Protein 3CSK (pdb70)

InterPro domains:
  IPR005317 Dipeptidyl-peptidase 3 [PIRSF007828] (2-710)
  IPR039461 Peptidase family M49 [PF03571] (157-710)
  IPR039461 Peptidase family M49 [PTHR23422] (3-709)

B-factor: mean 47.12, std 16.28, range [19.3, 142.36]

Foldseek 3Di:
DDQAFDDQFFEAALDCFPAFLVVDDQLRLQLLFLLQLLFLLCLLVLALFLFQLLNLVVLVVLLLCVLLVNDFDDDPVVSVVLVQQVLSQVQLSLLQSYQQAPVAQFGHATPRDLVVVVVSCVNSVPDQQQFSVVSDDPPFDCVQGRSVVQRGNVSSSVPVHDDDDPACRHQAFVVVVYTGSLEAAPTDDLVNVVCCVVQPCVVLVAQLAQWGWYDPDPQEIETEFQALDQAQPPCVRAPAAWDATPVNGHIYHYTYQNSNVSLVSSLVSLVSSLVSDPDPLSNQLSVLSSCCNHNRRPVSLVVSQLSLLVDPPDQWRKDWDQAFQDSHHNRRYGRTKMFTWGDSVLLVVLLVVCVVCVVVLLVVALDDCLWWDPDFDWDDAAETRTQHMNHSHDDQWDWDRPPPVSCVPRRIDTHGHLVVVLCVLLVDGPDFDAQADPVCRVLLNVQLSLLVSLLVSQLRTVQLRITAAFEDEPPGTPADQVQADAFPVRHHQPFGAYYPRDLCNLQPPLSLLLSSLLSNLSSLLCLLPQVSCVSSPNNDPVVSLSSNVSNLVSLLVLLLLLLLQADPVVRDGNDSNNLSSVLLNLLQCPVFPDNQQWDWAADPVRLGIHIRHDSVCCVPRVNVSSSVLNSNSRSCSRRSVSPCNVVSSSVSSGQDPVSNSCSNSSVVSDRPDYRYAHWRWDQDPVRGIRTHIFDSGSVRNVVSSVVSPD

GO terms:
  GO:0008239 dipeptidyl-peptidase activity (F, IDA)
  GO:0005634 nucleus (C, HDA)
  GO:0005737 cytoplasm (C, HDA)

Secondary structure (DSSP, 8-state):
---BPPSS--EEE---TTTTGGGS-HHHHHHHHHHHHHHHTTHHHHHHHH-TTHHHHHHHHHHHHHHTTT----SSHHHHHHHHHHHHHHHHHHHHTSSB-TTT-BB-B-SS-HHHHHHHHHHTT--TTS-GGGGS-TTS-GGGSSGGG-SSHHHIIIIIII---TTTTBBS-GGGT-B-TTEEESPPPHHHHHHHIIIIIIHHT---TTEEEEEEETTEEEEEEE-S-SS---TTTSPPSEEE-TTS--EEEEEEEETHHHHHHHHHHHHHHHTT-SSHHHHHHHHHHHHHHHH--HHHHHHHHHHHHTS-S-SEEEEEEEEE-SSSTTS-SPEEEEEEEE--HHHHHHHHHHHHTHHHHHHHSSS-GGGS-SS--PPP--EEEEEEEESS---SEEEE---HHHHHHT--EEEEEHHHHHHHHHT--SS--TTB-TTTHHHHHHHHHHHHHHHHHHIIIIIHH-----BEETTEESS-SSSPPB-TTSSB----B-TT--HHHHHGGGHHHHHHHHHHHHHHHHTT-HHHHHHTT--SHHHHHHHHHHHHHHHHHHHHHGGGGB-TTT--BS-HHHHHHHHHHHHHHHSSSSTTSEEEEE-TTSS-EEEEE-GGGIIIIIHHHHHHHHHHHHHHHHTT-HHHHHHHHHHHT---HHHHTTHHHHHHTPPPPPEEE--EEEE-TTS-EEEE---SSHHHHHHHHHHHH-

Radius of gyration: 27.87 Å; Cα contacts (8 Å, |Δi|>4): 1316; chains: 1; bounding box: 76×70×65 Å

Solvent-accessible surface area: 30048 Å² total; per-residue (Å²): 161,112,58,81,2,23,92,96,14,3,13,13,24,5,38,0,91,112,75,31,8,76,55,8,74,86,102,30,18,8,5,0,9,24,1,3,59,0,0,21,16,0,12,9,0,0,0,11,4,0,0,30,16,0,2,1,0,2,2,0,0,26,16,0,34,85,122,19,112,32,152,27,15,116,118,82,119,68,58,110,109,26,17,31,37,0,3,26,0,0,2,6,0,3,27,15,5,0,0,2,47,35,129,50,35,37,14,1,20,1,89,2,108,58,169,21,0,67,74,0,0,122,84,4,183,12,90,52,73,35,31,0,60,97,32,11,38,158,87,7,59,61,138,20,4,8,0,108,92,12,77,37,0,50,53,0,0,52,89,1,0,32,99,52,79,122,90,35,0,60,29,12,27,34,48,96,38,62,27,4,1,2,6,15,65,76,76,0,31,41,123,19,0,61,51,0,113,114,50,0,4,69,113,60,84,6,39,17,35,3,2,3,0,20,18,74,11,136,75,26,5,40,0,15,0,3,0,57,34,99,134,32,99,20,78,145,66,3,30,78,35,105,40,73,14,93,68,82,80,3,96,0,58,11,43,7,0,1,8,19,44,2,0,116,44,0,7,52,59,0,92,62,0,27,121,53,2,70,65,117,35,4,87,43,2,0,63,45,0,15,54,5,1,37,28,0,20,6,79,8,8,25,50,0,2,64,41,0,14,113,6,134,79,15,38,7,5,2,2,0,0,8,12,50,37,159,11,1,35,39,32,17,0,0,14,0,26,1,3,0,0,0,22,16,58,108,17,62,61,45,37,54,40,0,47,126,45,3,88,74,0,10,88,89,5,12,30,58,179,67,4,17,74,121,126,24,86,72,41,154,50,47,23,4,4,0,3,0,3,3,6,11,31,33,47,42,30,14,66,4,2,66,27,114,50,4,58,151,156,66,20,104,24,90,4,19,0,6,23,11,66,26,12,78,19,46,15,43,40,136,153,54,24,24,10,6,16,138,136,14,85,91,29,0,106,134,19,1,45,54,0,25,30,4,12,30,3,0,12,48,0,0,0,55,4,3,8,38,43,0,25,45,112,135,141,37,72,49,25,83,90,148,108,24,9,105,16,64,103,44,135,80,20,104,49,48,0,112,87,70,55,74,37,39,78,49,8,35,171,29,5,35,10,0,19,32,0,0,0,21,0,0,1,0,18,2,0,17,33,128,85,0,1,59,23,8,42,26,128,78,98,109,18,8,50,52,0,6,17,0,0,0,0,12,6,0,8,18,0,0,47,0,0,44,76,25,57,70,184,81,40,149,45,60,72,59,90,35,18,0,57,0,0,2,0,7,1,0,28,90,72,18,122,50,174,91,0,2,87,37,89,77,58,119,94,104,74,50,10,28,0,69,10,55,83,90,33,4,108,83,2,0,36,80,5,2,72,58,1,0,68,43,0,0,10,20,22,0,2,0,19,52,150,92,0,23,149,33,0,92,77,14,3,63,15,32,112,67,1,34,83,12,40,108,13,3,41,78,80,131,78,47,146,38,6,27,0,18,1,15,10,109,62,47,163,119,90,104,4,34,5,95,58,22,108,64,40,33,103,6,1,2,68,0,11,36,50,43,69,217

Organism: Saccharomyces cerevisiae (strain ATCC 204508 / S288c) (NCBI:txid559292)

CATH classification: 3.30.540.30 (+1 more: 3.30.70.2600)

Nearest PDB structures (foldseek):
  3csk-assembly1_A  TM=1.001E+00  e=0.000E+00  Saccharomyces cerevisiae
  3fvy-assembly1_A  TM=9.038E-01  e=1.428E-52  Homo sapiens
  5yfd-assembly2_B  TM=5.833E-01  e=8.664E-51  Desarmillaria tabescens
  5egy-assembly1_A  TM=5.902E-01  e=2.590E-50  Homo sapiens
  3t6b-assembly2_B  TM=5.836E-01  e=8.297E-49  Homo sapiens

Sequence (710 aa):
SHFFADHDAPLSMLSVKTEYFPQLTDKEQKYAHFMSSKASHAGSRVVMRQVSHESEPIFDLILAIHSKLNGKYPEDDITQKQQTGLYLEYVSQFLSNLGNFKSFGDTKFIPRCEVKFFKQLLELAKINPSSSPLTLSPVDVNHEFTSHHLFSTINELIDIGIYHVEEKAALLGFPSQGYTSAYYLGLPVTPEDMALLKEQLFAELAILPENTRINKVGENSFQIWVASENVKNQITETYPSGQITLSNAVTKVEFIFGDHSREMRLVASYLKEAQKFAANDTQKAMLQEYINHFVTGSSQAHKEAQKLWVKDISPVIETNIGFIETYREPSGIIGEFESLVAIQNKERTAKFSSLVNNAEEFISLLPWSKDYEKPIFNPPDFTSLEVLTFTGSGIPAGINIPNYDDVRLKIGFKNVSLGNILSAAAKSSSKHPPSFISQEDRPIFEKYQSDSFEVQVDIHELLGHGSGKLLTEFTDGFNFDKENPPLGLDGKPVSTYYKVGETWGSKFGQLAGPFEECRAEVIAMFLLTNKKILDIFGFHDVESQDKVIYAGYLQMARAGLLALEYWNPKTGKWGQPHHMQARFSIMKTFMKHSTDKNFLKLEMNSTNDDFAIKLDKSLIKTAGHECVKDYLKHLHVYKCSGDVEQGSKYFIDRSTVTPDLASLRDIVLSKRLPRRQFIQSSNSYIDDNNKVTLKEYDETPQGMLQSFLDREL

Structure (mmCIF, N/CA/C/O backbone):
data_3CSK
#
_entry.id   3CSK
#
_cell.length_a   60.621
_cell.length_b   110.121
_cell.length_c   67.908
_cell.angle_alpha   90.00
_cell.angle_beta   113.45
_cell.angle_gamma   90.00
#
_symmetry.space_group_name_H-M   'P 1 21 1'
#
loop_
_entity.id
_entity.type
_entity.pdbx_description
1 polymer 'Probable dipeptidyl-peptidase 3'
2 non-polymer 'ZINC ION'
3 non-polymer 'MAGNESIUM ION'
4 water water
#
loop_
_atom_site.group_PDB
_atom_site.id
_atom_site.type_symbol
_atom_site.label_atom_id
_atom_site.label_alt_id
_atom_site.label_comp_id
_atom_site.label_asym_id
_atom_site.label_entity_id
_atom_site.label_seq_id
_atom_site.pdbx_PDB_ins_code
_atom_site.Cartn_x
_atom_site.Cartn_y
_atom_site.Cartn_z
_atom_site.occupancy
_atom_site.B_iso_or_equiv
_atom_site.auth_seq_id
_atom_site.auth_comp_id
_atom_site.auth_asym_id
_atom_site.auth_atom_id
_atom_site.pdbx_PDB_model_num
ATOM 1 N N . SER A 1 2 ? 5.486 -2.557 30.267 1.00 113.98 2 SER A N 1
ATOM 2 C CA . SER A 1 2 ? 4.886 -1.905 29.109 1.00 106.99 2 SER A CA 1
ATOM 3 C C . SER A 1 2 ? 3.774 -2.759 28.509 1.00 103.20 2 SER A C 1
ATOM 4 O O . SER A 1 2 ? 3.854 -3.987 28.508 1.00 106.66 2 SER A O 1
ATOM 7 N N . HIS A 1 3 ? 2.738 -2.101 28.001 1.00 95.10 3 HIS A N 1
ATOM 8 C CA . HIS A 1 3 ? 1.612 -2.799 27.393 1.00 89.78 3 HIS A CA 1
ATOM 9 C C . HIS A 1 3 ? 1.733 -2.814 25.871 1.00 78.78 3 HIS A C 1
ATOM 10 O O . HIS A 1 3 ? 2.497 -2.041 25.291 1.00 75.32 3 HIS A O 1
ATOM 17 N N . PHE A 1 4 ? 0.975 -3.697 25.230 1.00 68.92 4 PHE A N 1
ATOM 18 C CA . PHE A 1 4 ? 0.998 -3.812 23.776 1.00 65.74 4 PHE A CA 1
ATOM 19 C C . PHE A 1 4 ? -0.316 -3.355 23.151 1.00 56.90 4 PHE A C 1
ATOM 20 O O . PHE A 1 4 ? -0.644 -3.738 22.030 1.00 54.48 4 PHE A O 1
ATOM 28 N N . PHE A 1 5 ? -1.066 -2.535 23.880 1.00 49.84 5 PHE A N 1
ATOM 29 C CA . PHE A 1 5 ? -2.348 -2.042 23.389 1.00 51.66 5 PHE A CA 1
ATOM 30 C C . PHE A 1 5 ? -2.193 -0.736 22.621 1.00 50.96 5 PHE A C 1
ATOM 31 O O . PHE A 1 5 ? -1.284 0.047 22.887 1.00 48.98 5 PHE A O 1
ATOM 39 N N . ALA A 1 6 ? -3.088 -0.510 21.666 1.00 42.27 6 ALA A N 1
ATOM 40 C CA . ALA A 1 6 ? -3.135 0.759 20.958 1.00 45.03 6 ALA A CA 1
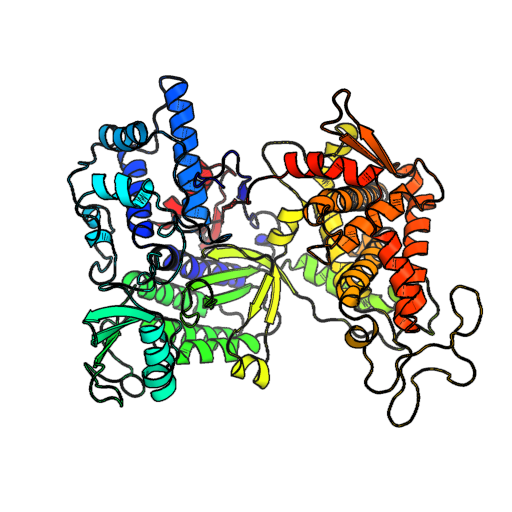ATOM 41 C C . ALA A 1 6 ? -3.460 1.876 21.941 1.00 40.84 6 ALA A C 1
ATOM 42 O O . ALA A 1 6 ? -4.036 1.633 23.002 1.00 44.82 6 ALA A O 1
ATOM 44 N N . ASP A 1 7 ? -3.091 3.099 21.581 1.00 42.20 7 ASP A N 1
ATOM 45 C CA . ASP A 1 7 ? -3.329 4.257 22.432 1.00 45.68 7 ASP A CA 1
ATOM 46 C C . ASP A 1 7 ? -4.816 4.556 22.572 1.00 47.70 7 ASP A C 1
ATOM 47 O O . ASP A 1 7 ? -5.600 4.310 21.655 1.00 52.25 7 ASP A O 1
ATOM 52 N N . HIS A 1 8 ? -5.193 5.087 23.729 1.00 51.35 8 HIS A N 1
ATOM 53 C CA . HIS A 1 8 ? -6.561 5.524 23.969 1.00 54.55 8 HIS A CA 1
ATOM 54 C C . HIS A 1 8 ? -6.583 7.039 24.133 1.00 54.12 8 HIS A C 1
ATOM 55 O O . HIS A 1 8 ? -5.758 7.604 24.851 1.00 62.02 8 HIS A O 1
ATOM 62 N N . ASP A 1 9 ? -7.522 7.692 23.455 1.00 56.11 9 ASP A N 1
ATOM 63 C CA . ASP A 1 9 ? -7.625 9.148 23.487 1.00 58.65 9 ASP A CA 1
ATOM 64 C C . ASP A 1 9 ? -6.380 9.808 22.902 1.00 54.33 9 ASP A C 1
ATOM 65 O O . ASP A 1 9 ? -5.915 10.835 23.400 1.00 47.51 9 ASP A O 1
ATOM 70 N N . ALA A 1 10 ? -5.839 9.209 21.847 1.00 44.53 10 ALA A N 1
ATOM 71 C CA . ALA A 1 10 ? -4.698 9.790 21.155 1.00 43.93 10 ALA A CA 1
ATOM 72 C C . ALA A 1 10 ? -5.123 11.086 20.482 1.00 45.09 10 ALA A C 1
ATOM 73 O O . ALA A 1 10 ? -6.189 11.146 19.869 1.00 47.46 10 ALA A O 1
ATOM 75 N N . PRO A 1 11 ? -4.295 12.134 20.603 1.00 49.74 11 PRO A N 1
ATOM 76 C CA . PRO A 1 11 ? -4.579 13.421 19.960 1.00 51.54 11 PRO A CA 1
ATOM 77 C C . PRO A 1 11 ? -4.468 13.303 18.446 1.00 47.73 11 PRO A C 1
ATOM 78 O O . PRO A 1 11 ? -3.504 12.723 17.948 1.00 51.03 11 PRO A O 1
ATOM 82 N N . LEU A 1 12 ? -5.444 13.842 17.725 1.00 46.45 12 LEU A N 1
ATOM 83 C CA . LEU A 1 12 ? -5.413 13.814 16.268 1.00 51.98 12 LEU A CA 1
ATOM 84 C C . LEU A 1 12 ? -5.307 15.217 15.685 1.00 58.44 12 LEU A C 1
ATOM 85 O O . LEU A 1 12 ? -6.124 16.087 15.983 1.00 70.34 12 LEU A O 1
ATOM 90 N N . SER A 1 13 ? -4.291 15.430 14.856 1.00 52.86 13 SER A N 1
ATOM 91 C CA . SER A 1 13 ? -4.076 16.728 14.230 1.00 47.85 13 SER A CA 1
ATOM 92 C C . SER A 1 13 ? -4.304 16.663 12.727 1.00 49.33 13 SER A C 1
ATOM 93 O O . SER A 1 13 ? -3.670 15.878 12.023 1.00 40.55 13 SER A O 1
ATOM 96 N N . MET A 1 14 ? -5.223 17.488 12.240 1.00 45.39 14 MET A N 1
ATOM 97 C CA . MET A 1 14 ? -5.441 17.617 10.810 1.00 40.81 14 MET A CA 1
ATOM 98 C C . MET A 1 14 ? -4.407 18.581 10.248 1.00 47.29 14 MET A C 1
ATOM 99 O O . MET A 1 14 ? -4.426 19.770 10.566 1.00 47.54 14 MET A O 1
ATOM 104 N N . LEU A 1 15 ? -3.495 18.067 9.429 1.00 42.14 15 LEU A N 1
ATOM 105 C CA . LEU A 1 15 ? -2.471 18.906 8.814 1.00 36.08 15 LEU A CA 1
ATOM 106 C C . LEU A 1 15 ? -3.100 19.872 7.818 1.00 41.97 15 LEU A C 1
ATOM 107 O O . LEU A 1 15 ? -2.973 19.709 6.605 1.00 40.52 15 LEU A O 1
ATOM 112 N N . SER A 1 16 ? -3.780 20.882 8.347 1.00 47.23 16 SER A N 1
ATOM 113 C CA . SER A 1 16 ? -4.503 21.839 7.524 1.00 57.86 16 SER A CA 1
ATOM 114 C C . SER A 1 16 ? -3.571 22.874 6.909 1.00 56.19 16 SER A C 1
ATOM 115 O O . SER A 1 16 ? -2.795 23.523 7.611 1.00 63.48 16 SER A O 1
ATOM 118 N N . VAL A 1 17 ? -3.649 23.016 5.591 1.00 44.97 17 VAL A N 1
ATOM 119 C CA . VAL A 1 17 ? -2.931 24.067 4.883 1.00 45.25 17 VAL A CA 1
ATOM 120 C C . VAL A 1 17 ? -3.862 24.712 3.864 1.00 44.62 17 VAL A C 1
ATOM 121 O O . VAL A 1 17 ? -3.445 25.547 3.066 1.00 44.99 17 VAL A O 1
ATOM 125 N N . LYS A 1 18 ? -5.131 24.320 3.913 1.00 50.95 18 LYS A N 1
ATOM 126 C CA . LYS A 1 18 ? -6.122 24.743 2.929 1.00 53.70 18 LYS A CA 1
ATOM 127 C C . LYS A 1 18 ? -6.552 26.198 3.091 1.00 51.97 18 LYS A C 1
ATOM 128 O O . LYS A 1 18 ? -6.828 26.884 2.107 1.00 53.01 18 LYS A O 1
ATOM 134 N N . THR A 1 19 ? -6.609 26.666 4.332 1.00 55.20 19 THR A N 1
ATOM 135 C CA . THR A 1 19 ? -7.145 27.993 4.620 1.00 58.59 19 THR A CA 1
ATOM 136 C C . THR A 1 19 ? -6.133 29.119 4.424 1.00 61.39 19 THR A C 1
ATOM 137 O O . THR A 1 19 ? -6.467 30.175 3.886 1.00 70.50 19 THR A O 1
ATOM 141 N N . GLU A 1 20 ? -4.898 28.893 4.856 1.00 56.35 20 GLU A N 1
ATOM 142 C CA . GLU A 1 20 ? -3.904 29.962 4.892 1.00 63.30 20 GLU A CA 1
ATOM 143 C C . GLU A 1 20 ? -2.740 29.790 3.913 1.00 53.36 20 GLU A C 1
ATOM 144 O O . GLU A 1 20 ? -2.380 30.727 3.201 1.00 54.89 20 GLU A O 1
ATOM 150 N N . TYR A 1 21 ? -2.155 28.598 3.876 1.00 49.71 21 TYR A N 1
ATOM 151 C CA . TYR A 1 21 ? -0.925 28.388 3.115 1.00 55.44 21 TYR A CA 1
ATOM 152 C C . TYR A 1 21 ? -1.152 28.074 1.636 1.00 49.79 21 TYR A C 1
ATOM 153 O O . TYR A 1 21 ? -0.618 28.758 0.763 1.00 52.60 21 TYR A O 1
ATOM 162 N N . PHE A 1 22 ? -1.943 27.043 1.359 1.00 45.59 22 PHE A N 1
ATOM 163 C CA . PHE A 1 22 ? -2.153 26.584 -0.014 1.00 46.11 22 PHE A CA 1
ATOM 164 C C . PHE A 1 22 ? -2.624 27.683 -0.974 1.00 46.01 22 PHE A C 1
ATOM 165 O O . PHE A 1 22 ? -2.138 27.763 -2.102 1.00 55.58 22 PHE A O 1
ATOM 173 N N . PRO A 1 23 ? -3.572 28.531 -0.535 1.00 44.00 23 PRO A N 1
ATOM 174 C CA . PRO A 1 23 ? -4.063 29.608 -1.404 1.00 48.86 23 PRO A CA 1
ATOM 175 C C . PRO A 1 23 ? -2.958 30.547 -1.886 1.00 51.51 23 PRO A C 1
ATOM 176 O O . PRO A 1 23 ? -3.142 31.237 -2.889 1.00 58.06 23 PRO A O 1
ATOM 180 N N . GLN A 1 24 ? -1.831 30.574 -1.181 1.00 56.81 24 GLN A N 1
ATOM 181 C CA . GLN A 1 24 ? -0.728 31.462 -1.542 1.00 65.86 24 GLN A CA 1
ATOM 182 C C . GLN A 1 24 ? 0.035 30.941 -2.755 1.00 51.86 24 GLN A C 1
ATOM 183 O O . GLN A 1 24 ? 0.717 31.698 -3.444 1.00 46.91 24 GLN A O 1
ATOM 189 N N . LEU A 1 25 ? -0.081 29.643 -3.009 1.00 47.66 25 LEU A N 1
ATOM 190 C CA . LEU A 1 25 ? 0.619 29.018 -4.126 1.00 48.59 25 LEU A CA 1
ATOM 191 C C . LEU A 1 25 ? -0.020 29.400 -5.455 1.00 51.58 25 LEU A C 1
ATOM 192 O O . LEU A 1 25 ? -1.234 29.578 -5.537 1.00 44.84 25 LEU A O 1
ATOM 197 N N . THR A 1 26 ? 0.801 29.524 -6.493 1.00 44.77 26 THR A N 1
ATOM 198 C CA . THR A 1 26 ? 0.291 29.755 -7.838 1.00 56.97 26 THR A CA 1
ATOM 199 C C . THR A 1 26 ? -0.431 28.502 -8.312 1.00 50.86 26 THR A C 1
ATOM 200 O O . THR A 1 26 ? -0.336 27.450 -7.679 1.00 44.09 26 THR A O 1
ATOM 204 N N . ASP A 1 27 ? -1.152 28.611 -9.423 1.00 56.56 27 ASP A N 1
ATOM 205 C CA . ASP A 1 27 ? -1.858 27.463 -9.980 1.00 60.18 27 ASP A CA 1
ATOM 206 C C . ASP A 1 27 ? -0.883 26.330 -10.275 1.00 48.67 27 ASP A C 1
ATOM 207 O O . ASP A 1 27 ? -1.120 25.179 -9.908 1.00 42.64 27 ASP A O 1
ATOM 212 N N . LYS A 1 28 ? 0.214 26.670 -10.941 1.00 52.57 28 LYS A N 1
ATOM 213 C CA . LYS A 1 28 ? 1.232 25.691 -11.303 1.00 41.48 28 LYS A CA 1
ATOM 214 C C . LYS A 1 28 ? 1.762 24.966 -10.071 1.00 43.44 28 LYS A C 1
ATOM 215 O O . LYS A 1 28 ? 1.898 23.740 -10.067 1.00 44.20 28 LYS A O 1
ATOM 221 N N . GLU A 1 29 ? 2.058 25.727 -9.022 1.00 45.64 29 GLU A N 1
ATOM 222 C CA . GLU A 1 29 ? 2.572 25.155 -7.780 1.00 40.87 29 GLU A CA 1
ATOM 223 C C . GLU A 1 29 ? 1.560 24.209 -7.134 1.00 42.05 29 GLU A C 1
ATOM 224 O O . GLU A 1 29 ? 1.932 23.184 -6.561 1.00 35.72 29 GLU A O 1
ATOM 230 N N . GLN A 1 30 ? 0.280 24.553 -7.242 1.00 46.52 30 GLN A N 1
ATOM 231 C CA . GLN A 1 30 ? -0.785 23.726 -6.682 1.00 44.24 30 GLN A CA 1
ATOM 232 C C . GLN A 1 30 ? -0.905 22.394 -7.419 1.00 41.56 30 GLN A C 1
ATOM 233 O O . GLN A 1 30 ? -1.088 21.346 -6.799 1.00 40.60 30 GLN A O 1
ATOM 239 N N . LYS A 1 31 ? -0.803 22.441 -8.742 1.00 48.94 31 LYS A N 1
ATOM 240 C CA . LYS A 1 31 ? -0.858 21.230 -9.554 1.00 40.17 31 LYS A CA 1
ATOM 241 C C . LYS A 1 31 ? 0.324 20.316 -9.242 1.00 42.85 31 LYS A C 1
ATOM 242 O O . LYS A 1 31 ? 0.161 19.106 -9.081 1.00 29.93 31 LYS A O 1
ATOM 248 N N . TYR A 1 32 ? 1.513 20.904 -9.159 1.00 47.29 32 TYR A N 1
ATOM 249 C CA . TYR A 1 32 ? 2.721 20.157 -8.828 1.00 44.90 32 TYR A CA 1
ATOM 250 C C . TYR A 1 32 ? 2.580 19.498 -7.459 1.00 43.30 32 TYR A C 1
ATOM 251 O O . TYR A 1 32 ? 2.839 18.306 -7.301 1.00 33.61 32 TYR A O 1
ATOM 260 N N . ALA A 1 33 ? 2.162 20.284 -6.473 1.00 46.75 33 ALA A N 1
ATOM 261 C CA . ALA A 1 33 ? 1.932 19.768 -5.131 1.00 38.73 33 ALA A CA 1
ATOM 262 C C . ALA A 1 33 ? 0.910 18.638 -5.169 1.00 41.31 33 ALA A C 1
ATOM 263 O O . ALA A 1 33 ? 1.038 17.650 -4.449 1.00 33.64 33 ALA A O 1
ATOM 265 N N . HIS A 1 34 ? -0.097 18.789 -6.022 1.00 38.34 34 HIS A N 1
ATOM 266 C CA . HIS A 1 34 ? -1.164 17.800 -6.140 1.00 39.38 34 HIS A CA 1
ATOM 267 C C . HIS A 1 34 ? -0.644 16.437 -6.584 1.00 39.76 34 HIS A C 1
ATOM 268 O O . HIS A 1 34 ? -0.849 15.432 -5.905 1.00 39.06 34 HIS A O 1
ATOM 275 N N . PHE A 1 35 ? 0.032 16.406 -7.726 1.00 39.25 35 PHE A N 1
ATOM 276 C CA . PHE A 1 35 ? 0.477 15.141 -8.298 1.00 33.83 35 PHE A CA 1
ATOM 277 C C . PHE A 1 35 ? 1.595 14.483 -7.497 1.00 35.26 35 PHE A C 1
ATOM 278 O O . PHE A 1 35 ? 1.689 13.257 -7.455 1.00 32.76 35 PHE A O 1
ATOM 286 N N . MET A 1 36 ? 2.439 15.291 -6.862 1.00 33.79 36 MET A N 1
ATOM 287 C CA . MET A 1 36 ? 3.464 14.747 -5.977 1.00 32.95 36 MET A CA 1
ATOM 288 C C . MET A 1 36 ? 2.794 14.106 -4.766 1.00 32.95 36 MET A C 1
ATOM 289 O O . MET A 1 36 ? 3.278 13.109 -4.231 1.00 35.23 36 MET A O 1
ATOM 294 N N A SER A 1 37 ? 1.673 14.683 -4.345 0.50 29.31 37 SER A N 1
ATOM 295 N N B SER A 1 37 ? 1.674 14.680 -4.340 0.50 29.41 37 SER A N 1
ATOM 296 C CA A SER A 1 37 ? 0.900 14.138 -3.235 0.50 27.68 37 SER A CA 1
ATOM 297 C CA B SER A 1 37 ? 0.910 14.121 -3.231 0.50 27.54 37 SER A CA 1
ATOM 298 C C A SER A 1 37 ? 0.280 12.797 -3.620 0.50 28.35 37 SER A C 1
ATOM 299 C C B SER A 1 37 ? 0.281 12.789 -3.621 0.50 28.36 37 SER A C 1
ATOM 300 O O A SER A 1 37 ? 0.304 11.844 -2.841 0.50 31.35 37 SER A O 1
ATOM 301 O O B SER A 1 37 ? 0.298 11.833 -2.845 0.50 31.25 37 SER A O 1
ATOM 306 N N . LYS A 1 38 ? -0.273 12.731 -4.827 1.00 29.64 38 LYS A N 1
ATOM 307 C CA . LYS A 1 38 ? -0.857 11.497 -5.339 1.00 26.40 38 LYS A CA 1
ATOM 308 C C . LYS A 1 38 ? 0.217 10.417 -5.435 1.00 29.86 38 LYS A C 1
ATOM 309 O O . LYS A 1 38 ? -0.010 9.262 -5.069 1.00 30.49 38 LYS A O 1
ATOM 315 N N . ALA A 1 39 ? 1.391 10.802 -5.927 1.00 28.57 39 ALA A N 1
ATOM 316 C CA . ALA A 1 39 ? 2.517 9.881 -6.023 1.00 30.07 39 ALA A CA 1
ATOM 317 C C . ALA A 1 39 ? 2.898 9.365 -4.642 1.00 26.80 39 ALA A C 1
ATOM 318 O O . ALA A 1 39 ? 3.187 8.182 -4.468 1.00 27.73 39 ALA A O 1
ATOM 320 N N . SER A 1 40 ? 2.891 10.263 -3.662 1.00 24.57 40 SER A N 1
ATOM 321 C CA . SER A 1 40 ? 3.239 9.909 -2.294 1.00 21.30 40 SER A CA 1
ATOM 322 C C . SER A 1 40 ? 2.280 8.856 -1.748 1.00 21.33 40 SER A C 1
ATOM 323 O O . SER A 1 40 ? 2.709 7.801 -1.275 1.00 28.02 40 SER A O 1
ATOM 326 N N . HIS A 1 41 ? 0.984 9.143 -1.823 1.00 25.48 41 HIS A N 1
ATOM 327 C CA . HIS A 1 41 ? -0.026 8.254 -1.254 1.00 27.28 41 HIS A CA 1
ATOM 328 C C . HIS A 1 41 ? -0.049 6.889 -1.938 1.00 26.59 41 HIS A C 1
ATOM 329 O O . HIS A 1 41 ? -0.435 5.890 -1.330 1.00 27.35 41 HIS A O 1
ATOM 336 N N . ALA A 1 42 ? 0.367 6.849 -3.200 1.00 23.10 42 ALA A N 1
ATOM 337 C CA . ALA A 1 42 ? 0.371 5.601 -3.959 1.00 27.98 42 ALA A CA 1
ATOM 338 C C . ALA A 1 42 ? 1.308 4.571 -3.334 1.00 30.54 42 ALA A C 1
ATOM 339 O O . ALA A 1 42 ? 1.238 3.383 -3.647 1.00 31.89 42 ALA A O 1
ATOM 341 N N . GLY A 1 43 ? 2.183 5.032 -2.448 1.00 27.16 43 GLY A N 1
ATOM 342 C CA . GLY A 1 43 ? 3.137 4.153 -1.799 1.00 27.15 43 GLY A CA 1
ATOM 343 C C . GLY A 1 43 ? 2.723 3.717 -0.407 1.00 20.24 43 GLY A C 1
ATOM 344 O O . GLY A 1 43 ? 3.502 3.081 0.301 1.00 25.36 43 GLY A O 1
ATOM 345 N N . SER A 1 44 ? 1.495 4.050 -0.013 1.00 19.30 44 SER A N 1
ATOM 346 C CA . SER A 1 44 ? 1.006 3.709 1.320 1.00 25.87 44 SER A CA 1
ATOM 347 C C . SER A 1 44 ? 1.142 2.214 1.598 1.00 23.40 44 SER A C 1
ATOM 348 O O . SER A 1 44 ? 1.680 1.815 2.626 1.00 25.28 44 SER A O 1
ATOM 351 N N . ARG A 1 45 ? 0.659 1.395 0.670 1.00 24.07 45 ARG A N 1
ATOM 352 C CA . ARG A 1 45 ? 0.729 -0.057 0.824 1.00 24.31 45 ARG A CA 1
ATOM 353 C C . ARG A 1 45 ? 2.167 -0.555 0.905 1.00 24.39 45 ARG A C 1
ATOM 354 O O . ARG A 1 45 ? 2.448 -1.560 1.561 1.00 27.67 45 ARG A O 1
ATOM 362 N N . VAL A 1 46 ? 3.075 0.147 0.231 1.00 23.10 46 VAL A N 1
ATOM 363 C CA . VAL A 1 46 ? 4.481 -0.231 0.247 1.00 19.69 46 VAL A CA 1
ATOM 364 C C . VAL A 1 46 ? 5.009 -0.192 1.672 1.00 31.35 46 VAL A C 1
ATOM 365 O O . VAL A 1 46 ? 5.639 -1.138 2.134 1.00 24.93 46 VAL A O 1
ATOM 369 N N . VAL A 1 47 ? 4.741 0.910 2.365 1.00 29.25 47 VAL A N 1
ATOM 370 C CA . VAL A 1 47 ? 5.167 1.065 3.751 1.00 24.61 47 VAL A CA 1
ATOM 371 C C . VAL A 1 47 ? 4.610 -0.068 4.611 1.00 26.90 47 VAL A C 1
ATOM 372 O O . VAL A 1 47 ? 5.330 -0.668 5.410 1.00 26.99 47 VAL A O 1
ATOM 376 N N . MET A 1 48 ? 3.325 -0.357 4.436 1.00 29.58 48 MET A N 1
ATOM 377 C CA . MET A 1 48 ? 2.660 -1.406 5.202 1.00 29.42 48 MET A CA 1
ATOM 378 C C . MET A 1 48 ? 3.387 -2.737 5.059 1.00 32.85 48 MET A C 1
ATOM 379 O O . MET A 1 48 ? 3.657 -3.418 6.049 1.00 29.89 48 MET A O 1
ATOM 384 N N . ARG A 1 49 ? 3.706 -3.101 3.820 1.00 29.26 49 ARG A N 1
ATOM 385 C CA . ARG A 1 49 ? 4.398 -4.355 3.548 1.00 37.71 49 ARG A CA 1
ATOM 386 C C . ARG A 1 49 ? 5.786 -4.390 4.173 1.00 29.44 49 ARG A C 1
ATOM 387 O O . ARG A 1 49 ? 6.391 -5.452 4.284 1.00 31.76 49 ARG A O 1
ATOM 395 N N . GLN A 1 50 ? 6.291 -3.224 4.565 1.00 23.58 50 GLN A N 1
ATOM 396 C CA . GLN A 1 50 ? 7.623 -3.133 5.155 1.00 25.57 50 GLN A CA 1
ATOM 397 C C . GLN A 1 50 ? 7.584 -3.070 6.680 1.00 32.40 50 GLN A C 1
ATOM 398 O O . GLN A 1 50 ? 8.623 -3.141 7.335 1.00 31.13 50 GLN A O 1
ATOM 404 N N . VAL A 1 51 ? 6.388 -2.933 7.242 1.00 26.88 51 VAL A N 1
ATOM 405 C CA . VAL A 1 51 ? 6.236 -2.843 8.691 1.00 30.28 51 VAL A CA 1
ATOM 406 C C . VAL A 1 51 ? 6.071 -4.226 9.316 1.00 30.36 51 VAL A C 1
ATOM 407 O O . VAL A 1 51 ? 6.801 -4.597 10.236 1.00 32.47 51 VAL A O 1
ATOM 411 N N . SER A 1 52 ? 5.103 -4.982 8.812 1.00 33.96 52 SER A N 1
ATOM 412 C CA . SER A 1 52 ? 4.900 -6.360 9.242 1.00 31.80 52 SER A CA 1
ATOM 413 C C . SER A 1 52 ? 4.085 -7.098 8.188 1.00 30.77 52 SER A C 1
ATOM 414 O O . SER A 1 52 ? 3.315 -6.488 7.446 1.00 35.33 52 SER A O 1
ATOM 417 N N . HIS A 1 53 ? 4.249 -8.414 8.126 1.00 36.17 53 HIS A N 1
ATOM 418 C CA . HIS A 1 53 ? 3.591 -9.204 7.092 1.00 36.00 53 HIS A CA 1
ATOM 419 C C . HIS A 1 53 ? 2.069 -9.106 7.145 1.00 37.50 53 HIS A C 1
ATOM 420 O O . HIS A 1 53 ? 1.403 -9.181 6.112 1.00 34.62 53 HIS A O 1
ATOM 427 N N . GLU A 1 54 ? 1.523 -8.925 8.343 1.00 30.10 54 GLU A N 1
ATOM 428 C CA . GLU A 1 54 ? 0.073 -8.846 8.508 1.00 33.19 54 GLU A CA 1
ATOM 429 C C . GLU A 1 54 ? -0.486 -7.453 8.211 1.00 34.35 54 GLU A C 1
ATOM 430 O O . GLU A 1 54 ? -1.697 -7.281 8.072 1.00 35.36 54 GLU A O 1
ATOM 436 N N . SER A 1 55 ? 0.396 -6.465 8.114 1.00 37.31 55 SER A N 1
ATOM 437 C CA . SER A 1 55 ? -0.033 -5.072 7.989 1.00 33.46 55 SER A CA 1
ATOM 438 C C . SER A 1 55 ? -0.965 -4.792 6.809 1.00 34.45 55 SER A C 1
ATOM 439 O O . SER A 1 55 ? -2.057 -4.259 6.999 1.00 33.60 55 SER A O 1
ATOM 442 N N . GLU A 1 56 ? -0.543 -5.133 5.595 1.00 25.64 56 GLU A N 1
ATOM 443 C CA . GLU A 1 56 ? -1.397 -4.891 4.436 1.00 30.08 56 GLU A CA 1
ATOM 444 C C . GLU A 1 56 ? -2.705 -5.688 4.505 1.00 30.12 56 GLU A C 1
ATOM 445 O O . GLU A 1 56 ? -3.774 -5.133 4.264 1.00 28.21 56 GLU A O 1
ATOM 451 N N . PRO A 1 57 ? -2.624 -6.990 4.835 1.00 27.53 57 PRO A N 1
ATOM 452 C CA . PRO A 1 57 ? -3.844 -7.783 5.027 1.00 39.03 57 PRO A CA 1
ATOM 453 C C . PRO A 1 57 ? -4.815 -7.112 5.996 1.00 36.31 57 PRO A C 1
ATOM 454 O O . PRO A 1 57 ? -6.012 -7.052 5.720 1.00 38.91 57 PRO A O 1
ATOM 458 N N . ILE A 1 58 ? -4.300 -6.620 7.118 1.00 29.38 58 ILE A N 1
ATOM 459 C CA . ILE A 1 58 ? -5.125 -5.916 8.095 1.00 32.40 58 ILE A CA 1
ATOM 460 C C . ILE A 1 58 ? -5.769 -4.683 7.472 1.00 30.55 58 ILE A C 1
ATOM 461 O O . ILE A 1 58 ? -6.937 -4.383 7.723 1.00 29.65 58 ILE A O 1
ATOM 466 N N . PHE A 1 59 ? -4.998 -3.972 6.655 1.00 35.49 59 PHE A N 1
ATOM 467 C CA . PHE A 1 59 ? -5.501 -2.800 5.949 1.00 30.91 59 PHE A CA 1
ATOM 468 C C . PHE A 1 59 ? -6.683 -3.196 5.074 1.00 38.63 59 PHE A C 1
ATOM 469 O O . PHE A 1 59 ? -7.744 -2.573 5.125 1.00 34.65 59 PHE A O 1
ATOM 477 N N . ASP A 1 60 ? -6.498 -4.245 4.278 1.00 39.94 60 ASP A N 1
ATOM 478 C CA . ASP A 1 60 ? -7.556 -4.731 3.401 1.00 29.94 60 ASP A CA 1
ATOM 479 C C . ASP A 1 60 ? -8.793 -5.128 4.199 1.00 35.20 60 ASP A C 1
ATOM 480 O O . ASP A 1 60 ? -9.918 -4.821 3.806 1.00 43.61 60 ASP A O 1
ATOM 485 N N . LEU A 1 61 ? -8.578 -5.813 5.318 1.00 34.28 61 LEU A N 1
ATOM 486 C CA . LEU A 1 61 ? -9.685 -6.245 6.164 1.00 34.60 61 LEU A CA 1
ATOM 487 C C . LEU A 1 61 ? -10.453 -5.042 6.700 1.00 33.36 61 LEU A C 1
ATOM 488 O O . LEU A 1 61 ? -11.684 -5.030 6.701 1.00 38.64 61 LEU A O 1
ATOM 493 N N . ILE A 1 62 ? -9.716 -4.033 7.157 1.00 37.41 62 ILE A N 1
ATOM 494 C CA . ILE A 1 62 ? -10.323 -2.805 7.659 1.00 40.90 62 ILE A CA 1
ATOM 495 C C . ILE A 1 62 ? -11.205 -2.170 6.591 1.00 45.23 62 ILE A C 1
ATOM 496 O O . ILE A 1 62 ? -12.335 -1.765 6.866 1.00 44.45 62 ILE A O 1
ATOM 501 N N . LEU A 1 63 ? -10.687 -2.098 5.368 1.00 39.82 63 LEU A N 1
ATOM 502 C CA . LEU A 1 63 ? -11.448 -1.558 4.248 1.00 39.08 63 LEU A CA 1
ATOM 503 C C . LEU A 1 63 ? -12.684 -2.405 3.959 1.00 42.54 63 LEU A C 1
ATOM 504 O O . LEU A 1 63 ? -13.780 -1.876 3.769 1.00 38.59 63 LEU A O 1
ATOM 509 N N . ALA A 1 64 ? -12.500 -3.721 3.923 1.00 42.81 64 ALA A N 1
ATOM 510 C CA . ALA A 1 64 ? -13.598 -4.645 3.654 1.00 43.09 64 ALA A CA 1
ATOM 511 C C . ALA A 1 64 ? -14.722 -4.486 4.671 1.00 45.10 64 ALA A C 1
ATOM 512 O O . ALA A 1 64 ? -15.891 -4.362 4.305 1.00 47.89 64 ALA A O 1
ATOM 514 N N . ILE A 1 65 ? -14.361 -4.495 5.950 1.00 41.24 65 ILE A N 1
ATOM 515 C CA . ILE A 1 65 ? -15.333 -4.336 7.025 1.00 44.20 65 ILE A CA 1
ATOM 516 C C . ILE A 1 65 ? -16.131 -3.049 6.855 1.00 44.70 65 ILE A C 1
ATOM 517 O O . ILE A 1 65 ? -17.363 -3.067 6.849 1.00 38.39 65 ILE A O 1
ATOM 522 N N . HIS A 1 66 ? -15.423 -1.934 6.707 1.00 42.06 66 HIS A N 1
ATOM 523 C CA . HIS A 1 66 ? -16.067 -0.633 6.562 1.00 47.89 66 HIS A CA 1
ATOM 524 C C . HIS A 1 66 ? -17.004 -0.606 5.361 1.00 44.81 66 HIS A C 1
ATOM 525 O O . HIS A 1 66 ? -18.100 -0.052 5.430 1.00 40.98 66 HIS A O 1
ATOM 532 N N . SER A 1 67 ? -16.565 -1.205 4.259 1.00 44.92 67 SER A N 1
ATOM 533 C CA . SER A 1 67 ? -17.355 -1.232 3.034 1.00 52.54 67 SER A CA 1
ATOM 534 C C . SER A 1 67 ? -18.634 -2.048 3.202 1.00 54.06 67 SER A C 1
ATOM 535 O O . SER A 1 67 ? -19.726 -1.591 2.861 1.00 52.45 67 SER A O 1
ATOM 538 N N . LYS A 1 68 ? -18.492 -3.258 3.733 1.00 51.28 68 LYS A N 1
ATOM 539 C CA . LYS A 1 68 ? -19.623 -4.167 3.891 1.00 51.23 68 LYS A CA 1
ATOM 540 C C . LYS A 1 68 ? -20.578 -3.739 5.005 1.00 52.98 68 LYS A C 1
ATOM 541 O O . LYS A 1 68 ? -21.699 -4.242 5.094 1.00 54.29 68 LYS A O 1
ATOM 547 N N . LEU A 1 69 ? -20.135 -2.812 5.848 1.00 54.69 69 LEU A N 1
ATOM 548 C CA . LEU A 1 69 ? -20.980 -2.288 6.917 1.00 59.40 69 LEU A CA 1
ATOM 549 C C . LEU A 1 69 ? -21.547 -0.921 6.553 1.00 60.23 69 LEU A C 1
ATOM 550 O O . LEU A 1 69 ? -22.251 -0.301 7.349 1.00 50.62 69 LEU A O 1
ATOM 555 N N . ASN A 1 70 ? -21.232 -0.457 5.348 1.00 61.96 70 ASN A N 1
ATOM 556 C CA . ASN A 1 70 ? -21.668 0.858 4.891 1.00 66.52 70 ASN A CA 1
ATOM 557 C C . ASN A 1 70 ? -21.300 1.954 5.886 1.00 61.92 70 ASN A C 1
ATOM 558 O O . ASN A 1 70 ? -22.025 2.936 6.043 1.00 59.27 70 ASN A O 1
ATOM 563 N N . GLY A 1 71 ? -20.171 1.773 6.564 1.00 51.73 71 GLY A N 1
ATOM 564 C CA . GLY A 1 71 ? -19.687 2.753 7.517 1.00 48.53 71 GLY A CA 1
ATOM 565 C C . GLY A 1 71 ? -20.510 2.813 8.790 1.00 48.62 71 GLY A C 1
ATOM 566 O O . GLY A 1 71 ? -20.309 3.695 9.625 1.00 53.96 71 GLY A O 1
ATOM 567 N N . LYS A 1 72 ? -21.437 1.873 8.945 1.00 45.12 72 LYS A N 1
ATOM 568 C CA . LYS A 1 72 ? -22.287 1.834 10.130 1.00 54.10 72 LYS A CA 1
ATOM 569 C C . LYS A 1 72 ? -21.819 0.767 11.118 1.00 58.43 72 LYS A C 1
ATOM 570 O O . LYS A 1 72 ? -22.046 -0.426 10.912 1.00 58.12 72 LYS A O 1
ATOM 576 N N . TYR A 1 73 ? -21.169 1.208 12.190 1.00 58.06 73 TYR A N 1
ATOM 577 C CA . TYR A 1 73 ? -20.641 0.300 13.205 1.00 49.85 73 TYR A CA 1
ATOM 578 C C . TYR A 1 73 ? -21.637 0.089 14.344 1.00 52.66 73 TYR A C 1
ATOM 579 O O . TYR A 1 73 ? -22.543 0.900 14.539 1.00 54.92 73 TYR A O 1
ATOM 588 N N . PRO A 1 74 ? -21.470 -1.010 15.099 1.00 56.26 74 PRO A N 1
ATOM 589 C CA . PRO A 1 74 ? -22.368 -1.353 16.209 1.00 65.82 74 PRO A CA 1
ATOM 590 C C . PRO A 1 74 ? -22.543 -0.196 17.187 1.00 65.49 74 PRO A C 1
ATOM 591 O O . PRO A 1 74 ? -21.554 0.405 17.608 1.00 54.42 74 PRO A O 1
ATOM 595 N N . GLU A 1 75 ? -23.789 0.104 17.546 1.00 65.05 75 GLU A N 1
ATOM 596 C CA . GLU A 1 75 ? -24.078 1.205 18.459 1.00 70.76 75 GLU A CA 1
ATOM 597 C C . GLU A 1 75 ? -25.391 1.002 19.218 1.00 79.88 75 GLU A C 1
ATOM 598 O O . GLU A 1 75 ? -26.034 1.969 19.628 1.00 76.87 75 GLU A O 1
ATOM 604 N N . ASP A 1 76 ? -25.785 -0.254 19.401 1.00 87.73 76 ASP A N 1
ATOM 605 C CA . ASP A 1 76 ? -26.996 -0.568 20.154 1.00 95.63 76 ASP A CA 1
ATOM 606 C C . ASP A 1 76 ? -26.774 -0.313 21.642 1.00 102.84 76 ASP A C 1
ATOM 607 O O . ASP A 1 76 ? -27.064 0.771 22.147 1.00 108.62 76 ASP A O 1
ATOM 612 N N . ASP A 1 77 ? -26.259 -1.322 22.337 1.00 95.59 77 ASP A N 1
ATOM 613 C CA . ASP A 1 77 ? -25.900 -1.180 23.740 1.00 90.38 77 ASP A CA 1
ATOM 614 C C . ASP A 1 77 ? -24.721 -0.220 23.861 1.00 80.17 77 ASP A C 1
ATOM 615 O O . ASP A 1 77 ? -23.883 -0.145 22.962 1.00 73.74 77 ASP A O 1
ATOM 620 N N . ILE A 1 78 ? -24.659 0.517 24.966 1.00 79.61 78 ILE A N 1
ATOM 621 C CA . ILE A 1 78 ? -23.566 1.459 25.182 1.00 84.79 78 ILE A CA 1
ATOM 622 C C . ILE A 1 78 ? -22.225 0.734 25.164 1.00 80.82 78 ILE A C 1
ATOM 623 O O . ILE A 1 78 ? -21.184 1.342 24.920 1.00 82.24 78 ILE A O 1
ATOM 628 N N . THR A 1 79 ? -22.258 -0.569 25.425 1.00 70.57 79 THR A N 1
ATOM 629 C CA . THR A 1 79 ? -21.056 -1.387 25.359 1.00 67.88 79 THR A CA 1
ATOM 630 C C . THR A 1 79 ? -20.576 -1.490 23.916 1.00 65.51 79 THR A C 1
ATOM 631 O O . THR A 1 79 ? -19.380 -1.400 23.644 1.00 66.75 79 THR A O 1
ATOM 635 N N . GLN A 1 80 ? -21.517 -1.675 22.994 1.00 62.01 80 GLN A N 1
ATOM 636 C CA . GLN A 1 80 ? -21.190 -1.711 21.573 1.00 65.54 80 GLN A CA 1
ATOM 637 C C . GLN A 1 80 ? -20.552 -0.399 21.127 1.00 65.96 80 GLN A C 1
ATOM 638 O O . GLN A 1 80 ? -19.622 -0.393 20.319 1.00 54.47 80 GLN A O 1
ATOM 644 N N . LYS A 1 81 ? -21.056 0.712 21.657 1.00 70.20 81 LYS A N 1
ATOM 645 C CA . LYS A 1 81 ? -20.495 2.023 21.352 1.00 74.09 81 LYS A CA 1
ATOM 646 C C . LYS A 1 81 ? -19.040 2.100 21.797 1.00 69.48 81 LYS A C 1
ATOM 647 O O . LYS A 1 81 ? -18.181 2.591 21.064 1.00 57.96 81 LYS A O 1
ATOM 653 N N . GLN A 1 82 ? -18.771 1.609 23.003 1.00 71.32 82 GLN A N 1
ATOM 654 C CA . GLN A 1 82 ? -17.418 1.609 23.548 1.00 70.52 82 GLN A CA 1
ATOM 655 C C . GLN A 1 82 ? -16.493 0.718 22.728 1.00 64.73 82 GLN A C 1
ATOM 656 O O . GLN A 1 82 ? -15.375 1.109 22.397 1.00 64.57 82 GLN A O 1
ATOM 662 N N . GLN A 1 83 ? -16.966 -0.480 22.401 1.00 54.02 83 GLN A N 1
ATOM 663 C CA . GLN A 1 83 ? -16.180 -1.417 21.606 1.00 52.29 83 GLN A CA 1
ATOM 664 C C . GLN A 1 83 ? -15.890 -0.862 20.213 1.00 51.57 83 GLN A C 1
ATOM 665 O O . GLN A 1 83 ? -14.795 -1.046 19.680 1.00 43.50 83 GLN A O 1
ATOM 671 N N . THR A 1 84 ? -16.871 -0.181 19.630 1.00 54.74 84 THR A N 1
ATOM 672 C CA . THR A 1 84 ? -16.688 0.457 18.330 1.00 49.07 84 THR A CA 1
ATOM 673 C C . THR A 1 84 ? -15.598 1.519 18.397 1.00 50.12 84 THR A C 1
ATOM 674 O O . THR A 1 84 ? -14.690 1.545 17.564 1.00 51.24 84 THR A O 1
ATOM 678 N N . GLY A 1 85 ? -15.694 2.396 19.390 1.00 50.12 85 GLY A N 1
ATOM 679 C CA . GLY A 1 85 ? -14.701 3.437 19.578 1.00 48.47 85 GLY A CA 1
ATOM 680 C C . GLY A 1 85 ? -13.304 2.862 19.700 1.00 49.94 85 GLY A C 1
ATOM 681 O O . GLY A 1 85 ? -12.364 3.346 19.069 1.00 40.36 85 GLY A O 1
ATOM 682 N N . LEU A 1 86 ? -13.171 1.820 20.515 1.00 53.24 86 LEU A N 1
ATOM 683 C CA . LEU A 1 86 ? -11.888 1.154 20.705 1.00 48.50 86 LEU A CA 1
ATOM 684 C C . LEU A 1 86 ? -11.368 0.586 19.390 1.00 50.24 86 LEU A C 1
ATOM 685 O O . LEU A 1 86 ? -10.183 0.703 19.081 1.00 49.94 86 LEU A O 1
ATOM 690 N N . TYR A 1 87 ? -12.258 -0.029 18.619 1.00 43.40 87 TYR A N 1
ATOM 691 C CA . TYR A 1 87 ? -11.880 -0.574 17.320 1.00 44.30 87 TYR A CA 1
ATOM 692 C C . TYR A 1 87 ? -11.369 0.521 16.392 1.00 43.83 87 TYR A C 1
ATOM 693 O O . TYR A 1 87 ? -10.353 0.352 15.716 1.00 39.23 87 TYR A O 1
ATOM 702 N N . LEU A 1 88 ? -12.080 1.643 16.359 1.00 39.06 88 LEU A N 1
ATOM 703 C CA . LEU A 1 88 ? -11.707 2.753 15.490 1.00 36.91 88 LEU A CA 1
ATOM 704 C C . LEU A 1 88 ? -10.409 3.414 15.937 1.00 44.06 88 LEU A C 1
ATOM 705 O O . LEU A 1 88 ? -9.649 3.923 15.113 1.00 41.06 88 LEU A O 1
ATOM 710 N N . GLU A 1 89 ? -10.155 3.408 17.243 1.00 42.17 89 GLU A N 1
ATOM 711 C CA . GLU A 1 89 ? -8.903 3.944 17.766 1.00 48.05 89 GLU A CA 1
ATOM 712 C C . GLU A 1 89 ? -7.715 3.114 17.288 1.00 44.57 89 GLU A C 1
ATOM 713 O O . GLU A 1 89 ? -6.666 3.658 16.945 1.00 44.02 89 GLU A O 1
ATOM 719 N N . TYR A 1 90 ? -7.884 1.795 17.264 1.00 44.05 90 TYR A N 1
ATOM 720 C CA . TYR A 1 90 ? -6.859 0.910 16.723 1.00 43.11 90 TYR A CA 1
ATOM 721 C C . TYR A 1 90 ? -6.646 1.188 15.242 1.00 40.62 90 TYR A C 1
ATOM 722 O O . TYR A 1 90 ? -5.514 1.356 14.791 1.00 40.48 90 TYR A O 1
ATOM 731 N N . VAL A 1 91 ? -7.742 1.236 14.490 1.00 35.95 91 VAL A N 1
ATOM 732 C CA . VAL A 1 91 ? -7.681 1.557 13.068 1.00 34.11 91 VAL A CA 1
ATOM 733 C C . VAL A 1 91 ? -6.924 2.862 12.844 1.00 33.63 91 VAL A C 1
ATOM 734 O O . VAL A 1 91 ? -6.038 2.944 11.991 1.00 31.86 91 VAL A O 1
ATOM 738 N N . SER A 1 92 ? -7.271 3.881 13.623 1.00 35.23 92 SER A N 1
ATOM 739 C CA . SER A 1 92 ? -6.632 5.184 13.497 1.00 32.87 92 SER A CA 1
ATOM 740 C C . SER A 1 92 ? -5.123 5.092 13.700 1.00 33.49 92 SER A C 1
ATOM 741 O O . SER A 1 92 ? -4.350 5.577 12.877 1.00 33.73 92 SER A O 1
ATOM 744 N N . GLN A 1 93 ? -4.705 4.473 14.799 1.00 36.82 93 GLN A N 1
ATOM 745 C CA . GLN A 1 93 ? -3.282 4.331 15.086 1.00 38.25 93 GLN A CA 1
ATOM 746 C C . GLN A 1 93 ? -2.586 3.504 14.009 1.00 35.47 93 GLN A C 1
ATOM 747 O O . GLN A 1 93 ? -1.465 3.810 13.608 1.00 39.23 93 GLN A O 1
ATOM 753 N N . PHE A 1 94 ? -3.259 2.457 13.541 1.00 39.71 94 PHE A N 1
ATOM 754 C CA . PHE A 1 94 ? -2.728 1.625 12.468 1.00 37.89 94 PHE A CA 1
ATOM 755 C C . PHE A 1 94 ? -2.447 2.476 11.237 1.00 41.43 94 PHE A C 1
ATOM 756 O O . PHE A 1 94 ? -1.385 2.369 10.622 1.00 35.99 94 PHE A O 1
ATOM 764 N N . LEU A 1 95 ? -3.407 3.325 10.884 1.00 32.66 95 LEU A N 1
ATOM 765 C CA . LEU A 1 95 ? -3.270 4.203 9.728 1.00 29.05 95 LEU A CA 1
ATOM 766 C C . LEU A 1 95 ? -2.174 5.244 9.937 1.00 34.12 95 LEU A C 1
ATOM 767 O O . LEU A 1 95 ? -1.462 5.605 9.001 1.00 32.47 95 LEU A O 1
ATOM 772 N N . SER A 1 96 ? -2.041 5.721 11.170 1.00 34.10 96 SER A N 1
ATOM 773 C CA . SER A 1 96 ? -1.025 6.713 11.495 1.00 42.48 96 SER A CA 1
ATOM 774 C C . SER A 1 96 ? 0.380 6.138 11.325 1.00 38.14 96 SER A C 1
ATOM 775 O O . SER A 1 96 ? 1.323 6.861 11.004 1.00 36.54 96 SER A O 1
ATOM 778 N N . ASN A 1 97 ? 0.511 4.833 11.536 1.00 29.51 97 ASN A N 1
ATOM 779 C CA . ASN A 1 97 ? 1.805 4.165 11.446 1.00 30.43 97 ASN A CA 1
ATOM 780 C C . ASN A 1 97 ? 1.949 3.347 10.167 1.00 33.29 97 ASN A C 1
ATOM 781 O O . ASN A 1 97 ? 2.988 2.728 9.931 1.00 32.25 97 ASN A O 1
ATOM 786 N N . LEU A 1 98 ? 0.905 3.360 9.342 1.00 29.75 98 LEU A N 1
ATOM 787 C CA . LEU A 1 98 ? 0.843 2.515 8.152 1.00 29.06 98 LEU A CA 1
ATOM 788 C C . LEU A 1 98 ? 1.298 1.094 8.474 1.00 27.64 98 LEU A C 1
ATOM 789 O O . LEU A 1 98 ? 2.141 0.533 7.777 1.00 36.26 98 LEU A O 1
ATOM 794 N N . GLY A 1 99 ? 0.736 0.522 9.537 1.00 29.75 99 GLY A N 1
ATOM 795 C CA . GLY A 1 99 ? 1.089 -0.818 9.980 1.00 33.24 99 GLY A CA 1
ATOM 796 C C . GLY A 1 99 ? 0.810 -1.007 11.461 1.00 37.99 99 GLY A C 1
ATOM 797 O O . GLY A 1 99 ? 0.493 -0.042 12.154 1.00 35.19 99 GLY A O 1
ATOM 798 N N . ASN A 1 100 ? 0.931 -2.240 11.952 1.00 32.24 100 ASN A N 1
ATOM 799 C CA . ASN A 1 100 ? 0.612 -2.534 13.350 1.00 39.19 100 ASN A CA 1
ATOM 800 C C . ASN A 1 100 ? 1.829 -2.640 14.272 1.00 38.20 100 ASN A C 1
ATOM 801 O O . ASN A 1 100 ? 1.726 -3.135 15.394 1.00 47.43 100 ASN A O 1
ATOM 806 N N . PHE A 1 101 ? 2.979 -2.179 13.790 1.00 40.20 101 PHE A N 1
ATOM 807 C CA . PHE A 1 101 ? 4.150 -1.981 14.638 1.00 39.46 101 PHE A CA 1
ATOM 808 C C . PHE A 1 101 ? 4.472 -0.492 14.639 1.00 40.96 101 PHE A C 1
ATOM 809 O O . PHE A 1 101 ? 4.812 0.070 13.601 1.00 40.07 101 PHE A O 1
ATOM 817 N N . LYS A 1 102 ? 4.361 0.147 15.799 1.00 37.54 102 LYS A N 1
ATOM 818 C CA . LYS A 1 102 ? 4.537 1.596 15.885 1.00 29.79 102 LYS A CA 1
ATOM 819 C C . LYS A 1 102 ? 5.925 2.053 15.439 1.00 35.37 102 LYS A C 1
ATOM 820 O O . LYS A 1 102 ? 6.934 1.445 15.790 1.00 44.46 102 LYS A O 1
ATOM 826 N N . SER A 1 103 ? 5.966 3.131 14.663 1.00 38.94 103 SER A N 1
ATOM 827 C CA . SER A 1 103 ? 7.227 3.676 14.179 1.00 42.12 103 SER A CA 1
ATOM 828 C C . SER A 1 103 ? 8.050 4.223 15.337 1.00 44.99 103 SER A C 1
ATOM 829 O O . SER A 1 103 ? 9.275 4.277 15.270 1.00 42.55 103 SER A O 1
ATOM 832 N N . PHE A 1 104 ? 7.368 4.623 16.404 1.00 49.38 104 PHE A N 1
ATOM 833 C CA . PHE A 1 104 ? 8.052 5.107 17.594 1.00 57.72 104 PHE A CA 1
ATOM 834 C C . PHE A 1 104 ? 8.187 3.987 18.621 1.00 54.19 104 PHE A C 1
ATOM 835 O O . PHE A 1 104 ? 7.395 3.894 19.557 1.00 51.14 104 PHE A O 1
ATOM 843 N N . GLY A 1 105 ? 9.189 3.133 18.432 1.00 50.47 105 GLY A N 1
ATOM 844 C CA . GLY A 1 105 ? 9.433 2.033 19.347 1.00 48.43 105 GLY A CA 1
ATOM 845 C C . GLY A 1 105 ? 9.572 0.686 18.660 1.00 47.31 105 GLY A C 1
ATOM 846 O O . GLY A 1 105 ? 10.128 -0.252 19.229 1.00 49.34 105 GLY A O 1
ATOM 847 N N . ASP A 1 106 ? 9.065 0.590 17.434 1.00 43.26 106 ASP A N 1
ATOM 848 C CA . ASP A 1 106 ? 9.126 -0.654 16.668 1.00 36.99 106 ASP A CA 1
ATOM 849 C C . ASP A 1 106 ? 8.512 -1.830 17.429 1.00 42.59 106 ASP A C 1
ATOM 850 O O . ASP A 1 106 ? 9.033 -2.945 17.391 1.00 41.42 106 ASP A O 1
ATOM 855 N N . THR A 1 107 ? 7.404 -1.574 18.118 1.00 38.09 107 THR A N 1
ATOM 856 C CA . THR A 1 107 ? 6.718 -2.614 18.876 1.00 40.56 107 THR A CA 1
ATOM 857 C C . THR A 1 107 ? 5.286 -2.803 18.387 1.00 36.83 107 THR A C 1
ATOM 858 O O . THR A 1 107 ? 4.592 -1.836 18.074 1.00 40.56 107 THR A O 1
ATOM 862 N N . LYS A 1 108 ? 4.850 -4.056 18.324 1.00 38.59 108 LYS A N 1
ATOM 863 C CA . LYS A 1 108 ? 3.497 -4.377 17.890 1.00 43.13 108 LYS A CA 1
ATOM 864 C C . LYS A 1 108 ? 2.461 -3.830 18.867 1.00 43.82 108 LYS A C 1
ATOM 865 O O . LYS A 1 108 ? 2.656 -3.880 20.079 1.00 50.05 108 LYS A O 1
ATOM 871 N N . PHE A 1 109 ? 1.362 -3.302 18.336 1.00 43.20 109 PHE A N 1
ATOM 872 C CA . PHE A 1 109 ? 0.247 -2.882 19.178 1.00 43.99 109 PHE A CA 1
ATOM 873 C C . PHE A 1 109 ? -1.055 -3.526 18.712 1.00 46.91 109 PHE A C 1
ATOM 874 O O . PHE A 1 109 ? -1.244 -3.773 17.520 1.00 43.80 109 PHE A O 1
ATOM 882 N N . ILE A 1 110 ? -1.944 -3.806 19.660 1.00 39.41 110 ILE A N 1
ATOM 883 C CA . ILE A 1 110 ? -3.176 -4.527 19.364 1.00 44.95 110 ILE A CA 1
ATOM 884 C C . ILE A 1 110 ? -4.404 -3.743 19.821 1.00 48.58 110 ILE A C 1
ATOM 885 O O . ILE A 1 110 ? -4.291 -2.828 20.637 1.00 46.70 110 ILE A O 1
ATOM 890 N N . PRO A 1 111 ? -5.586 -4.098 19.292 1.00 46.09 111 PRO A N 1
ATOM 891 C CA . PRO A 1 111 ? -6.817 -3.382 19.646 1.00 46.27 111 PRO A CA 1
ATOM 892 C C . PRO A 1 111 ? -7.195 -3.608 21.105 1.00 53.17 111 PRO A C 1
ATOM 893 O O . PRO A 1 111 ? -6.845 -4.642 21.676 1.00 54.93 111 PRO A O 1
ATOM 897 N N . ARG A 1 112 ? -7.898 -2.650 21.700 1.00 53.36 112 ARG A N 1
ATOM 898 C CA . ARG A 1 112 ? -8.371 -2.798 23.072 1.00 55.86 112 ARG A CA 1
ATOM 899 C C . ARG A 1 112 ? -9.746 -3.455 23.095 1.00 57.64 112 ARG A C 1
ATOM 900 O O . ARG A 1 112 ? -10.133 -4.071 24.087 1.00 62.44 112 ARG A O 1
ATOM 908 N N . CYS A 1 113 ? -10.480 -3.319 21.996 1.00 59.82 113 CYS A N 1
ATOM 909 C CA . CYS A 1 113 ? -11.771 -3.980 21.866 1.00 62.31 113 CYS A CA 1
ATOM 910 C C . CYS A 1 113 ? -11.574 -5.490 21.933 1.00 60.70 113 CYS A C 1
ATOM 911 O O . CYS A 1 113 ? -10.536 -6.006 21.521 1.00 50.00 113 CYS A O 1
ATOM 914 N N . GLU A 1 114 ? -12.567 -6.193 22.466 1.00 55.14 114 GLU A N 1
ATOM 915 C CA . GLU A 1 114 ? -12.487 -7.642 22.588 1.00 59.44 114 GLU A CA 1
ATOM 916 C C . GLU A 1 114 ? -12.305 -8.293 21.221 1.00 58.87 114 GLU A C 1
ATOM 917 O O . GLU A 1 114 ? -12.836 -7.812 20.219 1.00 49.24 114 GLU A O 1
ATOM 923 N N . VAL A 1 115 ? -11.544 -9.383 21.182 1.00 55.39 115 VAL A N 1
ATOM 924 C CA . VAL A 1 115 ? -11.382 -10.149 19.954 1.00 59.36 115 VAL A CA 1
ATOM 925 C C . VAL A 1 115 ? -12.736 -10.697 19.518 1.00 63.74 115 VAL A C 1
ATOM 926 O O . VAL A 1 115 ? -13.040 -10.762 18.326 1.00 57.52 115 VAL A O 1
ATOM 930 N N . LYS A 1 116 ? -13.549 -11.079 20.496 1.00 73.78 116 LYS A N 1
ATOM 931 C CA . LYS A 1 116 ? -14.896 -11.565 20.230 1.00 74.42 116 LYS A CA 1
ATOM 932 C C . LYS A 1 116 ? -15.685 -10.516 19.454 1.00 65.00 116 LYS A C 1
ATOM 933 O O . LYS A 1 116 ? -16.395 -10.837 18.501 1.00 70.98 116 LYS A O 1
ATOM 939 N N . PHE A 1 117 ? -15.550 -9.258 19.863 1.00 52.72 117 PHE A N 1
ATOM 940 C CA . PHE A 1 117 ? -16.212 -8.160 19.171 1.00 58.23 117 PHE A CA 1
ATOM 941 C C . PHE A 1 117 ? -15.662 -7.985 17.761 1.00 51.62 117 PHE A C 1
ATOM 942 O O . PHE A 1 117 ? -16.415 -7.756 16.814 1.00 57.76 117 PHE A O 1
ATOM 950 N N . PHE A 1 118 ? -14.344 -8.086 17.626 1.00 52.32 118 PHE A N 1
ATOM 951 C CA . PHE A 1 118 ? -13.707 -7.943 16.325 1.00 45.66 118 PHE A CA 1
ATOM 952 C C . PHE A 1 118 ? -14.295 -8.966 15.358 1.00 49.98 118 PHE A C 1
ATOM 953 O O . PHE A 1 118 ? -14.639 -8.638 14.222 1.00 51.39 118 PHE A O 1
ATOM 961 N N . LYS A 1 119 ? -14.422 -10.205 15.822 1.00 47.46 119 LYS A N 1
ATOM 962 C CA . LYS A 1 119 ? -14.957 -11.279 14.993 1.00 43.36 119 LYS A CA 1
ATOM 963 C C . LYS A 1 119 ? -16.457 -11.122 14.765 1.00 57.93 119 LYS A C 1
ATOM 964 O O . LYS A 1 119 ? -17.015 -11.701 13.833 1.00 69.23 119 LYS A O 1
ATOM 970 N N . GLN A 1 120 ? -17.107 -10.337 15.619 1.00 57.88 120 GLN A N 1
ATOM 971 C CA . GLN A 1 120 ? -18.523 -10.036 15.443 1.00 59.07 120 GLN A CA 1
ATOM 972 C C . GLN A 1 120 ? -18.711 -9.042 14.302 1.00 52.27 120 GLN A C 1
ATOM 973 O O . GLN A 1 120 ? -19.746 -9.033 13.636 1.00 58.11 12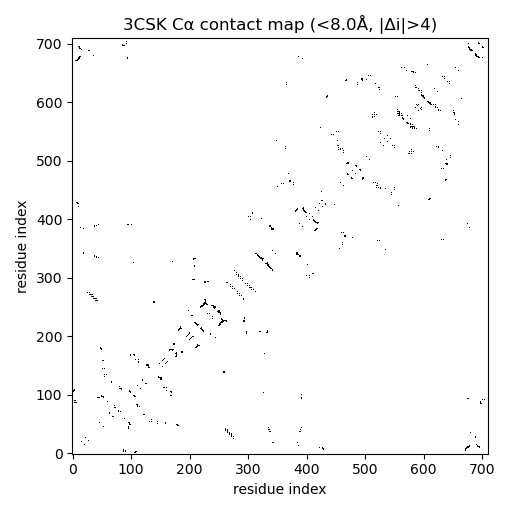0 GLN A O 1
ATOM 979 N N . LEU A 1 121 ? -17.703 -8.205 14.080 1.00 47.60 121 LEU A N 1
ATOM 980 C CA . LEU A 1 121 ? -17.726 -7.273 12.960 1.00 50.79 121 LEU A CA 1
ATOM 981 C C . LEU A 1 121 ? -17.812 -8.046 11.649 1.00 49.33 121 LEU A C 1
ATOM 982 O O . LEU A 1 121 ? -18.487 -7.627 10.709 1.00 51.36 121 LEU A O 1
ATOM 987 N N . LEU A 1 122 ? -17.126 -9.184 11.597 1.00 50.29 122 LEU A N 1
ATOM 988 C CA . LEU A 1 122 ? -17.175 -10.053 10.429 1.00 55.73 122 LEU A CA 1
ATOM 989 C C . LEU A 1 122 ? -18.591 -10.576 10.222 1.00 59.94 122 LEU A C 1
ATOM 990 O O . LEU A 1 122 ? -19.108 -10.573 9.106 1.00 55.29 122 LEU A O 1
ATOM 995 N N . GLU A 1 123 ? -19.208 -11.030 11.309 1.00 59.40 123 GLU A N 1
ATOM 996 C CA . GLU A 1 123 ? -20.571 -11.543 11.268 1.00 61.19 123 GLU A CA 1
ATOM 997 C C . GLU A 1 123 ? -21.514 -10.508 10.666 1.00 58.24 123 GLU A C 1
ATOM 998 O O . GLU A 1 123 ? -22.275 -10.806 9.746 1.00 63.26 123 GLU A O 1
ATOM 1004 N N . LEU A 1 124 ? -21.451 -9.287 11.189 1.00 60.52 124 LEU A N 1
ATOM 1005 C CA . LEU A 1 124 ? -22.302 -8.197 10.724 1.00 59.28 124 LEU A CA 1
ATOM 1006 C C . LEU A 1 124 ? -22.020 -7.836 9.268 1.00 58.87 124 LEU A C 1
ATOM 1007 O O . LEU A 1 124 ? -22.941 -7.553 8.500 1.00 51.68 124 LEU A O 1
ATOM 1012 N N . ALA A 1 125 ? -20.744 -7.841 8.895 1.00 51.38 125 ALA A N 1
ATOM 1013 C CA . ALA A 1 125 ? -20.344 -7.516 7.531 1.00 53.85 125 ALA A CA 1
ATOM 1014 C C . ALA A 1 125 ? -20.474 -8.728 6.616 1.00 56.97 125 ALA A C 1
ATOM 1015 O O . ALA A 1 125 ? -20.166 -8.658 5.426 1.00 57.80 125 ALA A O 1
ATOM 1017 N N . LYS A 1 126 ? -20.940 -9.837 7.180 1.00 56.11 126 LYS A N 1
ATOM 1018 C CA . LYS A 1 126 ? -21.054 -11.092 6.444 1.00 66.08 126 LYS A CA 1
ATOM 1019 C C . LYS A 1 126 ? -19.765 -11.432 5.702 1.00 71.29 126 LYS A C 1
ATOM 1020 O O . LYS A 1 126 ? -19.773 -11.685 4.497 1.00 73.46 126 LYS A O 1
ATOM 1026 N N . ILE A 1 127 ? -18.658 -11.427 6.437 1.00 58.80 127 ILE A N 1
ATOM 1027 C CA . ILE A 1 127 ? -17.372 -11.845 5.901 1.00 59.77 127 ILE A CA 1
ATOM 1028 C C . ILE A 1 127 ? -17.020 -13.217 6.461 1.00 65.92 127 ILE A C 1
ATOM 1029 O O . ILE A 1 127 ? -16.822 -13.369 7.667 1.00 58.11 127 ILE A O 1
ATOM 1034 N N . ASN A 1 128 ? -16.952 -14.215 5.586 1.00 69.48 128 ASN A N 1
ATOM 1035 C CA . ASN A 1 128 ? -16.605 -15.566 6.010 1.00 68.94 128 ASN A CA 1
ATOM 1036 C C . ASN A 1 128 ? -15.201 -15.609 6.598 1.00 60.69 128 ASN A C 1
ATOM 1037 O O . ASN A 1 128 ? -14.218 -15.432 5.880 1.00 59.61 128 ASN A O 1
ATOM 1042 N N . PRO A 1 129 ? -15.104 -15.845 7.914 1.00 57.84 129 PRO A N 1
ATOM 1043 C CA . PRO A 1 129 ? -13.815 -15.852 8.615 1.00 55.98 129 PRO A CA 1
ATOM 1044 C C . PRO A 1 129 ? -12.888 -16.959 8.114 1.00 59.51 129 PRO A C 1
ATOM 1045 O O . PRO A 1 129 ? -11.679 -16.886 8.331 1.00 54.89 129 PRO A O 1
ATOM 1049 N N . SER A 1 130 ? -13.451 -17.966 7.452 1.00 56.57 130 SER A N 1
ATOM 1050 C CA . SER A 1 130 ? -12.664 -19.095 6.965 1.00 61.66 130 SER A CA 1
ATOM 1051 C C . SER A 1 130 ? -12.089 -18.832 5.576 1.00 63.49 130 SER A C 1
ATOM 1052 O O . SER A 1 130 ? -11.244 -19.585 5.094 1.00 70.09 130 SER A O 1
ATOM 1055 N N . SER A 1 131 ? -12.553 -17.767 4.932 1.00 56.36 131 SER A N 1
ATOM 1056 C CA . SER A 1 131 ? -12.044 -17.403 3.616 1.00 60.51 131 SER A CA 1
ATOM 1057 C C . SER A 1 131 ? -10.629 -16.841 3.731 1.00 64.79 131 SER A C 1
ATOM 1058 O O . SER A 1 131 ? -10.185 -16.464 4.816 1.00 56.36 131 SER A O 1
ATOM 1061 N N . SER A 1 132 ? -9.926 -16.788 2.605 1.00 61.57 132 SER A N 1
ATOM 1062 C CA . SER A 1 132 ? -8.544 -16.326 2.589 1.00 53.45 132 SER A CA 1
ATOM 1063 C C . SER A 1 132 ? -8.452 -14.806 2.504 1.00 49.43 132 SER A C 1
ATOM 1064 O O . SER A 1 132 ? -9.188 -14.178 1.746 1.00 50.47 132 SER A O 1
ATOM 1067 N N . PRO A 1 133 ? -7.543 -14.210 3.290 1.00 50.89 133 PRO A N 1
ATOM 1068 C CA . PRO A 1 133 ? -7.285 -12.767 3.242 1.00 53.89 133 PRO A CA 1
ATOM 1069 C C . PRO A 1 133 ? -6.973 -12.317 1.819 1.00 47.30 133 PRO A C 1
ATOM 1070 O O . PRO A 1 133 ? -7.231 -11.168 1.460 1.00 48.30 133 PRO A O 1
ATOM 1074 N N . LEU A 1 134 ? -6.424 -13.229 1.021 1.00 46.42 134 LEU A N 1
ATOM 1075 C CA . LEU A 1 134 ? -6.124 -12.961 -0.380 1.00 45.66 134 LEU A CA 1
ATOM 1076 C C . LEU A 1 134 ? -7.338 -12.411 -1.121 1.00 39.83 134 LEU A C 1
ATOM 1077 O O . LEU A 1 134 ? -7.198 -11.669 -2.091 1.00 41.13 134 LEU A O 1
ATOM 1082 N N . THR A 1 135 ? -8.530 -12.781 -0.662 1.00 42.42 135 THR A N 1
ATOM 1083 C CA . THR A 1 135 ? -9.765 -12.373 -1.324 1.00 42.42 135 THR A CA 1
ATOM 1084 C C . THR A 1 135 ? -10.142 -10.924 -1.020 1.00 35.67 135 THR A C 1
ATOM 1085 O O . THR A 1 135 ? -11.073 -10.384 -1.617 1.00 44.71 135 THR A O 1
ATOM 1089 N N . LEU A 1 136 ? -9.420 -10.301 -0.094 1.00 39.65 136 LEU A N 1
ATOM 1090 C CA . LEU A 1 136 ? -9.720 -8.933 0.327 1.00 45.97 136 LEU A CA 1
ATOM 1091 C C . LEU A 1 136 ? -8.879 -7.898 -0.422 1.00 46.27 136 LEU A C 1
ATOM 1092 O O . LEU A 1 136 ? -9.164 -6.701 -0.380 1.00 39.77 136 LEU A O 1
ATOM 1097 N N . SER A 1 137 ? -7.842 -8.364 -1.105 1.00 46.99 137 SER A N 1
ATOM 1098 C CA . SER A 1 137 ? -6.929 -7.469 -1.808 1.00 44.77 137 SER A CA 1
ATOM 1099 C C . SER A 1 137 ? -7.518 -6.973 -3.125 1.00 41.21 137 SER A C 1
ATOM 1100 O O . SER A 1 137 ? -8.339 -7.653 -3.738 1.00 36.54 137 SER A O 1
ATOM 1103 N N . PRO A 1 138 ? -7.111 -5.770 -3.558 1.00 46.22 138 PRO A N 1
ATOM 1104 C CA . PRO A 1 138 ? -7.459 -5.335 -4.914 1.00 40.15 138 PRO A CA 1
ATOM 1105 C C . PRO A 1 138 ? -6.970 -6.380 -5.913 1.00 29.52 138 PRO A C 1
ATOM 1106 O O . PRO A 1 138 ? -5.886 -6.930 -5.728 1.00 35.58 138 PRO A O 1
ATOM 1110 N N . VAL A 1 139 ? -7.749 -6.651 -6.954 1.00 33.21 139 VAL A N 1
ATOM 1111 C CA . VAL A 1 139 ? -7.435 -7.766 -7.845 1.00 36.22 139 VAL A CA 1
ATOM 1112 C C . VAL A 1 139 ? -6.143 -7.576 -8.641 1.00 36.74 139 VAL A C 1
ATOM 1113 O O . VAL A 1 139 ? -5.594 -8.539 -9.175 1.00 37.90 139 VAL A O 1
ATOM 1117 N N . ASP A 1 140 ? -5.653 -6.343 -8.717 1.00 35.36 140 ASP A N 1
ATOM 1118 C CA . ASP A 1 140 ? -4.446 -6.076 -9.498 1.00 45.27 140 ASP A CA 1
ATOM 1119 C C . ASP A 1 140 ? -3.173 -5.959 -8.656 1.00 38.27 140 ASP A C 1
ATOM 1120 O O . ASP A 1 140 ? -2.124 -5.567 -9.165 1.00 42.35 140 ASP A O 1
ATOM 1125 N N . VAL A 1 141 ? -3.269 -6.298 -7.374 1.00 31.75 141 VAL A N 1
ATOM 1126 C CA . VAL A 1 141 ? -2.088 -6.411 -6.525 1.00 28.49 141 VAL A CA 1
ATOM 1127 C C . VAL A 1 141 ? -1.419 -7.756 -6.797 1.00 38.22 141 VAL A C 1
ATOM 1128 O O . VAL A 1 141 ? -2.073 -8.796 -6.747 1.00 30.84 141 VAL A O 1
ATOM 1132 N N . ASN A 1 142 ? -0.126 -7.740 -7.104 1.00 32.68 142 ASN A N 1
ATOM 1133 C CA . ASN A 1 142 ? 0.581 -8.986 -7.389 1.00 43.95 142 ASN A CA 1
ATOM 1134 C C . ASN A 1 142 ? 0.902 -9.752 -6.113 1.00 35.27 142 ASN A C 1
ATOM 1135 O O . ASN A 1 142 ? 1.842 -9.412 -5.396 1.00 32.34 142 ASN A O 1
ATOM 1140 N N . HIS A 1 143 ? 0.119 -10.791 -5.843 1.00 36.25 143 HIS A N 1
ATOM 1141 C CA . HIS A 1 143 ? 0.233 -11.541 -4.597 1.00 29.40 143 HIS A CA 1
ATOM 1142 C C . HIS A 1 143 ? 1.533 -12.322 -4.476 1.00 36.71 143 HIS A C 1
ATOM 1143 O O . HIS A 1 143 ? 1.881 -12.785 -3.392 1.00 45.09 143 HIS A O 1
ATOM 1150 N N . GLU A 1 144 ? 2.250 -12.471 -5.583 1.00 40.96 144 GLU A N 1
ATOM 1151 C CA . GLU A 1 144 ? 3.548 -13.132 -5.542 1.00 39.24 144 GLU A CA 1
ATOM 1152 C C . GLU A 1 144 ? 4.527 -12.364 -4.660 1.00 37.01 144 GLU A C 1
ATOM 1153 O O . GLU A 1 144 ? 5.501 -12.929 -4.165 1.00 33.48 144 GLU A O 1
ATOM 1159 N N . PHE A 1 145 ? 4.261 -11.077 -4.458 1.00 35.32 145 PHE A N 1
ATOM 1160 C CA . PHE A 1 145 ? 5.142 -10.240 -3.648 1.00 30.52 145 PHE A CA 1
ATOM 1161 C C . PHE A 1 145 ? 4.463 -9.707 -2.385 1.00 44.69 145 PHE A C 1
ATOM 1162 O O . PHE A 1 145 ? 4.944 -8.754 -1.771 1.00 36.56 145 PHE A O 1
ATOM 1170 N N . THR A 1 146 ? 3.346 -10.314 -1.996 1.00 43.46 146 THR A N 1
ATOM 1171 C CA . THR A 1 146 ? 2.665 -9.899 -0.772 1.00 37.83 146 THR A CA 1
ATOM 1172 C C . THR A 1 146 ? 2.689 -11.003 0.282 1.00 42.74 146 THR A C 1
ATOM 1173 O O . THR A 1 146 ? 3.230 -12.083 0.046 1.00 41.65 146 THR A O 1
ATOM 1177 N N . SER A 1 147 ? 2.101 -10.730 1.442 1.00 34.22 147 SER A N 1
ATOM 1178 C CA . SER A 1 147 ? 2.194 -11.650 2.573 1.00 45.91 147 SER A CA 1
ATOM 1179 C C . SER A 1 147 ? 0.855 -12.242 2.999 1.00 32.52 147 SER A C 1
ATOM 1180 O O . SER A 1 147 ? 0.774 -12.934 4.011 1.00 40.12 147 SER A O 1
ATOM 1183 N N . HIS A 1 148 ? -0.192 -11.966 2.228 1.00 40.18 148 HIS A N 1
ATOM 1184 C CA . HIS A 1 148 ? -1.521 -12.490 2.527 1.00 38.27 148 HIS A CA 1
ATOM 1185 C C . HIS A 1 148 ? -1.501 -14.009 2.701 1.00 39.10 148 HIS A C 1
ATOM 1186 O O . HIS A 1 148 ? -2.197 -14.555 3.557 1.00 39.14 148 HIS A O 1
ATOM 1193 N N . HIS A 1 149 ? -0.693 -14.683 1.888 1.00 40.70 149 HIS A N 1
ATOM 1194 C CA . HIS A 1 149 ? -0.664 -16.143 1.867 1.00 45.50 149 HIS A CA 1
ATOM 1195 C C . HIS A 1 149 ? -0.197 -16.743 3.190 1.00 47.44 149 HIS A C 1
ATOM 1196 O O . HIS A 1 149 ? -0.461 -17.911 3.473 1.00 52.99 149 HIS A O 1
ATOM 1203 N N . LEU A 1 150 ? 0.498 -15.947 3.997 1.00 47.07 150 LEU A N 1
ATOM 1204 C CA . LEU A 1 150 ? 0.993 -16.421 5.288 1.00 43.35 150 LEU A CA 1
ATOM 1205 C C . LEU A 1 150 ? -0.143 -16.663 6.277 1.00 48.92 150 LEU A C 1
ATOM 1206 O O . LEU A 1 150 ? 0.056 -17.274 7.327 1.00 46.93 150 LEU A O 1
ATOM 1211 N N . PHE A 1 151 ? -1.331 -16.178 5.931 1.00 45.15 151 PHE A N 1
ATOM 1212 C CA . PHE A 1 151 ? -2.508 -16.333 6.777 1.00 53.34 151 PHE A CA 1
ATOM 1213 C C . PHE A 1 151 ? -3.604 -17.072 6.016 1.00 51.59 151 PHE A C 1
ATOM 1214 O O . PHE A 1 151 ? -4.283 -16.489 5.171 1.00 57.94 151 PHE A O 1
ATOM 1222 N N . SER A 1 152 ? -3.769 -18.358 6.318 1.00 52.05 152 SER A N 1
ATOM 1223 C CA . SER A 1 152 ? -4.713 -19.208 5.597 1.00 52.47 152 SER A CA 1
ATOM 1224 C C . SER A 1 152 ? -6.128 -18.635 5.583 1.00 59.18 152 SER A C 1
ATOM 1225 O O . SER A 1 152 ? -6.799 -18.640 4.551 1.00 67.34 152 SER A O 1
ATOM 1228 N N . THR A 1 153 ? -6.578 -18.145 6.733 1.00 53.68 153 THR A N 1
ATOM 1229 C CA . THR A 1 153 ? -7.936 -17.630 6.863 1.00 55.48 153 THR A CA 1
ATOM 1230 C C . THR A 1 153 ? -7.948 -16.249 7.505 1.00 48.88 153 THR A C 1
ATOM 1231 O O . THR A 1 153 ? -6.983 -15.851 8.156 1.00 49.24 153 THR A O 1
ATOM 1235 N N . ILE A 1 154 ? -9.048 -15.526 7.323 1.00 46.23 154 ILE A N 1
ATOM 1236 C CA . ILE A 1 154 ? -9.209 -14.214 7.938 1.00 51.56 154 ILE A CA 1
ATOM 1237 C C . ILE A 1 154 ? -9.218 -14.351 9.456 1.00 48.61 154 ILE A C 1
ATOM 1238 O O . ILE A 1 154 ? -8.693 -13.500 10.172 1.00 53.58 154 ILE A O 1
ATOM 1243 N N . ASN A 1 155 ? -9.816 -15.435 9.937 1.00 54.48 155 ASN A N 1
ATOM 1244 C CA . ASN A 1 155 ? -9.832 -15.738 11.360 1.00 56.16 155 ASN A CA 1
ATOM 1245 C C . ASN A 1 155 ? -8.412 -15.828 11.908 1.00 61.09 155 ASN A C 1
ATOM 1246 O O . ASN A 1 155 ? -8.133 -15.384 13.023 1.00 57.34 155 ASN A O 1
ATOM 1251 N N . GLU A 1 156 ? -7.519 -16.406 11.112 1.00 59.05 156 GLU A N 1
ATOM 1252 C CA . GLU A 1 156 ? -6.118 -16.534 11.491 1.00 53.49 156 GLU A CA 1
ATOM 1253 C C . GLU A 1 156 ? -5.437 -15.170 11.474 1.00 50.13 156 GLU A C 1
ATOM 1254 O O . GLU A 1 156 ? -4.575 -14.885 12.304 1.00 52.20 156 GLU A O 1
ATOM 1260 N N . LEU A 1 157 ? -5.832 -14.329 10.525 1.00 49.28 157 LEU A N 1
ATOM 1261 C CA . LEU A 1 157 ? -5.279 -12.985 10.423 1.00 50.93 157 LEU A CA 1
ATOM 1262 C C . LEU A 1 157 ? -5.584 -12.190 11.688 1.00 51.08 157 LEU A C 1
ATOM 1263 O O . LEU A 1 157 ? -4.731 -11.466 12.199 1.00 41.97 157 LEU A O 1
ATOM 1268 N N . ILE A 1 158 ? -6.805 -12.333 12.191 1.00 42.47 158 ILE A N 1
ATOM 1269 C CA . ILE A 1 158 ? -7.213 -11.636 13.405 1.00 47.90 158 ILE A CA 1
ATOM 1270 C C . ILE A 1 158 ? -6.500 -12.191 14.635 1.00 49.10 158 ILE A C 1
ATOM 1271 O O . ILE A 1 158 ? -5.913 -11.440 15.413 1.00 52.07 158 ILE A O 1
ATOM 1276 N N . ASP A 1 159 ? -6.552 -13.508 14.802 1.00 49.68 159 ASP A N 1
ATOM 1277 C CA . ASP A 1 159 ? -5.920 -14.163 15.942 1.00 48.52 159 ASP A CA 1
ATOM 1278 C C . ASP A 1 159 ? -4.418 -13.896 16.000 1.00 57.94 159 ASP A C 1
ATOM 1279 O O . ASP A 1 159 ? -3.913 -13.348 16.979 1.00 57.81 159 ASP A O 1
ATOM 1284 N N . ILE A 1 160 ? -3.709 -14.287 14.946 1.00 49.89 160 ILE A N 1
ATOM 1285 C CA . ILE A 1 160 ? -2.253 -14.207 14.926 1.00 50.82 160 ILE A CA 1
ATOM 1286 C C . ILE A 1 160 ? -1.742 -12.828 14.515 1.00 52.64 160 ILE A C 1
ATOM 1287 O O . ILE A 1 160 ? -0.944 -12.214 15.224 1.00 56.95 160 ILE A O 1
ATOM 1292 N N . GLY A 1 161 ? -2.206 -12.346 13.368 1.00 45.12 161 GLY A N 1
ATOM 1293 C CA . GLY A 1 161 ? -1.744 -11.076 12.837 1.00 48.92 161 GLY A CA 1
ATOM 1294 C C . GLY A 1 1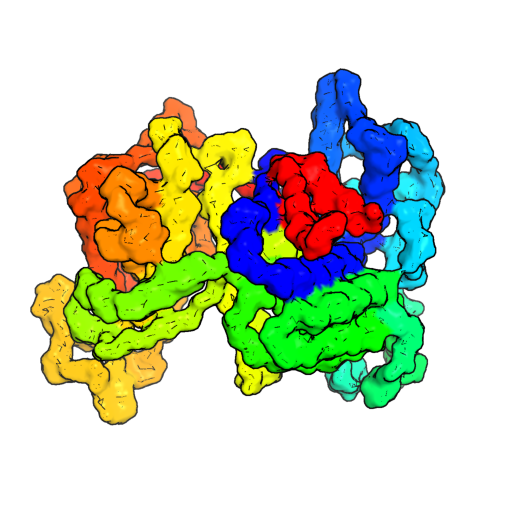61 ? -2.101 -9.881 13.700 1.00 43.86 161 GLY A C 1
ATOM 1295 O O . GLY A 1 161 ? -1.248 -9.050 14.009 1.00 42.87 161 GLY A O 1
ATOM 1296 N N . ILE A 1 162 ? -3.364 -9.796 14.100 1.00 43.23 162 ILE A N 1
ATOM 1297 C CA . ILE A 1 162 ? -3.857 -8.617 14.801 1.00 41.56 162 ILE A CA 1
ATOM 1298 C C . ILE A 1 162 ? -3.650 -8.669 16.314 1.00 44.41 162 ILE A C 1
ATOM 1299 O O . ILE A 1 162 ? -3.164 -7.707 16.908 1.00 36.44 162 ILE A O 1
ATOM 1304 N N . TYR A 1 163 ? -4.014 -9.792 16.931 1.00 42.97 163 TYR A N 1
ATOM 1305 C CA . TYR A 1 163 ? -4.064 -9.883 18.390 1.00 52.07 163 TYR A CA 1
ATOM 1306 C C . TYR A 1 163 ? -2.866 -10.565 19.055 1.00 62.80 163 TYR A C 1
ATOM 1307 O O . TYR A 1 163 ? -2.397 -10.113 20.100 1.00 55.13 163 TYR A O 1
ATOM 1316 N N . HIS A 1 164 ? -2.382 -11.654 18.465 1.00 64.86 164 HIS A N 1
ATOM 1317 C CA . HIS A 1 164 ? -1.331 -12.446 19.099 1.00 59.27 164 HIS A CA 1
ATOM 1318 C C . HIS A 1 164 ? -0.108 -11.613 19.462 1.00 56.28 164 HIS A C 1
ATOM 1319 O O . HIS A 1 164 ? 0.342 -10.772 18.682 1.00 52.80 164 HIS A O 1
ATOM 1326 N N . VAL A 1 165 ? 0.427 -11.856 20.652 1.00 51.58 165 VAL A N 1
ATOM 1327 C CA . VAL A 1 165 ? 1.606 -11.141 21.119 1.00 55.06 165 VAL A CA 1
ATOM 1328 C C . VAL A 1 165 ? 2.612 -12.087 21.766 1.00 63.13 165 VAL A C 1
ATOM 1329 O O . VAL A 1 165 ? 2.252 -12.929 22.587 1.00 55.00 165 VAL A O 1
ATOM 1333 N N . GLU A 1 166 ? 3.874 -11.948 21.378 1.00 62.75 166 GLU A N 1
ATOM 1334 C CA . GLU A 1 166 ? 4.962 -12.687 21.999 1.00 65.88 166 GLU A CA 1
ATOM 1335 C C . GLU A 1 166 ? 6.130 -11.721 22.162 1.00 75.07 166 GLU A C 1
ATOM 1336 O O . GLU A 1 166 ? 6.543 -11.078 21.199 1.00 72.39 166 GLU A O 1
ATOM 1342 N N . GLU A 1 167 ? 6.646 -11.612 23.382 1.00 80.13 167 GLU A N 1
ATOM 1343 C CA . GLU A 1 167 ? 7.648 -10.599 23.718 1.00 89.20 167 GLU A CA 1
ATOM 1344 C C . GLU A 1 167 ? 8.672 -10.344 22.610 1.00 80.35 167 GLU A C 1
ATOM 1345 O O . GLU A 1 167 ? 8.953 -9.195 22.270 1.00 79.21 167 GLU A O 1
ATOM 1351 N N . LYS A 1 168 ? 9.225 -11.416 22.052 1.00 72.40 168 LYS A N 1
ATOM 1352 C CA . LYS A 1 168 ? 10.208 -11.296 20.979 1.00 66.81 168 LYS A CA 1
ATOM 1353 C C . LYS A 1 168 ? 9.551 -10.935 19.648 1.00 66.37 168 LYS A C 1
ATOM 1354 O O . LYS A 1 168 ? 10.003 -10.030 18.945 1.00 61.47 168 LYS A O 1
ATOM 1360 N N . ALA A 1 169 ? 8.483 -11.649 19.308 1.00 56.13 169 ALA A N 1
ATOM 1361 C CA . ALA A 1 169 ? 7.797 -11.454 18.036 1.00 50.57 169 ALA A CA 1
ATOM 1362 C C . ALA A 1 169 ? 7.174 -10.065 17.917 1.00 56.14 169 ALA A C 1
ATOM 1363 O O . ALA A 1 169 ? 6.936 -9.580 16.812 1.00 53.09 169 ALA A O 1
ATOM 1365 N N . ALA A 1 170 ? 6.916 -9.428 19.055 1.00 54.92 170 ALA A N 1
ATOM 1366 C CA . ALA A 1 170 ? 6.283 -8.112 19.069 1.00 46.33 170 ALA A CA 1
ATOM 1367 C C . ALA A 1 170 ? 7.306 -6.994 18.899 1.00 49.79 170 ALA A C 1
ATOM 1368 O O . ALA A 1 170 ? 7.032 -5.834 19.212 1.00 43.33 170 ALA A O 1
ATOM 1370 N N . LEU A 1 171 ? 8.482 -7.352 18.396 1.00 42.04 171 LEU A N 1
ATOM 1371 C CA . LEU A 1 171 ? 9.553 -6.392 18.163 1.00 46.23 171 LEU A CA 1
ATOM 1372 C C . LEU A 1 171 ? 10.212 -6.641 16.814 1.00 45.08 171 LEU A C 1
ATOM 1373 O O . LEU A 1 171 ? 10.450 -7.787 16.431 1.00 34.46 171 LEU A O 1
ATOM 1378 N N . LEU A 1 172 ? 10.508 -5.565 16.092 1.00 44.25 172 LEU A N 1
ATOM 1379 C CA . LEU A 1 172 ? 11.218 -5.690 14.828 1.00 42.87 172 LEU A CA 1
ATOM 1380 C C . LEU A 1 172 ? 12.652 -6.131 15.087 1.00 43.93 172 LEU A C 1
ATOM 1381 O O . LEU A 1 172 ? 13.319 -5.610 15.979 1.00 45.34 172 LEU A O 1
ATOM 1386 N N . GLY A 1 173 ? 13.117 -7.101 14.308 1.00 46.03 173 GLY A N 1
ATOM 1387 C CA . GLY A 1 173 ? 14.460 -7.627 14.455 1.00 35.00 173 GLY A CA 1
ATOM 1388 C C . GLY A 1 173 ? 14.657 -8.854 13.589 1.00 44.28 173 GLY A C 1
ATOM 1389 O O . GLY A 1 173 ? 13.799 -9.189 12.771 1.00 46.02 173 GLY A O 1
ATOM 1390 N N . PHE A 1 174 ? 15.786 -9.530 13.765 1.00 46.03 174 PHE A N 1
ATOM 1391 C CA . PHE A 1 174 ? 16.075 -10.725 12.981 1.00 46.92 174 PHE A CA 1
ATOM 1392 C C . PHE A 1 174 ? 15.147 -11.877 13.347 1.00 46.97 174 PHE A C 1
ATOM 1393 O O . PHE A 1 174 ? 15.102 -12.302 14.501 1.00 61.27 174 PHE A O 1
ATOM 1401 N N . PRO A 1 175 ? 14.395 -12.381 12.357 1.00 55.38 175 PRO A N 1
ATOM 1402 C CA . PRO A 1 175 ? 13.484 -13.516 12.537 1.00 54.62 175 PRO A CA 1
ATOM 1403 C C . PRO A 1 175 ? 14.202 -14.737 13.103 1.00 58.04 175 PRO A C 1
ATOM 1404 O O . PRO A 1 175 ? 13.587 -15.536 13.809 1.00 57.42 175 PRO A O 1
ATOM 1408 N N . SER A 1 176 ? 15.488 -14.874 12.792 1.00 52.61 176 SER A N 1
ATOM 1409 C CA . SER A 1 176 ? 16.281 -15.996 13.283 1.00 55.18 176 SER A CA 1
ATOM 1410 C C . SER A 1 176 ? 16.436 -15.928 14.797 1.00 60.61 176 SER A C 1
ATOM 1411 O O . SER A 1 176 ? 16.679 -16.942 15.452 1.00 62.93 176 SER A O 1
ATOM 1414 N N . GLN A 1 177 ? 16.299 -14.725 15.347 1.00 60.16 177 GLN A N 1
ATOM 1415 C CA . GLN A 1 177 ? 16.410 -14.518 16.786 1.00 63.76 177 GLN A CA 1
ATOM 1416 C C . GLN A 1 177 ? 15.034 -14.468 17.445 1.00 68.93 177 GLN A C 1
ATOM 1417 O O . GLN A 1 177 ? 14.910 -14.124 18.621 1.00 63.66 177 GLN A O 1
ATOM 1423 N N . GLY A 1 178 ? 14.004 -14.810 16.678 1.00 68.34 178 GLY A N 1
ATOM 1424 C CA . GLY A 1 178 ? 12.649 -14.868 17.195 1.00 64.54 178 GLY A CA 1
ATOM 1425 C C . GLY A 1 178 ? 11.887 -13.567 17.041 1.00 58.49 178 GLY A C 1
ATOM 1426 O O . GLY A 1 178 ? 10.812 -13.400 17.613 1.00 58.95 178 GLY A O 1
ATOM 1427 N N . TYR A 1 179 ? 12.441 -12.642 16.263 1.00 57.96 179 TYR A N 1
ATOM 1428 C CA . TYR A 1 179 ? 11.813 -11.341 16.063 1.00 57.59 179 TYR A CA 1
ATOM 1429 C C . TYR A 1 179 ? 11.023 -11.282 14.759 1.00 54.80 179 TYR A C 1
ATOM 1430 O O . TYR A 1 179 ? 10.948 -12.265 14.021 1.00 56.55 179 TYR A O 1
ATOM 1439 N N . THR A 1 180 ? 10.433 -10.122 14.487 1.00 49.48 180 THR A N 1
ATOM 1440 C CA . THR A 1 180 ? 9.638 -9.921 13.281 1.00 38.80 180 THR A CA 1
ATOM 1441 C C . THR A 1 180 ? 10.291 -8.909 12.347 1.00 40.36 180 THR A C 1
ATOM 1442 O O . THR A 1 180 ? 10.839 -7.902 12.792 1.00 38.48 180 THR A O 1
ATOM 1446 N N . SER A 1 181 ? 10.235 -9.187 11.049 1.00 40.78 181 SER A N 1
ATOM 1447 C CA . SER A 1 181 ? 10.681 -8.231 10.044 1.00 41.80 181 SER A CA 1
ATOM 1448 C C . SER A 1 181 ? 9.992 -8.502 8.713 1.00 37.19 181 SER A C 1
ATOM 1449 O O . SER A 1 181 ? 9.969 -9.637 8.230 1.00 39.04 181 SER A O 1
ATOM 1452 N N . ALA A 1 182 ? 9.424 -7.455 8.127 1.00 30.63 182 ALA A N 1
ATOM 1453 C CA . ALA A 1 182 ? 8.708 -7.587 6.866 1.00 31.99 182 ALA A CA 1
ATOM 1454 C C . ALA A 1 182 ? 9.648 -7.372 5.685 1.00 32.67 182 ALA A C 1
ATOM 1455 O O . ALA A 1 182 ? 9.251 -7.523 4.529 1.00 33.55 182 ALA A O 1
ATOM 1457 N N . TYR A 1 183 ? 10.893 -7.014 5.984 1.00 31.28 183 TYR A N 1
ATOM 1458 C CA . TYR A 1 183 ? 11.921 -6.892 4.957 1.00 24.23 183 TYR A CA 1
ATOM 1459 C C . TYR A 1 183 ? 12.401 -8.269 4.520 1.00 33.95 183 TYR A C 1
ATOM 1460 O O . TYR A 1 183 ? 12.997 -8.416 3.453 1.00 31.74 183 TYR A O 1
ATOM 1469 N N . TYR A 1 184 ? 12.136 -9.274 5.353 1.00 32.08 184 TYR A N 1
ATOM 1470 C CA . TYR A 1 184 ? 12.573 -10.639 5.078 1.00 33.32 184 TYR A CA 1
ATOM 1471 C C . TYR A 1 184 ? 11.388 -11.581 4.890 1.00 39.10 184 TYR A C 1
ATOM 1472 O O . TYR A 1 184 ? 10.387 -11.480 5.597 1.00 35.71 184 TYR A O 1
ATOM 1481 N N . LEU A 1 185 ? 11.510 -12.501 3.938 1.00 38.19 185 LEU A N 1
ATOM 1482 C CA . LEU A 1 185 ? 10.472 -13.501 3.711 1.00 37.97 185 LEU A CA 1
ATOM 1483 C C . LEU A 1 185 ? 11.077 -14.894 3.585 1.00 39.99 185 LEU A C 1
ATOM 1484 O O . LEU A 1 185 ? 12.288 -15.041 3.424 1.00 41.89 185 LEU A O 1
ATOM 1489 N N . GLY A 1 186 ? 10.226 -15.912 3.659 1.00 40.20 186 GLY A N 1
ATOM 1490 C CA . GLY A 1 186 ? 10.675 -17.289 3.566 1.00 41.96 186 GLY A CA 1
ATOM 1491 C C . GLY A 1 186 ? 11.310 -17.765 4.858 1.00 50.53 186 GLY A C 1
ATOM 1492 O O . GLY A 1 186 ? 10.835 -17.443 5.945 1.00 52.50 186 GLY A O 1
ATOM 1493 N N . LEU A 1 187 ? 12.388 -18.534 4.735 1.00 56.26 187 LEU A N 1
ATOM 1494 C CA . LEU A 1 187 ? 13.115 -19.035 5.897 1.00 54.32 187 LEU A CA 1
ATOM 1495 C C . LEU A 1 187 ? 13.679 -17.879 6.719 1.00 53.68 187 LEU A C 1
ATOM 1496 O O . LEU A 1 187 ? 13.939 -16.803 6.182 1.00 54.53 187 LEU A O 1
ATOM 1501 N N . PRO A 1 188 ? 13.870 -18.099 8.028 1.00 48.11 188 PRO A N 1
ATOM 1502 C CA . PRO A 1 188 ? 14.349 -17.053 8.940 1.00 44.53 188 PRO A CA 1
ATOM 1503 C C . PRO A 1 188 ? 15.697 -16.479 8.513 1.00 52.70 188 PRO A C 1
ATOM 1504 O O . PRO A 1 188 ? 16.684 -17.211 8.427 1.00 49.20 188 PRO A O 1
ATOM 1508 N N . VAL A 1 189 ? 15.732 -15.176 8.251 1.00 50.30 189 VAL A N 1
ATOM 1509 C CA . VAL A 1 189 ? 16.964 -14.507 7.852 1.00 45.71 189 VAL A CA 1
ATOM 1510 C C . VAL A 1 189 ? 17.830 -14.184 9.064 1.00 41.87 189 VAL A C 1
ATOM 1511 O O . VAL A 1 189 ? 17.342 -13.665 10.067 1.00 53.52 189 VAL A O 1
ATOM 1515 N N . THR A 1 190 ? 19.117 -14.499 8.966 1.00 43.47 190 THR A N 1
ATOM 1516 C CA . THR A 1 190 ? 20.049 -14.295 10.068 1.00 47.04 190 THR A CA 1
ATOM 1517 C C . THR A 1 190 ? 20.918 -13.062 9.840 1.00 54.99 190 THR A C 1
ATOM 1518 O O . THR A 1 190 ? 20.997 -12.551 8.722 1.00 51.45 190 THR A O 1
ATOM 1522 N N . PRO A 1 191 ? 21.573 -12.576 10.908 1.00 59.09 191 PRO A N 1
ATOM 1523 C CA . PRO A 1 191 ? 22.525 -11.470 10.773 1.00 58.91 191 PRO A CA 1
ATOM 1524 C C . PRO A 1 191 ? 23.687 -11.862 9.868 1.00 55.09 191 PRO A C 1
ATOM 1525 O O . PRO A 1 191 ? 24.196 -11.029 9.119 1.00 50.89 191 PRO A O 1
ATOM 1529 N N . GLU A 1 192 ? 24.101 -13.123 9.942 1.00 64.43 192 GLU A N 1
ATOM 1530 C CA . GLU A 1 192 ? 25.167 -13.626 9.083 1.00 62.76 192 GLU A CA 1
ATOM 1531 C C . GLU A 1 192 ? 24.759 -13.526 7.617 1.00 53.98 192 GLU A C 1
ATOM 1532 O O . GLU A 1 192 ? 25.555 -13.120 6.770 1.00 50.74 192 GLU A O 1
ATOM 1538 N N . ASP A 1 193 ? 23.514 -13.896 7.328 1.00 48.07 193 ASP A N 1
ATOM 1539 C CA . ASP A 1 193 ? 22.970 -13.792 5.978 1.00 41.85 193 ASP A CA 1
ATOM 1540 C C . ASP A 1 193 ? 23.126 -12.378 5.433 1.00 40.27 193 ASP A C 1
ATOM 1541 O O . ASP A 1 193 ? 23.689 -12.171 4.358 1.00 50.17 193 ASP A O 1
ATOM 1546 N N . MET A 1 194 ? 22.620 -11.407 6.184 1.00 45.58 194 MET A N 1
ATOM 1547 C CA . MET A 1 194 ? 22.620 -10.021 5.737 1.00 38.69 194 MET A CA 1
ATOM 1548 C C . MET A 1 194 ? 24.028 -9.438 5.694 1.00 35.01 194 MET A C 1
ATOM 1549 O O . MET A 1 194 ? 24.316 -8.554 4.890 1.00 38.64 194 MET A O 1
ATOM 1554 N N . ALA A 1 195 ? 24.904 -9.936 6.559 1.00 41.38 195 ALA A N 1
ATOM 1555 C CA . ALA A 1 195 ? 26.297 -9.515 6.544 1.00 47.31 195 ALA A CA 1
ATOM 1556 C C . ALA A 1 195 ? 26.954 -9.975 5.248 1.00 44.24 195 ALA A C 1
ATOM 1557 O O . ALA A 1 195 ? 27.682 -9.219 4.604 1.00 49.39 195 ALA A O 1
ATOM 1559 N N . LEU A 1 196 ? 26.683 -11.220 4.869 1.00 40.61 196 LEU A N 1
ATOM 1560 C CA . LEU A 1 196 ? 27.229 -11.795 3.646 1.00 45.46 196 LEU A CA 1
ATOM 1561 C C . LEU A 1 196 ? 26.714 -11.068 2.407 1.00 37.40 196 LEU A C 1
ATOM 1562 O O . LEU A 1 196 ? 27.487 -10.723 1.513 1.00 40.72 196 LEU A O 1
ATOM 1567 N N . LEU A 1 197 ? 25.406 -10.839 2.362 1.00 36.74 197 LEU A N 1
ATOM 1568 C CA . LEU A 1 197 ? 24.783 -10.185 1.215 1.00 40.54 197 LEU A CA 1
ATOM 1569 C C . LEU A 1 197 ? 25.277 -8.753 1.048 1.00 42.64 197 LEU A C 1
ATOM 1570 O O . LEU A 1 197 ? 25.434 -8.266 -0.073 1.00 42.51 197 LEU A O 1
ATOM 1575 N N . LYS A 1 198 ? 25.514 -8.080 2.167 1.00 38.26 198 LYS A N 1
ATOM 1576 C CA . LYS A 1 198 ? 25.980 -6.702 2.132 1.00 38.76 198 LYS A CA 1
ATOM 1577 C C . LYS A 1 198 ? 27.333 -6.603 1.435 1.00 38.03 198 LYS A C 1
ATOM 1578 O O . LYS A 1 198 ? 27.531 -5.764 0.556 1.00 38.68 198 LYS A O 1
ATOM 1584 N N . GLU A 1 199 ? 28.255 -7.478 1.821 1.00 40.61 199 GLU A N 1
ATOM 1585 C CA . GLU A 1 199 ? 29.619 -7.428 1.308 1.00 43.95 199 GLU A CA 1
ATOM 1586 C C . GLU A 1 199 ? 29.801 -8.197 -0.001 1.00 47.07 199 GLU A C 1
ATOM 1587 O O . GLU A 1 199 ? 30.333 -7.661 -0.974 1.00 45.99 199 GLU A O 1
ATOM 1593 N N . GLN A 1 200 ? 29.356 -9.449 -0.026 1.00 37.62 200 GLN A N 1
ATOM 1594 C CA . GLN A 1 200 ? 29.633 -10.330 -1.160 1.00 50.58 200 GLN A CA 1
ATOM 1595 C C . GLN A 1 200 ? 28.645 -10.196 -2.319 1.00 46.52 200 GLN A C 1
ATOM 1596 O O . GLN A 1 200 ? 28.868 -10.751 -3.395 1.00 41.25 200 GLN A O 1
ATOM 1602 N N . LEU A 1 201 ? 27.556 -9.468 -2.103 1.00 40.52 201 LEU A N 1
ATOM 1603 C CA . LEU A 1 201 ? 26.598 -9.226 -3.177 1.00 30.66 201 LEU A CA 1
ATOM 1604 C C . LEU A 1 201 ? 26.522 -7.747 -3.537 1.00 30.95 201 LEU A C 1
ATOM 1605 O O . LEU A 1 201 ? 27.030 -7.322 -4.575 1.00 37.82 201 LEU A O 1
ATOM 1610 N N . PHE A 1 202 ? 25.887 -6.967 -2.671 1.00 41.12 202 PHE A N 1
ATOM 1611 C CA . PHE A 1 202 ? 25.646 -5.558 -2.949 1.00 34.25 202 PHE A CA 1
ATOM 1612 C C . PHE A 1 202 ? 26.940 -4.775 -3.150 1.00 35.42 202 PHE A C 1
ATOM 1613 O O . PHE A 1 202 ? 27.122 -4.122 -4.178 1.00 36.39 202 PHE A O 1
ATOM 1621 N N . ALA A 1 203 ? 27.834 -4.837 -2.170 1.00 31.79 203 ALA A N 1
ATOM 1622 C CA . ALA A 1 203 ? 29.123 -4.169 -2.287 1.00 35.27 203 ALA A CA 1
ATOM 1623 C C . ALA A 1 203 ? 29.900 -4.735 -3.471 1.00 43.73 203 ALA A C 1
ATOM 1624 O O . ALA A 1 203 ? 30.438 -3.990 -4.290 1.00 39.84 203 ALA A O 1
ATOM 1626 N N . GLU A 1 204 ? 29.942 -6.060 -3.559 1.00 42.73 204 GLU A N 1
ATOM 1627 C CA . GLU A 1 204 ? 30.684 -6.738 -4.615 1.00 45.89 204 GLU A CA 1
ATOM 1628 C C . GLU A 1 204 ? 30.261 -6.262 -6.003 1.00 42.99 204 GLU A C 1
ATOM 1629 O O . GLU A 1 204 ? 31.101 -6.052 -6.878 1.00 38.65 204 GLU A O 1
ATOM 1635 N N . LEU A 1 205 ? 28.958 -6.083 -6.193 1.00 39.70 205 LEU A N 1
ATOM 1636 C CA . LEU A 1 205 ? 28.415 -5.712 -7.496 1.00 31.20 205 LEU A CA 1
ATOM 1637 C C . LEU A 1 205 ? 28.063 -4.230 -7.585 1.00 36.03 205 LEU A C 1
ATOM 1638 O O . LEU A 1 205 ? 27.476 -3.785 -8.571 1.00 38.79 205 LEU A O 1
ATOM 1643 N N . ALA A 1 206 ? 28.420 -3.470 -6.553 1.00 31.73 206 ALA A N 1
ATOM 1644 C CA . ALA A 1 206 ? 28.113 -2.043 -6.513 1.00 33.75 206 ALA A CA 1
ATOM 1645 C C . ALA A 1 206 ? 26.622 -1.782 -6.724 1.00 35.20 206 ALA A C 1
ATOM 1646 O O . ALA A 1 206 ? 26.236 -0.946 -7.541 1.00 34.81 206 ALA A O 1
ATOM 1648 N N . ILE A 1 207 ? 25.789 -2.504 -5.983 1.00 31.62 207 ILE A N 1
ATOM 1649 C CA . ILE A 1 207 ? 24.344 -2.334 -6.064 1.00 29.57 207 ILE A CA 1
ATOM 1650 C C . ILE A 1 207 ? 23.792 -1.814 -4.745 1.00 31.43 207 ILE A C 1
ATOM 1651 O O . ILE A 1 207 ? 23.958 -2.450 -3.705 1.00 30.63 207 ILE A O 1
ATOM 1656 N N . LEU A 1 208 ? 23.142 -0.654 -4.786 1.00 29.57 208 LEU A N 1
ATOM 1657 C CA . LEU A 1 208 ? 22.550 -0.075 -3.585 1.00 30.85 208 LEU A CA 1
ATOM 1658 C C . LEU A 1 208 ? 21.315 -0.883 -3.204 1.00 29.43 208 LEU A C 1
ATOM 1659 O O . LEU A 1 208 ? 20.465 -1.146 -4.052 1.00 27.34 208 LEU A O 1
ATOM 1664 N N . PRO A 1 209 ? 21.221 -1.282 -1.926 1.00 30.91 209 PRO A N 1
ATOM 1665 C CA . PRO A 1 209 ? 20.246 -2.256 -1.417 1.00 30.98 209 PRO A CA 1
ATOM 1666 C C . PRO A 1 209 ? 18.930 -1.656 -0.921 1.00 30.68 209 PRO A C 1
ATOM 1667 O O . PRO A 1 209 ? 18.014 -2.406 -0.583 1.00 29.29 209 PRO A O 1
ATOM 1671 N N . GLU A 1 210 ? 18.834 -0.332 -0.871 1.00 27.73 210 GLU A N 1
ATOM 1672 C CA . GLU A 1 210 ? 17.719 0.317 -0.181 1.00 21.73 210 GLU A CA 1
ATOM 1673 C C . GLU A 1 210 ? 16.324 -0.086 -0.669 1.00 29.02 210 GLU A C 1
ATOM 1674 O O . GLU A 1 210 ? 15.385 -0.143 0.123 1.00 30.31 210 GLU A O 1
ATOM 1680 N N . ASN A 1 211 ? 16.189 -0.356 -1.964 1.00 21.09 211 ASN A N 1
ATOM 1681 C CA . ASN A 1 211 ? 14.879 -0.647 -2.545 1.00 25.21 211 ASN A CA 1
ATOM 1682 C C . ASN A 1 211 ? 14.593 -2.137 -2.721 1.00 23.92 211 ASN A C 1
ATOM 1683 O O . ASN A 1 211 ? 13.889 -2.530 -3.649 1.00 25.12 211 ASN A O 1
ATOM 1688 N N . THR A 1 212 ? 15.133 -2.965 -1.837 1.00 26.08 212 THR A N 1
ATOM 1689 C CA . THR A 1 212 ? 14.963 -4.406 -1.986 1.00 20.95 212 THR A CA 1
ATOM 1690 C C . THR A 1 212 ? 14.316 -5.056 -0.772 1.00 29.07 212 THR A C 1
ATOM 1691 O O . THR A 1 212 ? 14.185 -4.445 0.286 1.00 23.02 212 THR A O 1
ATOM 1695 N N . ARG A 1 213 ? 13.893 -6.300 -0.949 1.00 26.94 213 ARG A N 1
ATOM 1696 C CA . ARG A 1 213 ? 13.516 -7.148 0.169 1.00 25.87 213 ARG A CA 1
ATOM 1697 C C . ARG A 1 213 ? 14.159 -8.512 -0.052 1.00 26.30 213 ARG A C 1
ATOM 1698 O O . ARG A 1 213 ? 14.504 -8.860 -1.181 1.00 27.70 213 ARG A O 1
ATOM 1706 N N . ILE A 1 214 ? 14.343 -9.270 1.023 1.00 32.03 214 ILE A N 1
ATOM 1707 C CA . ILE A 1 214 ? 15.086 -10.523 0.947 1.00 31.82 214 ILE A CA 1
ATOM 1708 C C . ILE A 1 214 ? 14.185 -11.732 1.168 1.00 39.65 214 ILE A C 1
ATOM 1709 O O . ILE A 1 214 ? 13.607 -11.895 2.242 1.00 45.14 214 ILE A O 1
ATOM 1714 N N . ASN A 1 215 ? 14.070 -12.579 0.150 1.00 37.81 215 ASN A N 1
ATOM 1715 C CA . ASN A 1 215 ? 13.329 -13.828 0.281 1.00 36.51 215 ASN A CA 1
ATOM 1716 C C . ASN A 1 215 ? 14.273 -15.022 0.330 1.00 40.20 215 ASN A C 1
ATOM 1717 O O . ASN A 1 215 ? 14.877 -15.388 -0.679 1.00 42.46 215 ASN A O 1
ATOM 1722 N N . LYS A 1 216 ? 14.398 -15.622 1.509 1.00 40.54 216 LYS A N 1
ATOM 1723 C CA . LYS A 1 216 ? 15.285 -16.762 1.702 1.00 49.82 216 LYS A CA 1
ATOM 1724 C C . LYS A 1 216 ? 14.594 -18.050 1.271 1.00 55.16 216 LYS A C 1
ATOM 1725 O O . LYS A 1 216 ? 13.793 -18.615 2.014 1.00 53.29 216 LYS A O 1
ATOM 1731 N N . VAL A 1 217 ? 14.908 -18.506 0.062 1.00 53.44 217 VAL A N 1
ATOM 1732 C CA . VAL A 1 217 ? 14.267 -19.687 -0.505 1.00 51.79 217 VAL A CA 1
ATOM 1733 C C . VAL A 1 217 ? 15.022 -20.962 -0.154 1.00 60.58 217 VAL A C 1
ATOM 1734 O O . VAL A 1 217 ? 14.583 -22.064 -0.480 1.00 56.87 217 VAL A O 1
ATOM 1738 N N . GLY A 1 218 ? 16.161 -20.806 0.511 1.00 60.22 218 GLY A N 1
ATOM 1739 C CA . GLY A 1 218 ? 16.971 -21.940 0.908 1.00 67.90 218 GLY A CA 1
ATOM 1740 C C . GLY A 1 218 ? 18.035 -21.542 1.910 1.00 66.61 218 GLY A C 1
ATOM 1741 O O . GLY A 1 218 ? 18.249 -20.356 2.160 1.00 64.57 218 GLY A O 1
ATOM 1742 N N . GLU A 1 219 ? 18.702 -22.536 2.484 1.00 62.46 219 GLU A N 1
ATOM 1743 C CA . GLU A 1 219 ? 19.752 -22.291 3.463 1.00 67.35 219 GLU A CA 1
ATOM 1744 C C . GLU A 1 219 ? 20.859 -21.430 2.865 1.00 65.89 219 GLU A C 1
ATOM 1745 O O . GLU A 1 219 ? 21.438 -20.584 3.546 1.00 60.46 219 GLU A O 1
ATOM 1751 N N . ASN A 1 220 ? 21.145 -21.651 1.586 1.00 66.16 220 ASN A N 1
ATOM 1752 C CA . ASN A 1 220 ? 22.164 -20.881 0.882 1.00 63.18 220 ASN A CA 1
ATOM 1753 C C . ASN A 1 220 ? 21.648 -20.308 -0.434 1.00 55.21 220 ASN A C 1
ATOM 1754 O O . ASN A 1 220 ? 22.408 -20.127 -1.383 1.00 51.01 220 ASN A O 1
ATOM 1759 N N . SER A 1 221 ? 20.351 -20.024 -0.486 1.00 51.68 221 SER A N 1
ATOM 1760 C CA . SER A 1 221 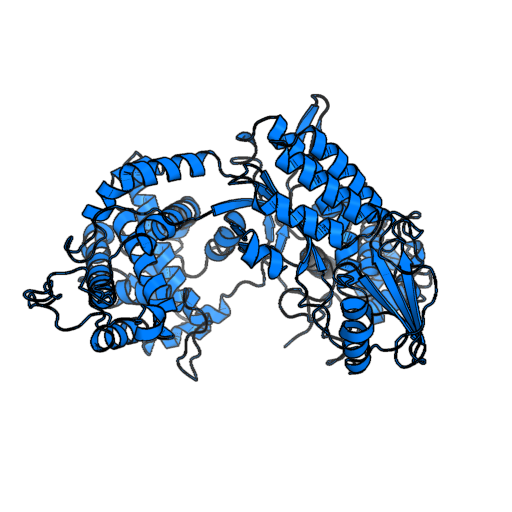? 19.740 -19.474 -1.690 1.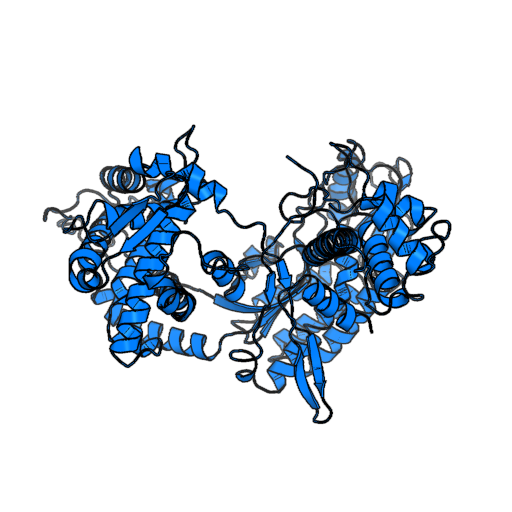00 42.76 221 SER A CA 1
ATOM 1761 C C . SER A 1 221 ? 18.821 -18.307 -1.351 1.00 46.90 221 SER A C 1
ATOM 1762 O O . SER A 1 221 ? 17.894 -18.446 -0.553 1.00 46.69 221 SER A O 1
ATOM 1765 N N . PHE A 1 222 ? 19.081 -17.156 -1.964 1.00 41.06 222 PHE A N 1
ATOM 1766 C CA . PHE A 1 222 ? 18.315 -15.950 -1.681 1.00 40.82 222 PHE A CA 1
ATOM 1767 C C . PHE A 1 222 ? 17.742 -15.329 -2.945 1.00 39.65 222 PHE A C 1
ATOM 1768 O O . PHE A 1 222 ? 18.348 -15.391 -4.015 1.00 35.96 222 PHE A O 1
ATOM 1776 N N . GLN A 1 223 ? 16.569 -14.725 -2.807 1.00 38.97 223 GLN A N 1
ATOM 1777 C CA . GLN A 1 223 ? 15.999 -13.912 -3.868 1.00 35.82 223 GLN A CA 1
ATOM 1778 C C . GLN A 1 223 ? 15.994 -12.459 -3.415 1.00 38.78 223 GLN A C 1
ATOM 1779 O O . GLN A 1 223 ? 15.550 -12.148 -2.311 1.00 41.52 223 GLN A O 1
ATOM 1785 N N . ILE A 1 224 ? 16.508 -11.575 -4.260 1.00 36.84 224 ILE A N 1
ATOM 1786 C CA . ILE A 1 224 ? 16.480 -10.152 -3.963 1.00 34.42 224 ILE A CA 1
ATOM 1787 C C . ILE A 1 224 ? 15.334 -9.519 -4.737 1.00 28.88 224 ILE A C 1
ATOM 1788 O O . ILE A 1 224 ? 15.427 -9.313 -5.946 1.00 34.12 224 ILE A O 1
ATOM 1793 N N . TRP A 1 225 ? 14.243 -9.240 -4.033 1.00 26.41 225 TRP A N 1
ATOM 1794 C CA . TRP A 1 225 ? 13.083 -8.599 -4.632 1.00 26.21 225 TRP A CA 1
ATOM 1795 C C . TRP A 1 225 ? 13.363 -7.116 -4.822 1.00 28.42 225 TRP A C 1
ATOM 1796 O O . TRP A 1 225 ? 13.629 -6.403 -3.856 1.00 30.25 225 TRP A O 1
ATOM 1807 N N . VAL A 1 226 ? 13.309 -6.656 -6.068 1.00 29.40 226 VAL A N 1
ATOM 1808 C CA . VAL A 1 226 ? 13.544 -5.249 -6.376 1.00 24.85 226 VAL A CA 1
ATOM 1809 C C . VAL A 1 226 ? 12.222 -4.523 -6.602 1.00 25.23 226 VAL A C 1
ATOM 1810 O O . VAL A 1 226 ? 11.391 -4.965 -7.394 1.00 24.33 226 VAL A O 1
ATOM 1814 N N . ALA A 1 227 ? 12.027 -3.414 -5.898 1.00 27.63 227 ALA A N 1
ATOM 1815 C CA . ALA A 1 227 ? 10.824 -2.610 -6.077 1.00 32.02 227 ALA A CA 1
ATOM 1816 C C . ALA A 1 227 ? 10.843 -1.961 -7.454 1.00 29.56 227 ALA A C 1
ATOM 1817 O O . ALA A 1 227 ? 11.727 -1.159 -7.756 1.00 30.70 227 ALA A O 1
ATOM 1819 N N . SER A 1 228 ? 9.872 -2.311 -8.291 1.00 23.75 228 SER A N 1
ATOM 1820 C CA . SER A 1 228 ? 9.821 -1.778 -9.649 1.00 21.78 228 SER A CA 1
ATOM 1821 C C . SER A 1 228 ? 8.500 -2.095 -10.339 1.00 25.56 228 SER A C 1
ATOM 1822 O O . SER A 1 228 ? 7.853 -3.094 -10.026 1.00 32.67 228 SER A O 1
ATOM 1825 N N . GLU A 1 229 ? 8.107 -1.242 -11.282 1.00 27.61 229 GLU A N 1
ATOM 1826 C CA . GLU A 1 229 ? 6.964 -1.533 -12.139 1.00 29.78 229 GLU A CA 1
ATOM 1827 C C . GLU A 1 229 ? 7.303 -2.692 -13.069 1.00 28.30 229 GLU A C 1
ATOM 1828 O O . GLU A 1 229 ? 6.532 -3.639 -13.200 1.00 29.41 229 GLU A O 1
ATOM 1834 N N . ASN A 1 230 ? 8.460 -2.604 -13.717 1.00 26.86 230 ASN A N 1
ATOM 1835 C CA . ASN A 1 230 ? 8.937 -3.681 -14.573 1.00 33.28 230 ASN A CA 1
ATOM 1836 C C . ASN A 1 230 ? 8.897 -5.005 -13.828 1.00 32.06 230 ASN A C 1
ATOM 1837 O O . ASN A 1 230 ? 9.265 -5.071 -12.658 1.00 29.37 230 ASN A O 1
ATOM 1842 N N . VAL A 1 231 ? 8.442 -6.056 -14.503 1.00 32.65 231 VAL A N 1
ATOM 1843 C CA . VAL A 1 231 ? 8.448 -7.390 -13.916 1.00 35.40 231 VAL A CA 1
ATOM 1844 C C . VAL A 1 231 ? 9.668 -8.164 -14.398 1.00 42.55 231 VAL A C 1
ATOM 1845 O O . VAL A 1 231 ? 9.912 -9.291 -13.970 1.00 43.26 231 VAL A O 1
ATOM 1849 N N . LYS A 1 232 ? 10.432 -7.544 -15.291 1.00 40.82 232 LYS A N 1
ATOM 1850 C CA . LYS A 1 232 ? 11.649 -8.144 -15.820 1.00 42.91 232 LYS A CA 1
ATOM 1851 C C . LYS A 1 232 ? 12.845 -7.225 -15.597 1.00 41.92 232 LYS A C 1
ATOM 1852 O O . LYS A 1 232 ? 12.687 -6.025 -15.363 1.00 31.84 232 LYS A O 1
ATOM 1858 N N . ASN A 1 233 ? 14.041 -7.797 -15.671 1.00 37.58 233 ASN A N 1
ATOM 1859 C CA . ASN A 1 233 ? 15.271 -7.030 -15.536 1.00 41.70 233 ASN A CA 1
ATOM 1860 C C . ASN A 1 233 ? 15.591 -6.287 -16.828 1.00 40.25 233 ASN A C 1
ATOM 1861 O O . ASN A 1 233 ? 16.034 -6.886 -17.806 1.00 47.69 233 ASN A O 1
ATOM 1866 N N . GLN A 1 234 ? 15.355 -4.980 -16.829 1.00 36.02 234 GLN A N 1
ATOM 1867 C CA . GLN A 1 234 ? 15.626 -4.158 -18.002 1.00 42.67 234 GLN A CA 1
ATOM 1868 C C . GLN A 1 234 ? 16.876 -3.315 -17.785 1.00 38.30 234 GLN A C 1
ATOM 1869 O O . GLN A 1 234 ? 17.112 -2.340 -18.498 1.00 48.55 234 GLN A O 1
ATOM 1875 N N . ILE A 1 235 ? 17.669 -3.693 -16.788 1.00 40.70 235 ILE A N 1
ATOM 1876 C CA . ILE A 1 235 ? 18.897 -2.978 -16.466 1.00 41.17 235 ILE A CA 1
ATOM 1877 C C . ILE A 1 235 ? 20.032 -3.964 -16.215 1.00 36.22 235 ILE A C 1
ATOM 1878 O O . ILE A 1 235 ? 20.725 -3.893 -15.202 1.00 36.49 235 ILE A O 1
ATOM 1883 N N . THR A 1 236 ? 20.217 -4.879 -17.160 1.00 41.88 236 THR A N 1
ATOM 1884 C CA . THR A 1 236 ? 21.186 -5.960 -17.021 1.00 45.32 236 THR A CA 1
ATOM 1885 C C . THR A 1 236 ? 22.630 -5.469 -17.025 1.00 49.84 236 THR A C 1
ATOM 1886 O O . THR A 1 236 ? 23.544 -6.217 -16.682 1.00 51.15 236 THR A O 1
ATOM 1890 N N . GLU A 1 237 ? 22.835 -4.217 -17.417 1.00 51.64 237 GLU A N 1
ATOM 1891 C CA . GLU A 1 237 ? 24.174 -3.643 -17.425 1.00 50.95 237 GLU A CA 1
ATOM 1892 C C . GLU A 1 237 ? 24.693 -3.523 -15.998 1.00 51.17 237 GLU A C 1
ATOM 1893 O O . GLU A 1 237 ? 25.901 -3.521 -15.764 1.00 55.89 237 GLU A O 1
ATOM 1899 N N . THR A 1 238 ? 23.770 -3.424 -15.046 1.00 30.72 238 THR A N 1
ATOM 1900 C CA . THR A 1 238 ? 24.127 -3.278 -13.640 1.00 38.32 238 THR A CA 1
ATOM 1901 C C . THR A 1 238 ? 23.669 -4.471 -12.804 1.00 38.07 238 THR A C 1
ATOM 1902 O O . THR A 1 238 ? 24.369 -4.901 -11.889 1.00 39.48 238 THR A O 1
ATOM 1906 N N . TYR A 1 239 ? 22.492 -5.000 -13.124 1.00 34.93 239 TYR A N 1
ATOM 1907 C CA . TYR A 1 239 ? 21.915 -6.112 -12.373 1.00 34.55 239 TYR A CA 1
ATOM 1908 C C . TYR A 1 239 ? 22.065 -7.429 -13.125 1.00 34.34 239 TYR A C 1
ATOM 1909 O O . TYR A 1 239 ? 21.675 -7.531 -14.288 1.00 41.15 239 TYR A O 1
ATOM 1918 N N . PRO A 1 240 ? 22.634 -8.443 -12.457 1.00 44.76 240 PRO A N 1
ATOM 1919 C CA . PRO A 1 240 ? 22.827 -9.764 -13.062 1.00 53.97 240 PRO A CA 1
ATOM 1920 C C . PRO A 1 240 ? 21.493 -10.373 -13.462 1.00 54.62 240 PRO A C 1
ATOM 1921 O O . PRO A 1 240 ? 20.483 -10.117 -12.805 1.00 43.18 240 PRO A O 1
ATOM 1925 N N . SER A 1 241 ? 21.494 -11.163 -14.530 1.00 50.92 241 SER A N 1
ATOM 1926 C CA . SER A 1 241 ? 20.284 -11.817 -15.007 1.00 57.15 241 SER A CA 1
ATOM 1927 C C . SER A 1 241 ? 20.197 -13.237 -14.466 1.00 56.70 241 SER A C 1
ATOM 1928 O O . SER A 1 241 ? 21.103 -14.045 -14.669 1.00 48.99 241 SER A O 1
ATOM 1931 N N . GLY A 1 242 ? 19.104 -13.538 -13.774 1.00 48.75 242 GLY A N 1
ATOM 1932 C CA . GLY A 1 242 ? 18.887 -14.873 -13.251 1.00 50.73 242 GLY A CA 1
ATOM 1933 C C . GLY A 1 242 ? 19.797 -15.216 -12.089 1.00 50.33 242 GLY A C 1
ATOM 1934 O O . GLY A 1 242 ? 20.401 -14.337 -11.476 1.00 45.15 242 GLY A O 1
ATOM 1935 N N . GLN A 1 243 ? 19.906 -16.507 -11.793 1.00 40.44 243 GLN A N 1
ATOM 1936 C CA . GLN A 1 243 ? 20.634 -16.963 -10.616 1.00 46.01 243 GLN A CA 1
ATOM 1937 C C . GLN A 1 243 ? 22.147 -16.863 -10.786 1.00 52.74 243 GLN A C 1
ATOM 1938 O O . GLN A 1 243 ? 22.696 -17.228 -11.826 1.00 50.85 243 GLN A O 1
ATOM 1944 N N . ILE A 1 244 ? 22.814 -16.360 -9.752 1.00 47.32 244 ILE A N 1
ATOM 1945 C CA . ILE A 1 244 ? 24.266 -16.265 -9.738 1.00 41.57 244 ILE A CA 1
ATOM 1946 C C . ILE A 1 244 ? 24.804 -16.883 -8.456 1.00 44.61 244 ILE A C 1
ATOM 1947 O O . ILE A 1 244 ? 24.074 -17.033 -7.476 1.00 53.83 244 ILE A O 1
ATOM 1952 N N . THR A 1 245 ? 26.083 -17.239 -8.465 1.00 47.44 245 THR A N 1
ATOM 1953 C CA . THR A 1 245 ? 26.729 -17.781 -7.279 1.00 55.45 245 THR A CA 1
ATOM 1954 C C . THR A 1 245 ? 27.772 -16.800 -6.766 1.00 51.15 245 THR A C 1
ATOM 1955 O O . THR A 1 245 ? 28.559 -16.258 -7.542 1.00 52.73 245 THR A O 1
ATOM 1959 N N . LEU A 1 246 ? 27.774 -16.570 -5.458 1.00 48.00 246 LEU A N 1
ATOM 1960 C CA . LEU A 1 246 ? 28.723 -15.644 -4.853 1.00 48.51 246 LEU A CA 1
ATOM 1961 C C . LEU A 1 246 ? 30.135 -16.223 -4.879 1.00 52.39 246 LEU A C 1
ATOM 1962 O O . LEU A 1 246 ? 30.354 -17.310 -5.414 1.00 52.22 246 LEU A O 1
ATOM 1967 N N . SER A 1 247 ? 31.088 -15.494 -4.309 1.00 58.61 247 SER A N 1
ATOM 1968 C CA . SER A 1 247 ? 32.492 -15.898 -4.358 1.00 57.92 247 SER A CA 1
ATOM 1969 C C . SER A 1 247 ? 32.757 -17.203 -3.609 1.00 60.14 247 SER A C 1
ATOM 1970 O O . SER A 1 247 ? 33.644 -17.972 -3.983 1.00 59.78 247 SER A O 1
ATOM 1973 N N . ASN A 1 248 ? 31.986 -17.451 -2.555 1.00 54.45 248 ASN A N 1
ATOM 1974 C CA . ASN A 1 248 ? 32.151 -18.666 -1.763 1.00 59.75 248 ASN A CA 1
ATOM 1975 C C . ASN A 1 248 ? 31.717 -19.924 -2.511 1.00 69.14 248 ASN A C 1
ATOM 1976 O O . ASN A 1 248 ? 31.800 -21.032 -1.980 1.00 75.75 248 ASN A O 1
ATOM 1981 N N . ALA A 1 249 ? 31.250 -19.742 -3.743 1.00 67.60 249 ALA A N 1
ATOM 1982 C CA . ALA A 1 249 ? 30.840 -20.855 -4.595 1.00 69.34 249 ALA A CA 1
ATOM 1983 C C . ALA A 1 249 ? 29.728 -21.695 -3.968 1.00 68.49 249 ALA A C 1
ATOM 1984 O O . ALA A 1 249 ? 29.528 -22.852 -4.340 1.00 65.80 249 ALA A O 1
ATOM 1986 N N . VAL A 1 250 ? 29.005 -21.108 -3.020 1.00 68.36 250 VAL A N 1
ATOM 1987 C CA . VAL A 1 250 ? 27.915 -21.810 -2.350 1.00 64.07 250 VAL A CA 1
ATOM 1988 C C . VAL A 1 250 ? 26.623 -21.001 -2.389 1.00 61.67 250 VAL A C 1
ATOM 1989 O O . VAL A 1 250 ? 25.597 -21.472 -2.880 1.00 61.26 250 VAL A O 1
ATOM 1993 N N . THR A 1 251 ? 26.682 -19.779 -1.871 1.00 57.43 251 THR A N 1
ATOM 1994 C CA . THR A 1 251 ? 25.508 -18.916 -1.806 1.00 52.76 251 THR A CA 1
ATOM 1995 C C . THR A 1 251 ? 24.988 -18.556 -3.193 1.00 49.15 251 THR A C 1
ATOM 1996 O O . THR A 1 251 ? 25.731 -18.053 -4.035 1.00 56.44 251 THR A O 1
ATOM 2000 N N . LYS A 1 252 ? 23.705 -18.820 -3.420 1.00 46.56 252 LYS A N 1
ATOM 2001 C CA . LYS A 1 252 ? 23.061 -18.500 -4.686 1.00 49.31 252 LYS A CA 1
ATOM 2002 C C . LYS A 1 252 ? 22.124 -17.310 -4.515 1.00 48.71 252 LYS A C 1
ATOM 2003 O O . LYS A 1 252 ? 21.346 -17.249 -3.563 1.00 46.64 252 LYS A O 1
ATOM 2009 N N . VAL A 1 253 ? 22.201 -16.362 -5.441 1.00 41.08 253 VAL A N 1
ATOM 2010 C CA . VAL A 1 253 ? 21.374 -15.166 -5.363 1.00 40.50 253 VAL A CA 1
ATOM 2011 C C . VAL A 1 253 ? 20.750 -14.845 -6.712 1.00 44.75 253 VAL A C 1
ATOM 2012 O O . VAL A 1 253 ? 21.398 -14.957 -7.752 1.00 41.93 253 VAL A O 1
ATOM 2016 N N . GLU A 1 254 ? 19.484 -14.450 -6.685 1.00 40.31 254 GLU A N 1
ATOM 2017 C CA . GLU A 1 254 ? 18.775 -14.071 -7.895 1.00 34.83 254 GLU A CA 1
ATOM 2018 C C . GLU A 1 254 ? 17.985 -12.792 -7.663 1.00 35.74 254 GLU A C 1
ATOM 2019 O O . GLU A 1 254 ? 17.217 -12.693 -6.708 1.00 37.15 254 GLU A O 1
ATOM 2025 N N . PHE A 1 255 ? 18.180 -11.811 -8.536 1.00 34.72 255 PHE A N 1
ATOM 2026 C CA . PHE A 1 255 ? 17.407 -10.580 -8.470 1.00 36.01 255 PHE A CA 1
ATOM 2027 C C . PHE A 1 255 ? 16.065 -10.767 -9.165 1.00 42.25 255 PHE A C 1
ATOM 2028 O O . PHE A 1 255 ? 16.005 -11.112 -10.346 1.00 37.49 255 PHE A O 1
ATOM 2036 N N . ILE A 1 256 ? 14.988 -10.547 -8.421 1.00 35.08 256 ILE A N 1
ATOM 2037 C CA . ILE A 1 256 ? 13.645 -10.642 -8.977 1.00 28.97 256 ILE A CA 1
ATOM 2038 C C . ILE A 1 256 ? 12.972 -9.274 -8.979 1.00 31.03 256 ILE A C 1
ATOM 2039 O O . ILE A 1 256 ? 12.798 -8.659 -7.928 1.00 36.16 256 ILE A O 1
ATOM 2044 N N . PHE A 1 257 ? 12.602 -8.801 -10.165 1.00 28.27 257 PHE A N 1
ATOM 2045 C CA . PHE A 1 257 ? 11.998 -7.483 -10.311 1.00 34.86 257 PHE A CA 1
ATOM 2046 C C . PHE A 1 257 ? 10.476 -7.547 -10.218 1.00 33.49 257 PHE A C 1
ATOM 2047 O O . PHE A 1 257 ? 9.872 -8.595 -10.445 1.00 30.18 257 PHE A O 1
ATOM 2055 N N . GLY A 1 258 ? 9.860 -6.423 -9.871 1.00 27.44 258 GLY A N 1
ATOM 2056 C CA . GLY A 1 258 ? 8.413 -6.335 -9.859 1.00 25.16 258 GLY A CA 1
ATOM 2057 C C . GLY A 1 258 ? 7.774 -6.339 -8.484 1.00 28.69 258 GLY A C 1
ATOM 2058 O O . GLY A 1 258 ? 6.563 -6.510 -8.366 1.00 28.14 258 GLY A O 1
ATOM 2059 N N . ASP A 1 259 ? 8.576 -6.154 -7.443 1.00 26.40 259 ASP A N 1
ATOM 2060 C CA . ASP A 1 259 ? 8.028 -6.016 -6.100 1.00 27.24 259 ASP A CA 1
ATOM 2061 C C . ASP A 1 259 ? 7.236 -4.708 -6.030 1.00 32.71 259 ASP A C 1
ATOM 2062 O O . ASP A 1 259 ? 7.671 -3.687 -6.560 1.00 26.15 259 ASP A O 1
ATOM 2067 N N . HIS A 1 260 ? 6.069 -4.745 -5.391 1.00 29.00 260 HIS A N 1
ATOM 2068 C CA . HIS A 1 260 ? 5.181 -3.582 -5.332 1.00 26.78 260 HIS A CA 1
ATOM 2069 C C . HIS A 1 260 ? 4.868 -3.017 -6.714 1.00 29.31 260 HIS A C 1
ATOM 2070 O O . HIS A 1 260 ? 4.624 -1.819 -6.850 1.00 27.77 260 HIS A O 1
ATOM 2077 N N . SER A 1 261 ? 4.872 -3.866 -7.737 1.00 25.36 261 SER A N 1
ATOM 2078 C CA . SER A 1 261 ? 4.739 -3.383 -9.113 1.00 29.28 261 SER A CA 1
ATOM 2079 C C . SER A 1 261 ? 3.532 -2.472 -9.324 1.00 29.85 261 SER A C 1
ATOM 2080 O O . SER A 1 261 ? 3.607 -1.482 -10.056 1.00 27.31 261 SER A O 1
ATOM 2083 N N . ARG A 1 262 ? 2.417 -2.816 -8.690 1.00 28.55 262 ARG A N 1
ATOM 2084 C CA . ARG A 1 262 ? 1.184 -2.054 -8.848 1.00 27.30 262 ARG A CA 1
ATOM 2085 C C . ARG A 1 262 ? 1.355 -0.620 -8.355 1.00 24.51 262 ARG A C 1
ATOM 2086 O O . ARG A 1 262 ? 0.961 0.338 -9.024 1.00 29.05 262 ARG A O 1
ATOM 2094 N N . GLU A 1 263 ? 1.947 -0.486 -7.176 1.00 27.37 263 GLU A N 1
ATOM 2095 C CA . GLU A 1 263 ? 2.145 0.812 -6.548 1.00 22.95 263 GLU A CA 1
ATOM 2096 C C . GLU A 1 263 ? 3.248 1.604 -7.248 1.00 27.38 263 GLU A C 1
ATOM 2097 O O . GLU A 1 263 ? 3.137 2.817 -7.422 1.00 29.44 263 GLU A O 1
ATOM 2103 N N . MET A 1 264 ? 4.307 0.912 -7.657 1.00 25.68 264 MET A N 1
ATOM 2104 C CA . MET A 1 264 ? 5.408 1.550 -8.372 1.00 27.24 264 MET A CA 1
ATOM 2105 C C . MET A 1 264 ? 4.904 2.189 -9.656 1.00 23.44 264 MET A C 1
ATOM 2106 O O . MET A 1 264 ? 5.292 3.305 -10.005 1.00 30.40 264 MET A O 1
ATOM 2111 N N . ARG A 1 265 ? 4.034 1.470 -10.355 1.00 27.82 265 ARG A N 1
ATOM 2112 C CA . ARG A 1 265 ? 3.425 1.975 -11.576 1.00 24.31 265 ARG A CA 1
ATOM 2113 C C . ARG A 1 265 ? 2.615 3.237 -11.298 1.00 32.00 265 ARG A C 1
ATOM 2114 O O . ARG A 1 265 ? 2.688 4.212 -12.049 1.00 27.11 265 ARG A O 1
ATOM 2122 N N . LEU A 1 266 ? 1.844 3.213 -10.216 1.00 31.85 266 LEU A N 1
ATOM 2123 C CA . LEU A 1 266 ? 1.033 4.362 -9.832 1.00 30.94 266 LEU A CA 1
ATOM 2124 C C . LEU A 1 266 ? 1.907 5.546 -9.441 1.00 29.72 266 LEU A C 1
ATOM 2125 O O . LEU A 1 266 ? 1.659 6.675 -9.863 1.00 27.11 266 LEU A O 1
ATOM 2130 N N . VAL A 1 267 ? 2.929 5.284 -8.632 1.00 23.29 267 VAL A N 1
ATOM 2131 C CA . VAL A 1 267 ? 3.860 6.329 -8.222 1.00 30.90 267 VAL A CA 1
ATOM 2132 C C . VAL A 1 267 ? 4.492 6.995 -9.439 1.00 33.91 267 VAL A C 1
ATOM 2133 O O . VAL A 1 267 ? 4.527 8.221 -9.542 1.00 34.78 267 VAL A O 1
ATOM 2137 N N . ALA A 1 268 ? 4.981 6.177 -10.363 1.00 34.42 268 ALA A N 1
ATOM 2138 C CA . ALA A 1 268 ? 5.643 6.679 -11.561 1.00 31.43 268 ALA A CA 1
ATOM 2139 C C . ALA A 1 268 ? 4.696 7.488 -12.446 1.00 33.08 268 ALA A C 1
ATOM 2140 O O . ALA A 1 268 ? 5.087 8.503 -13.022 1.00 32.22 268 ALA A O 1
ATOM 2142 N N . SER A 1 269 ? 3.451 7.039 -12.555 1.00 33.00 269 SER A N 1
ATOM 2143 C CA . SER A 1 269 ? 2.476 7.734 -13.386 1.00 30.66 269 SER A CA 1
ATOM 2144 C C . SER A 1 269 ? 2.189 9.128 -12.835 1.00 31.51 269 SER A C 1
ATOM 2145 O O . SER A 1 269 ? 2.029 10.081 -13.593 1.00 33.42 269 SER A O 1
ATOM 2148 N N . TYR A 1 270 ? 2.132 9.246 -11.512 1.00 33.31 270 TYR A N 1
ATOM 2149 C CA . TYR A 1 270 ? 1.853 10.536 -10.887 1.00 35.14 270 TYR A CA 1
ATOM 2150 C C . TYR A 1 270 ? 3.055 11.473 -10.937 1.00 35.18 270 TYR A C 1
ATOM 2151 O O . TYR A 1 270 ? 2.900 12.681 -11.111 1.00 37.39 270 TYR A O 1
ATOM 2160 N N . LEU A 1 271 ? 4.252 10.919 -10.780 1.00 33.50 271 LEU A N 1
ATOM 2161 C CA . LEU A 1 271 ? 5.467 11.713 -10.910 1.00 34.60 271 LEU A CA 1
ATOM 2162 C C . LEU A 1 271 ? 5.520 12.325 -12.303 1.00 35.33 271 LEU A C 1
ATOM 2163 O O . LEU A 1 271 ? 5.916 13.478 -12.474 1.00 36.76 271 LEU A O 1
ATOM 2168 N N . LYS A 1 272 ? 5.105 11.543 -13.295 1.00 32.48 272 LYS A N 1
ATOM 2169 C CA . LYS A 1 272 ? 5.098 11.995 -14.679 1.00 35.30 272 LYS A CA 1
ATOM 2170 C C . LYS A 1 272 ? 4.159 13.188 -14.855 1.00 41.89 272 LYS A C 1
ATOM 2171 O O . LYS A 1 272 ? 4.449 14.115 -15.613 1.00 37.76 272 LYS A O 1
ATOM 2177 N N . GLU A 1 273 ? 3.034 13.159 -14.147 1.00 35.26 273 GLU A N 1
ATOM 2178 C CA . GLU A 1 273 ? 2.068 14.251 -14.201 1.00 30.65 273 GLU A CA 1
ATOM 2179 C C . GLU A 1 273 ? 2.634 15.515 -13.565 1.00 35.17 273 GLU A C 1
ATOM 2180 O O . GLU A 1 273 ? 2.498 16.612 -14.109 1.00 41.77 273 GLU A O 1
ATOM 2186 N N . ALA A 1 274 ? 3.272 15.357 -12.411 1.00 32.19 274 ALA A N 1
ATOM 2187 C CA . ALA A 1 274 ? 3.848 16.493 -11.702 1.00 44.34 274 ALA A CA 1
ATOM 2188 C C . ALA A 1 274 ? 4.972 17.130 -12.511 1.00 44.11 274 ALA A C 1
ATOM 2189 O O . ALA A 1 274 ? 5.243 18.326 -12.383 1.00 40.40 274 ALA A O 1
ATOM 2191 N N . GLN A 1 275 ? 5.620 16.324 -13.343 1.00 38.41 275 GLN A N 1
ATOM 2192 C CA . GLN A 1 275 ? 6.735 16.791 -14.158 1.00 40.43 275 GLN A CA 1
ATOM 2193 C C . GLN A 1 275 ? 6.306 17.930 -15.081 1.00 46.75 275 GLN A C 1
ATOM 2194 O O . GLN A 1 275 ? 7.096 18.819 -15.401 1.00 41.69 275 GLN A O 1
ATOM 2200 N N . LYS A 1 276 ? 5.046 17.900 -15.501 1.00 51.97 276 LYS A N 1
ATOM 2201 C CA . LYS A 1 276 ? 4.505 18.928 -16.383 1.00 56.52 276 LYS A CA 1
ATOM 2202 C C . LYS A 1 276 ? 4.457 20.289 -15.695 1.00 54.30 276 LYS A C 1
ATOM 2203 O O . LYS A 1 276 ? 4.364 21.325 -16.354 1.00 58.79 276 LYS A O 1
ATOM 2209 N N . PHE A 1 277 ? 4.523 20.282 -14.367 1.00 44.60 277 PHE A N 1
ATOM 2210 C CA . PHE A 1 277 ? 4.319 21.498 -13.589 1.00 41.46 277 PHE A CA 1
ATOM 2211 C C . PHE A 1 277 ? 5.523 21.876 -12.728 1.00 47.39 277 PHE A C 1
ATOM 2212 O O . PHE A 1 277 ? 5.414 22.726 -11.843 1.00 49.35 277 PHE A O 1
ATOM 2220 N N . ALA A 1 278 ? 6.667 21.251 -12.991 1.00 38.34 278 ALA A N 1
ATOM 2221 C CA . ALA A 1 278 ? 7.882 21.547 -12.237 1.00 49.17 278 ALA A CA 1
ATOM 2222 C C . ALA A 1 278 ? 8.262 23.020 -12.368 1.00 49.56 278 ALA A C 1
ATOM 2223 O O . ALA A 1 278 ? 7.952 23.661 -13.371 1.00 49.79 278 ALA A O 1
ATOM 2225 N N . ALA A 1 279 ? 8.934 23.550 -11.350 1.00 52.00 279 ALA A N 1
ATOM 2226 C CA . ALA A 1 279 ? 9.264 24.973 -11.300 1.00 50.92 279 ALA A CA 1
ATOM 2227 C C . ALA A 1 279 ? 10.513 25.322 -12.106 1.00 47.43 279 ALA A C 1
ATOM 2228 O O . ALA A 1 279 ? 10.746 26.489 -12.428 1.00 43.78 279 ALA A O 1
ATOM 2230 N N . ASN A 1 280 ? 11.315 24.312 -12.425 1.00 41.23 280 ASN A N 1
ATOM 2231 C CA . ASN A 1 280 ? 12.546 24.529 -13.175 1.00 45.93 280 ASN A CA 1
ATOM 2232 C C . ASN A 1 280 ? 13.101 23.223 -13.728 1.00 43.81 280 ASN A C 1
ATOM 2233 O O . ASN A 1 280 ? 12.664 22.145 -13.335 1.00 37.17 280 ASN A O 1
ATOM 2238 N N . ASP A 1 281 ? 14.066 23.329 -14.636 1.00 48.28 281 ASP A N 1
ATOM 2239 C CA . ASP A 1 281 ? 14.614 22.164 -15.327 1.00 38.01 281 ASP A CA 1
ATOM 2240 C C . ASP A 1 281 ? 15.206 21.125 -14.379 1.00 36.14 281 ASP A C 1
ATOM 2241 O O . ASP A 1 281 ? 15.167 19.928 -14.661 1.00 42.91 281 ASP A O 1
ATOM 2246 N N . THR A 1 282 ? 15.763 21.584 -13.263 1.00 43.58 282 THR A N 1
ATOM 2247 C CA . THR A 1 282 ? 16.360 20.680 -12.287 1.00 39.77 282 THR A CA 1
ATOM 2248 C C . THR A 1 282 ? 15.302 19.789 -11.644 1.00 46.22 282 THR A C 1
ATOM 2249 O O . THR A 1 282 ? 15.530 18.597 -11.427 1.00 38.82 282 THR A O 1
ATOM 2253 N N . GLN A 1 283 ? 14.146 20.368 -11.340 1.00 40.71 283 GLN A N 1
ATOM 2254 C CA . GLN A 1 283 ? 13.043 19.597 -10.778 1.00 37.37 283 GLN A CA 1
ATOM 2255 C C . GLN A 1 283 ? 12.532 18.576 -11.789 1.00 37.58 283 GLN A C 1
ATOM 2256 O O . GLN A 1 283 ? 12.170 17.458 -11.426 1.00 35.21 283 GLN A O 1
ATOM 2262 N N . LYS A 1 284 ? 12.507 18.969 -13.060 1.00 44.72 284 LYS A N 1
ATOM 2263 C CA . LYS A 1 284 ? 12.052 18.083 -14.127 1.00 42.43 284 LYS A CA 1
ATOM 2264 C C . LYS A 1 284 ? 12.991 16.895 -14.302 1.00 47.28 284 LYS A C 1
ATOM 2265 O O . LYS A 1 284 ? 12.547 15.752 -14.395 1.00 41.12 284 LYS A O 1
ATOM 2271 N N . ALA A 1 285 ? 14.290 17.171 -14.348 1.00 42.97 285 ALA A N 1
ATOM 2272 C CA . ALA A 1 285 ? 15.285 16.114 -14.469 1.00 37.17 285 ALA A CA 1
ATOM 2273 C C . ALA A 1 285 ? 15.241 15.204 -13.246 1.00 36.44 285 ALA A C 1
ATOM 2274 O O . ALA A 1 285 ? 15.333 13.984 -13.364 1.00 33.32 285 ALA A O 1
ATOM 2276 N N . MET A 1 286 ? 15.105 15.811 -12.071 1.00 37.82 286 MET A N 1
ATOM 2277 C CA . MET A 1 286 ? 15.004 15.066 -10.822 1.00 44.70 286 MET A CA 1
ATOM 2278 C C . MET A 1 286 ? 13.864 14.056 -10.892 1.00 40.42 286 MET A C 1
ATOM 2279 O O . MET A 1 286 ? 14.034 12.884 -10.556 1.00 28.40 286 MET A O 1
ATOM 2284 N N . LEU A 1 287 ? 12.700 14.518 -11.336 1.00 36.78 287 LEU A N 1
ATOM 2285 C CA . LEU A 1 287 ? 11.533 13.654 -11.457 1.00 36.30 287 LEU A CA 1
ATOM 2286 C C . LEU A 1 287 ? 11.775 12.497 -12.421 1.00 42.53 287 LEU A C 1
ATOM 2287 O O . LEU A 1 287 ? 11.336 11.376 -12.174 1.00 40.13 287 LEU A O 1
ATOM 2292 N N . GLN A 1 288 ? 12.475 12.768 -13.517 1.00 38.23 288 GLN A N 1
ATOM 2293 C CA . GLN A 1 288 ? 12.752 11.729 -14.501 1.00 34.01 288 GLN A CA 1
ATOM 2294 C C . GLN A 1 288 ? 13.567 10.590 -13.889 1.00 27.91 288 GLN A C 1
ATOM 2295 O O . GLN A 1 288 ? 13.313 9.418 -14.163 1.00 30.79 288 GLN A O 1
ATOM 2301 N N . GLU A 1 289 ? 14.546 10.939 -13.061 1.00 27.89 289 GLU A N 1
ATOM 2302 C CA . GLU A 1 289 ? 15.360 9.929 -12.388 1.00 34.68 289 GLU A CA 1
ATOM 2303 C C . GLU A 1 289 ? 14.535 9.129 -11.379 1.00 33.82 289 GLU A C 1
ATOM 2304 O O . GLU A 1 289 ? 14.681 7.912 -11.277 1.00 30.86 289 GLU A O 1
ATOM 2310 N N . TYR A 1 290 ? 13.678 9.815 -10.629 1.00 25.81 290 TYR A N 1
ATOM 2311 C CA . TYR A 1 290 ? 12.753 9.131 -9.734 1.00 24.97 290 TYR A CA 1
ATOM 2312 C C . TYR A 1 290 ? 11.922 8.133 -10.532 1.00 28.88 290 TYR A C 1
ATOM 2313 O O . TYR A 1 290 ? 11.758 6.982 -10.132 1.00 32.14 290 TYR A O 1
ATOM 2322 N N . ILE A 1 291 ? 11.400 8.589 -11.666 1.00 30.33 291 ILE A N 1
ATOM 2323 C CA . ILE A 1 291 ? 10.595 7.746 -12.541 1.00 27.98 291 ILE A CA 1
ATOM 2324 C C . ILE A 1 291 ? 11.385 6.527 -13.013 1.00 30.28 291 ILE A C 1
ATOM 2325 O O . ILE A 1 291 ? 10.886 5.405 -12.976 1.00 29.33 291 ILE A O 1
ATOM 2330 N N . ASN A 1 292 ? 12.617 6.750 -13.458 1.00 25.01 292 ASN A N 1
ATOM 2331 C CA . ASN A 1 292 ? 13.478 5.646 -13.862 1.00 28.17 292 ASN A CA 1
ATOM 2332 C C . ASN A 1 292 ? 13.683 4.679 -12.705 1.00 28.71 292 ASN A C 1
ATOM 2333 O O . ASN A 1 292 ? 13.756 3.469 -12.898 1.00 28.81 292 ASN A O 1
ATOM 2338 N N . HIS A 1 293 ? 13.771 5.233 -11.501 1.00 29.25 293 HIS A N 1
ATOM 2339 C CA . HIS A 1 293 ? 14.016 4.456 -10.290 1.00 28.74 293 HIS A CA 1
ATOM 2340 C C . HIS A 1 293 ? 12.868 3.504 -9.950 1.00 33.19 293 HIS A C 1
ATOM 2341 O O . HIS A 1 293 ? 13.090 2.329 -9.662 1.00 24.31 293 HIS A O 1
ATOM 2348 N N . PHE A 1 294 ? 11.642 4.014 -9.979 1.00 28.18 294 PHE A N 1
ATOM 2349 C CA . PHE A 1 294 ? 10.485 3.213 -9.591 1.00 26.02 294 PHE A CA 1
ATOM 2350 C C . PHE A 1 294 ? 10.007 2.303 -10.720 1.00 32.44 294 PHE A C 1
ATOM 2351 O O . PHE A 1 294 ? 9.392 1.265 -10.473 1.00 25.07 294 PHE A O 1
ATOM 2359 N N . VAL A 1 295 ? 10.295 2.692 -11.957 1.00 26.65 295 VAL A N 1
ATOM 2360 C CA . VAL A 1 295 ? 9.914 1.884 -13.110 1.00 30.01 295 VAL A CA 1
ATOM 2361 C C . VAL A 1 295 ? 10.867 0.706 -13.317 1.00 31.75 295 VAL A C 1
ATOM 2362 O O . VAL A 1 295 ? 10.430 -0.437 -13.435 1.00 34.48 295 VAL A O 1
ATOM 2366 N N . THR A 1 296 ? 12.167 0.986 -13.356 1.00 32.74 296 THR A N 1
ATOM 2367 C CA . THR A 1 296 ? 13.149 -0.048 -13.672 1.00 30.16 296 THR A CA 1
ATOM 2368 C C . THR A 1 296 ? 13.654 -0.795 -12.439 1.00 34.24 296 THR A C 1
ATOM 2369 O O . THR A 1 296 ? 14.015 -1.967 -12.524 1.00 30.35 296 THR A O 1
ATOM 2373 N N . GLY A 1 297 ? 13.685 -0.116 -11.298 1.00 31.58 297 GLY A N 1
ATOM 2374 C CA . GLY A 1 297 ? 14.219 -0.706 -10.083 1.00 29.48 297 GLY A CA 1
ATOM 2375 C C . GLY A 1 297 ? 15.680 -0.353 -9.865 1.00 33.92 297 GLY A C 1
ATOM 2376 O O . GLY A 1 297 ? 16.313 -0.823 -8.919 1.00 25.95 297 GLY A O 1
ATOM 2377 N N . SER A 1 298 ? 16.224 0.475 -10.751 1.00 28.13 298 SER A N 1
ATOM 2378 C CA . SER A 1 298 ? 17.595 0.942 -10.603 1.00 23.44 298 SER A CA 1
ATOM 2379 C C . SER A 1 298 ? 17.743 1.835 -9.373 1.00 27.61 298 SER A C 1
ATOM 2380 O O . SER A 1 298 ? 17.206 2.942 -9.330 1.00 31.07 298 SER A O 1
ATOM 2383 N N . SER A 1 299 ? 18.474 1.350 -8.375 1.00 28.22 299 SER A N 1
ATOM 2384 C CA . SER A 1 299 ? 18.704 2.122 -7.159 1.00 24.82 299 SER A CA 1
ATOM 2385 C C . SER A 1 299 ? 19.625 3.312 -7.425 1.00 29.46 299 SER A C 1
ATOM 2386 O O . SER A 1 299 ? 19.506 4.358 -6.784 1.00 27.75 299 SER A O 1
ATOM 2389 N N . GLN A 1 300 ? 20.536 3.150 -8.378 1.00 26.42 300 GLN A N 1
ATOM 2390 C CA . GLN A 1 300 ? 21.441 4.230 -8.753 1.00 26.21 300 GLN A CA 1
ATOM 2391 C C . GLN A 1 300 ? 20.661 5.443 -9.251 1.00 30.73 300 GLN A C 1
ATOM 2392 O O . GLN A 1 300 ? 21.045 6.587 -9.002 1.00 36.99 300 GLN A O 1
ATOM 2398 N N . ALA A 1 301 ? 19.563 5.183 -9.953 1.00 32.97 301 ALA A N 1
ATOM 2399 C CA . ALA A 1 301 ? 18.710 6.250 -10.464 1.00 33.54 301 ALA A CA 1
ATOM 2400 C C . ALA A 1 301 ? 18.202 7.132 -9.329 1.00 29.88 301 ALA A C 1
ATOM 2401 O O . ALA A 1 301 ? 18.070 8.347 -9.483 1.00 28.80 301 ALA A O 1
ATOM 2403 N N . HIS A 1 302 ? 17.922 6.523 -8.182 1.00 26.59 302 HIS A N 1
ATOM 2404 C CA . HIS A 1 302 ? 17.456 7.298 -7.042 1.00 25.07 302 HIS A CA 1
ATOM 2405 C C . HIS A 1 302 ? 18.558 8.214 -6.528 1.00 32.76 302 HIS A C 1
ATOM 2406 O O . HIS A 1 302 ? 18.305 9.364 -6.166 1.00 32.12 302 HIS A O 1
ATOM 2413 N N . LYS A 1 303 ? 19.782 7.702 -6.492 1.00 29.72 303 LYS A N 1
ATOM 2414 C CA . LYS A 1 303 ? 20.917 8.515 -6.082 1.00 30.31 303 LYS A CA 1
ATOM 2415 C C . LYS A 1 303 ? 21.082 9.693 -7.042 1.00 30.65 303 LYS A C 1
ATOM 2416 O O . LYS A 1 303 ? 21.373 10.814 -6.622 1.00 32.43 303 LYS A O 1
ATOM 2422 N N . GLU A 1 304 ? 20.880 9.434 -8.331 1.00 27.36 304 GLU A N 1
ATOM 2423 C CA . GLU A 1 304 ? 20.971 10.478 -9.347 1.00 33.84 304 GLU A CA 1
ATOM 2424 C C . GLU A 1 304 ? 19.902 11.544 -9.126 1.00 32.80 304 GLU A C 1
ATOM 2425 O O . GLU A 1 304 ? 20.139 12.731 -9.346 1.00 37.73 304 GLU A O 1
ATOM 2431 N N . ALA A 1 305 ? 18.724 11.111 -8.692 1.00 26.56 305 ALA A N 1
ATOM 2432 C CA . ALA A 1 305 ? 17.652 12.037 -8.353 1.00 29.79 305 ALA A CA 1
ATOM 2433 C C . ALA A 1 305 ? 18.070 12.935 -7.192 1.00 35.40 305 ALA A C 1
ATOM 2434 O O . ALA A 1 305 ? 17.822 14.140 -7.206 1.00 37.82 305 ALA A O 1
ATOM 2436 N N . GLN A 1 306 ? 18.706 12.338 -6.188 1.00 30.28 306 GLN A N 1
ATOM 2437 C CA . GLN A 1 306 ? 19.133 13.069 -4.997 1.00 31.81 306 GLN A CA 1
ATOM 2438 C C . GLN A 1 306 ? 20.197 14.117 -5.312 1.00 32.91 306 GLN A C 1
ATOM 2439 O O . GLN A 1 306 ? 20.188 15.211 -4.745 1.00 32.58 306 GLN A O 1
ATOM 2445 N N . LYS A 1 307 ? 21.116 13.780 -6.210 1.00 29.55 307 LYS A N 1
ATOM 2446 C CA . LYS A 1 307 ? 22.168 14.712 -6.597 1.00 33.64 307 LYS A CA 1
ATOM 2447 C C . LYS A 1 307 ? 21.569 15.964 -7.232 1.00 42.82 307 LYS A C 1
ATOM 2448 O O . LYS A 1 307 ? 21.997 17.082 -6.949 1.00 41.90 307 LYS A O 1
ATOM 2454 N N . LEU A 1 308 ? 20.569 15.767 -8.086 1.00 37.95 308 LEU A N 1
ATOM 2455 C CA . LEU A 1 308 ? 19.857 16.879 -8.700 1.00 34.64 308 LEU A CA 1
ATOM 2456 C C . LEU A 1 308 ? 19.054 17.640 -7.654 1.00 38.04 308 LEU A C 1
ATOM 2457 O O . LEU A 1 308 ? 19.024 18.871 -7.647 1.00 39.28 308 LEU A O 1
ATOM 2462 N N . TRP A 1 309 ? 18.406 16.888 -6.770 1.00 34.13 309 TRP A N 1
ATOM 2463 C CA . TRP A 1 309 ? 17.554 17.454 -5.732 1.00 36.87 309 TRP A CA 1
ATOM 2464 C C . TRP A 1 309 ? 18.300 18.459 -4.864 1.00 41.83 309 TRP A C 1
ATOM 2465 O O . TRP A 1 309 ? 17.790 19.542 -4.572 1.00 40.33 309 TRP A O 1
ATOM 2476 N N . VAL A 1 310 ? 19.509 18.097 -4.449 1.00 35.06 310 VAL A N 1
ATOM 2477 C CA . VAL A 1 310 ? 20.308 18.970 -3.600 1.00 34.85 310 VAL A CA 1
ATOM 2478 C C . VAL A 1 310 ? 20.603 20.295 -4.305 1.00 40.43 310 VAL A C 1
ATOM 2479 O O . VAL A 1 310 ? 20.806 21.324 -3.660 1.00 42.86 310 VAL A O 1
ATOM 2483 N N . LYS A 1 311 ? 20.603 20.268 -5.634 1.00 40.15 311 LYS A N 1
ATOM 2484 C CA . LYS A 1 311 ? 20.902 21.464 -6.413 1.00 47.70 311 LYS A CA 1
ATOM 2485 C C . LYS A 1 311 ? 19.679 22.368 -6.586 1.00 53.29 311 LYS A C 1
ATOM 2486 O O . LYS A 1 311 ? 19.795 23.496 -7.065 1.00 46.86 311 LYS A O 1
ATOM 2492 N N . ASP A 1 312 ? 18.512 21.874 -6.186 1.00 47.30 312 ASP A N 1
ATOM 2493 C CA . ASP A 1 312 ? 17.288 22.667 -6.260 1.00 46.77 312 ASP A CA 1
ATOM 2494 C C . ASP A 1 312 ? 17.132 23.529 -5.009 1.00 46.93 312 ASP A C 1
ATOM 2495 O O . ASP A 1 312 ? 16.669 23.059 -3.971 1.00 38.61 312 ASP A O 1
ATOM 2500 N N . ILE A 1 313 ? 17.516 24.797 -5.116 1.00 37.35 313 ILE A N 1
ATOM 2501 C CA . ILE A 1 313 ? 17.575 25.676 -3.954 1.00 39.64 313 ILE A CA 1
ATOM 2502 C C . ILE A 1 313 ? 16.207 26.201 -3.523 1.00 43.11 313 ILE A C 1
ATOM 2503 O O . ILE A 1 313 ? 15.408 26.640 -4.350 1.00 44.22 313 ILE A O 1
ATOM 2508 N N . SER A 1 314 ? 15.957 26.146 -2.217 1.00 40.84 314 SER A N 1
ATOM 2509 C CA . SER A 1 314 ? 14.759 26.726 -1.605 1.00 48.37 314 SER A CA 1
ATOM 2510 C C . SER A 1 314 ? 13.535 26.740 -2.517 1.00 54.15 314 SER A C 1
ATOM 2511 O O . SER A 1 314 ? 13.030 27.809 -2.861 1.00 57.30 314 SER A O 1
ATOM 2514 N N . PRO A 1 315 ? 13.048 25.553 -2.906 1.00 45.04 315 PRO A N 1
ATOM 2515 C CA . PRO A 1 315 ? 11.853 25.491 -3.756 1.00 44.61 315 PRO A CA 1
ATOM 2516 C C . PRO A 1 315 ? 10.602 25.852 -2.960 1.00 39.27 315 PRO A C 1
ATOM 2517 O O . PRO A 1 315 ? 10.621 25.784 -1.732 1.00 36.17 315 PRO A O 1
ATOM 2521 N N . VAL A 1 316 ? 9.535 26.238 -3.651 1.00 32.93 316 VAL A N 1
ATOM 2522 C CA . VAL A 1 316 ? 8.272 26.546 -2.988 1.00 37.49 316 VAL A CA 1
ATOM 2523 C C . VAL A 1 316 ? 7.590 25.256 -2.545 1.00 41.28 316 VAL A C 1
ATOM 2524 O O . VAL A 1 316 ? 7.005 25.184 -1.463 1.00 44.68 316 VAL A O 1
ATOM 2528 N N . ILE A 1 317 ? 7.674 24.238 -3.393 1.00 41.23 317 ILE A N 1
ATOM 2529 C CA . ILE A 1 317 ? 7.168 22.914 -3.064 1.00 38.59 317 ILE A CA 1
ATOM 2530 C C . ILE A 1 317 ? 8.339 21.954 -2.941 1.00 38.23 317 ILE A C 1
ATOM 2531 O O . ILE A 1 317 ? 8.893 21.516 -3.944 1.00 34.58 317 ILE A O 1
ATOM 2536 N N . GLU A 1 318 ? 8.723 21.638 -1.709 1.00 32.36 318 GLU A N 1
ATOM 2537 C CA . GLU A 1 318 ? 9.833 20.725 -1.480 1.00 37.01 318 GLU A CA 1
ATOM 2538 C C . GLU A 1 318 ? 9.333 19.290 -1.384 1.00 32.83 318 GLU A C 1
ATOM 2539 O O . GLU A 1 318 ? 8.318 19.017 -0.739 1.00 34.27 318 GLU A O 1
ATOM 2545 N N . THR A 1 319 ? 10.049 18.378 -2.033 1.00 30.38 319 THR A N 1
ATOM 2546 C CA . THR A 1 319 ? 9.650 16.977 -2.070 1.00 30.12 319 THR A CA 1
ATOM 2547 C C . THR A 1 319 ? 10.839 16.039 -1.910 1.00 34.89 319 THR A C 1
ATOM 2548 O O . THR A 1 319 ? 11.978 16.408 -2.178 1.00 34.00 319 THR A O 1
ATOM 2552 N N . ASN A 1 320 ? 10.559 14.822 -1.461 1.00 26.24 320 ASN A N 1
ATOM 2553 C CA . ASN A 1 320 ? 11.544 13.756 -1.464 1.00 30.19 320 ASN A CA 1
ATOM 2554 C C . ASN A 1 320 ? 10.806 12.436 -1.350 1.00 33.63 320 ASN A C 1
ATOM 2555 O O . ASN A 1 320 ? 9.886 12.305 -0.545 1.00 32.53 320 ASN A O 1
ATOM 2560 N N . ILE A 1 321 ? 11.196 11.465 -2.167 1.00 27.33 321 ILE A N 1
ATOM 2561 C CA . ILE A 1 321 ? 10.470 10.203 -2.235 1.00 27.50 321 ILE A CA 1
ATOM 2562 C C . ILE A 1 321 ? 11.415 9.024 -2.419 1.00 25.94 321 ILE A C 1
ATOM 2563 O O . ILE A 1 321 ? 12.468 9.148 -3.046 1.00 23.93 321 ILE A O 1
ATOM 2568 N N . GLY A 1 322 ? 11.040 7.881 -1.855 1.00 23.10 322 GLY A N 1
ATOM 2569 C CA . GLY A 1 322 ? 11.807 6.667 -2.045 1.00 22.64 322 GLY A CA 1
ATOM 2570 C C . GLY A 1 322 ? 12.050 5.886 -0.770 1.00 26.34 322 GLY A C 1
ATOM 2571 O O . GLY A 1 322 ? 11.425 6.129 0.261 1.00 22.48 322 GLY A O 1
ATOM 2572 N N . PHE A 1 323 ? 12.971 4.934 -0.853 1.00 25.31 323 PHE A N 1
ATOM 2573 C CA . PHE A 1 323 ? 13.326 4.097 0.279 1.00 23.69 323 PHE A CA 1
ATOM 2574 C C . PHE A 1 323 ? 14.488 4.751 1.012 1.00 24.52 323 PHE A C 1
ATOM 2575 O O . PHE A 1 323 ? 15.651 4.439 0.763 1.00 25.35 323 PHE A O 1
ATOM 2583 N N . ILE A 1 324 ? 14.150 5.667 1.918 1.00 25.18 324 ILE A N 1
ATOM 2584 C CA . ILE A 1 324 ? 15.108 6.641 2.441 1.00 31.86 324 ILE A CA 1
ATOM 2585 C C . ILE A 1 324 ? 15.874 6.202 3.690 1.00 33.79 324 ILE A C 1
ATOM 2586 O O . ILE A 1 324 ? 17.098 6.062 3.661 1.00 28.97 324 ILE A O 1
ATOM 2591 N N . GLU A 1 325 ? 15.154 6.009 4.790 1.00 28.13 325 GLU A N 1
ATOM 2592 C CA . GLU A 1 325 ? 15.782 5.675 6.065 1.00 30.33 325 GLU A CA 1
ATOM 2593 C C . GLU A 1 325 ? 15.942 4.168 6.200 1.00 31.19 325 GLU A C 1
ATOM 2594 O O . GLU A 1 325 ? 15.058 3.412 5.811 1.00 32.51 325 GLU A O 1
ATOM 2600 N N . THR A 1 326 ? 17.069 3.736 6.758 1.00 36.22 326 THR A N 1
ATOM 2601 C CA . THR A 1 326 ? 17.397 2.315 6.807 1.00 37.23 326 THR A CA 1
ATOM 2602 C C . THR A 1 326 ? 17.635 1.801 8.226 1.00 47.01 326 THR A C 1
ATOM 2603 O O . THR A 1 326 ? 18.559 1.022 8.454 1.00 48.46 326 THR A O 1
ATOM 2607 N N . TYR A 1 327 ? 16.807 2.219 9.179 1.00 41.58 327 TYR A N 1
ATOM 2608 C CA . TYR A 1 327 ? 17.006 1.786 10.562 1.00 44.30 327 TYR A CA 1
ATOM 2609 C C . TYR A 1 327 ? 15.995 0.753 11.060 1.00 35.93 327 TYR A C 1
ATOM 2610 O O . TYR A 1 327 ? 16.242 0.080 12.060 1.00 43.81 327 TYR A O 1
ATOM 2619 N N . ARG A 1 328 ? 14.869 0.616 10.367 1.00 31.83 328 ARG A N 1
ATOM 2620 C CA . ARG A 1 328 ? 13.857 -0.358 10.772 1.00 28.01 328 ARG A CA 1
ATOM 2621 C C . ARG A 1 328 ? 14.211 -1.772 10.322 1.00 36.34 328 ARG A C 1
ATOM 2622 O O . ARG A 1 328 ? 13.852 -2.747 10.980 1.00 43.95 328 ARG A O 1
ATOM 2630 N N . GLU A 1 329 ? 14.907 -1.882 9.194 1.00 37.73 329 GLU A N 1
ATOM 2631 C CA . GLU A 1 329 ? 15.418 -3.171 8.742 1.00 33.12 329 GLU A CA 1
ATOM 2632 C C . GLU A 1 329 ? 16.589 -3.566 9.639 1.00 35.20 329 GLU A C 1
ATOM 2633 O O . GLU A 1 329 ? 17.493 -2.765 9.866 1.00 38.06 329 GLU A O 1
ATOM 2639 N N . PRO A 1 330 ? 16.565 -4.801 10.167 1.00 32.53 330 PRO A N 1
ATOM 2640 C CA . PRO A 1 330 ? 17.535 -5.280 11.162 1.00 39.73 330 PRO A CA 1
ATOM 2641 C C . PRO A 1 330 ? 19.004 -4.987 10.830 1.00 38.50 330 PRO A C 1
ATOM 2642 O O . PRO A 1 330 ? 19.694 -4.396 11.659 1.00 48.92 330 PRO A O 1
ATOM 2646 N N . SER A 1 331 ? 19.475 -5.388 9.652 1.00 47.41 331 SER A N 1
ATOM 2647 C CA . SER A 1 331 ? 20.880 -5.180 9.297 1.00 36.59 331 SER A CA 1
ATOM 2648 C C . SER A 1 331 ? 21.182 -3.715 8.986 1.00 43.97 331 SER A C 1
ATOM 2649 O O . SER A 1 331 ? 22.342 -3.303 8.968 1.00 42.27 331 SER A O 1
ATOM 2652 N N . GLY A 1 332 ? 20.133 -2.936 8.741 1.00 41.16 332 GLY A N 1
ATOM 2653 C CA . GLY A 1 332 ? 20.261 -1.497 8.590 1.00 35.81 332 GLY A CA 1
ATOM 2654 C C . GLY A 1 332 ? 20.786 -1.009 7.251 1.00 35.57 332 GLY A C 1
ATOM 2655 O O . GLY A 1 332 ? 21.476 0.006 7.189 1.00 34.59 332 GLY A O 1
ATOM 2656 N N . ILE A 1 333 ? 20.454 -1.715 6.175 1.00 32.76 333 ILE A N 1
ATOM 2657 C CA . ILE A 1 333 ? 20.897 -1.311 4.843 1.00 37.69 333 ILE A CA 1
ATOM 2658 C C . ILE A 1 333 ? 19.733 -1.130 3.869 1.00 36.92 333 ILE A C 1
ATOM 2659 O O . ILE A 1 333 ? 19.877 -0.486 2.831 1.00 29.70 333 ILE A O 1
ATOM 2664 N N . ILE A 1 334 ? 18.581 -1.700 4.206 1.00 29.38 334 ILE A N 1
ATOM 2665 C CA . ILE A 1 334 ? 17.396 -1.568 3.365 1.00 26.51 334 ILE A CA 1
ATOM 2666 C C . ILE A 1 334 ? 16.508 -0.440 3.883 1.00 30.87 334 ILE A C 1
ATOM 2667 O O . ILE A 1 334 ? 16.329 -0.286 5.090 1.00 30.54 334 ILE A O 1
ATOM 2672 N N . GLY A 1 335 ? 15.959 0.351 2.967 1.00 30.86 335 GLY A N 1
ATOM 2673 C CA . GLY A 1 335 ? 15.207 1.533 3.344 1.00 27.93 335 GLY A CA 1
ATOM 2674 C C . GLY A 1 335 ? 13.702 1.348 3.342 1.00 25.68 335 GLY A C 1
ATOM 2675 O O . GLY A 1 335 ? 13.157 0.581 2.549 1.00 25.66 335 GLY A O 1
ATOM 2676 N N . GLU A 1 336 ? 13.030 2.057 4.240 1.00 28.07 336 GLU A N 1
ATOM 2677 C CA . GLU A 1 336 ? 11.573 2.059 4.278 1.00 28.51 336 GLU A CA 1
ATOM 2678 C C . GLU A 1 336 ? 11.048 3.167 3.377 1.00 24.59 336 GLU A C 1
ATOM 2679 O O . GLU A 1 336 ? 11.569 4.284 3.396 1.00 32.78 336 GLU A O 1
ATOM 2685 N N . PHE A 1 337 ? 10.023 2.861 2.588 1.00 23.24 337 PHE A N 1
ATOM 2686 C CA . PHE A 1 337 ? 9.438 3.855 1.697 1.00 21.41 337 PHE A CA 1
ATOM 2687 C C . PHE A 1 337 ? 8.900 5.057 2.469 1.00 23.77 337 PHE A C 1
ATOM 2688 O O . PHE A 1 337 ? 8.333 4.914 3.551 1.00 24.08 337 PHE A O 1
ATOM 2696 N N . GLU A 1 338 ? 9.087 6.242 1.904 1.00 22.74 338 GLU A N 1
ATOM 2697 C CA . GLU A 1 338 ? 8.482 7.447 2.448 1.00 24.89 338 GLU A CA 1
ATOM 2698 C C . GLU A 1 338 ? 8.422 8.490 1.350 1.00 26.49 338 GLU A C 1
ATOM 2699 O O . GLU A 1 338 ? 9.194 8.438 0.392 1.00 25.83 338 GLU A O 1
ATOM 2705 N N . SER A 1 339 ? 7.495 9.430 1.479 1.00 24.79 339 SER A N 1
ATOM 2706 C CA . SER A 1 339 ? 7.376 10.500 0.502 1.00 24.17 339 SER A CA 1
ATOM 2707 C C . SER A 1 339 ? 6.867 11.770 1.164 1.00 33.82 339 SER A C 1
ATOM 2708 O O . SER A 1 339 ? 5.869 11.751 1.887 1.00 28.30 339 SER A O 1
ATOM 2711 N N . LEU A 1 340 ? 7.563 12.870 0.903 1.00 31.15 340 LEU A N 1
ATOM 2712 C CA . LEU A 1 340 ? 7.241 14.154 1.507 1.00 34.50 340 LEU A CA 1
ATOM 2713 C C . LEU A 1 340 ? 6.827 15.176 0.458 1.00 29.84 340 LEU A C 1
ATOM 2714 O O . LEU A 1 340 ? 7.446 15.280 -0.599 1.00 31.30 340 LEU A O 1
ATOM 2719 N N . VAL A 1 341 ? 5.766 15.917 0.757 1.00 31.42 341 VAL A N 1
ATOM 2720 C CA . VAL A 1 341 ? 5.408 17.101 -0.011 1.00 31.39 341 VAL A CA 1
ATOM 2721 C C . VAL A 1 341 ? 5.167 18.237 0.975 1.00 31.17 341 VAL A C 1
ATOM 2722 O O . VAL A 1 341 ? 4.159 18.253 1.679 1.00 37.69 341 VAL A O 1
ATOM 2726 N N . ALA A 1 342 ? 6.109 19.172 1.039 1.00 30.78 342 ALA A N 1
ATOM 2727 C CA . ALA A 1 342 ? 6.015 20.291 1.966 1.00 42.26 342 ALA A CA 1
ATOM 2728 C C . ALA A 1 342 ? 6.074 21.607 1.205 1.00 48.31 342 ALA A C 1
ATOM 2729 O O . ALA A 1 342 ? 6.832 21.744 0.246 1.00 38.79 342 ALA A O 1
ATOM 2731 N N . ILE A 1 343 ? 5.273 22.574 1.640 1.00 43.50 343 ILE A N 1
ATOM 2732 C CA . ILE A 1 343 ? 5.167 23.843 0.933 1.00 39.90 343 ILE A CA 1
ATOM 2733 C C . ILE A 1 343 ? 5.626 25.013 1.796 1.00 44.50 343 ILE A C 1
ATOM 2734 O O . ILE A 1 343 ? 5.505 24.985 3.022 1.00 37.33 343 ILE A O 1
ATOM 2739 N N . GLN A 1 344 ? 6.165 26.036 1.145 1.00 36.84 344 GLN A N 1
ATOM 2740 C CA . GLN A 1 344 ? 6.567 27.251 1.834 1.00 48.90 344 GLN A CA 1
ATOM 2741 C C . GLN A 1 344 ? 5.354 28.019 2.327 1.00 48.04 344 GLN A C 1
ATOM 2742 O O . GLN A 1 344 ? 4.319 28.056 1.663 1.00 40.94 344 GLN A O 1
ATOM 2748 N N . ASN A 1 345 ? 5.484 28.626 3.500 1.00 49.75 345 ASN A N 1
ATOM 2749 C CA . ASN A 1 345 ? 4.575 29.684 3.901 1.00 45.94 345 ASN A CA 1
ATOM 2750 C C . ASN A 1 345 ? 5.130 30.958 3.278 1.00 43.14 345 ASN A C 1
ATOM 2751 O O . ASN A 1 345 ? 5.992 31.618 3.854 1.00 42.85 345 ASN A O 1
ATOM 2756 N N . LYS A 1 346 ? 4.652 31.279 2.082 1.00 39.00 346 LYS A N 1
ATOM 2757 C CA . LYS A 1 346 ? 5.248 32.339 1.280 1.00 37.88 346 LYS A CA 1
ATOM 2758 C C . LYS A 1 346 ? 5.235 33.686 1.998 1.00 38.78 346 LYS A C 1
ATOM 2759 O O . LYS A 1 346 ? 6.167 34.477 1.864 1.00 36.57 346 LYS A O 1
ATOM 2765 N N . GLU A 1 347 ? 4.186 33.935 2.774 1.00 38.69 347 GLU A N 1
ATOM 2766 C CA . GLU A 1 347 ? 4.106 35.158 3.560 1.00 44.88 347 GLU A CA 1
ATOM 2767 C C . GLU A 1 347 ? 5.174 35.156 4.648 1.00 40.32 347 GLU A C 1
ATOM 2768 O O . GLU A 1 347 ? 5.780 36.186 4.938 1.00 38.16 347 GLU A O 1
ATOM 2774 N N . ARG A 1 348 ? 5.404 33.989 5.243 1.00 34.15 348 ARG A N 1
ATOM 2775 C CA . ARG A 1 348 ? 6.407 33.845 6.292 1.00 33.46 348 ARG A CA 1
ATOM 2776 C C . ARG A 1 348 ? 7.817 33.987 5.731 1.00 34.79 348 ARG A C 1
ATOM 2777 O O . ARG A 1 348 ? 8.697 34.558 6.375 1.00 33.19 348 ARG A O 1
ATOM 2785 N N . THR A 1 349 ? 8.025 33.462 4.529 1.00 33.32 349 THR A N 1
ATOM 2786 C CA . THR A 1 349 ? 9.310 33.589 3.852 1.00 40.52 349 THR A CA 1
ATOM 2787 C C . THR A 1 349 ? 9.635 35.058 3.607 1.00 35.82 349 THR A C 1
ATOM 2788 O O . THR A 1 349 ? 10.777 35.486 3.762 1.00 40.57 349 THR A O 1
ATOM 2792 N N . ALA A 1 350 ? 8.618 35.827 3.229 1.00 38.38 350 ALA A N 1
ATOM 2793 C CA . ALA A 1 350 ? 8.784 37.257 2.998 1.00 41.54 350 ALA A CA 1
ATOM 2794 C C . ALA A 1 350 ? 9.107 37.982 4.299 1.00 34.91 350 ALA A C 1
ATOM 2795 O O . ALA A 1 350 ? 10.002 38.825 4.342 1.00 35.72 350 ALA A O 1
ATOM 2797 N N . LYS A 1 351 ? 8.376 37.650 5.359 1.00 45.76 351 LYS A N 1
ATOM 2798 C CA . LYS A 1 351 ? 8.618 38.255 6.665 1.00 50.11 351 LYS A CA 1
ATOM 2799 C C . LYS A 1 351 ? 10.026 37.939 7.153 1.00 34.64 351 LYS A C 1
ATOM 2800 O O . LYS A 1 351 ? 10.688 38.781 7.753 1.00 33.89 351 LYS A O 1
ATOM 2806 N N . PHE A 1 352 ? 10.481 36.719 6.890 1.00 35.57 352 PHE A N 1
ATOM 2807 C CA . PHE A 1 352 ? 11.825 36.320 7.280 1.00 33.03 352 PHE A CA 1
ATOM 2808 C C . PHE A 1 352 ? 12.863 37.141 6.519 1.00 33.38 352 PHE A C 1
ATOM 2809 O O . PHE A 1 352 ? 13.864 37.578 7.088 1.00 33.24 352 PHE A O 1
ATOM 2817 N N . SER A 1 353 ? 12.617 37.347 5.229 1.00 38.06 353 SER A N 1
ATOM 2818 C CA . SER A 1 353 ? 13.495 38.172 4.407 1.00 36.42 353 SER A CA 1
ATOM 2819 C C . SER A 1 353 ? 13.579 39.581 4.979 1.00 34.66 353 SER A C 1
ATOM 2820 O O . SER A 1 353 ? 14.651 40.183 5.017 1.00 34.77 353 SER A O 1
ATOM 2823 N N . SER A 1 354 ? 12.443 40.102 5.429 1.00 34.80 354 SER A N 1
ATOM 2824 C CA . SER A 1 354 ? 12.408 41.441 6.010 1.00 35.05 354 SER A CA 1
ATOM 2825 C C . SER A 1 354 ? 13.220 41.489 7.301 1.00 34.48 354 SER A C 1
ATOM 2826 O O . SER A 1 354 ? 13.871 42.489 7.603 1.00 36.49 354 SER A O 1
ATOM 2829 N N . LEU A 1 355 ? 13.179 40.399 8.060 1.00 35.88 355 LEU A N 1
ATOM 2830 C CA . LEU A 1 355 ? 13.943 40.300 9.299 1.00 33.34 355 LEU A CA 1
ATOM 2831 C C . LEU A 1 355 ? 15.440 40.301 8.997 1.00 33.26 355 LEU A C 1
ATOM 2832 O O . LEU A 1 355 ? 16.232 40.931 9.701 1.00 33.20 355 LEU A O 1
ATOM 2837 N N . VAL A 1 356 ? 15.821 39.587 7.943 1.00 33.39 356 VAL A N 1
ATOM 2838 C CA . VAL A 1 356 ? 17.210 39.560 7.500 1.00 36.64 356 VAL A CA 1
ATOM 2839 C C . VAL A 1 356 ? 17.666 40.949 7.060 1.00 41.27 356 VAL A C 1
ATOM 2840 O O . VAL A 1 356 ? 18.748 41.405 7.431 1.00 38.35 356 VAL A O 1
ATOM 2844 N N . ASN A 1 357 ? 16.832 41.623 6.274 1.00 38.83 357 ASN A N 1
ATOM 2845 C CA . ASN A 1 357 ? 17.156 42.961 5.786 1.00 39.45 357 ASN A CA 1
ATOM 2846 C C . ASN A 1 357 ? 17.323 43.985 6.902 1.00 37.09 357 ASN A C 1
ATOM 2847 O O . ASN A 1 357 ? 17.939 45.033 6.704 1.00 42.61 357 ASN A O 1
ATOM 2852 N N . ASN A 1 358 ? 16.775 43.679 8.074 1.00 38.13 358 ASN A N 1
ATOM 2853 C CA . ASN A 1 358 ? 16.878 44.571 9.226 1.00 39.03 358 ASN A CA 1
ATOM 2854 C C . ASN A 1 358 ? 17.716 43.981 10.360 1.00 40.78 358 ASN A C 1
ATOM 2855 O O . ASN A 1 358 ? 17.705 44.494 11.480 1.00 38.56 358 ASN A O 1
ATOM 2860 N N . ALA A 1 359 ? 18.446 42.911 10.060 1.00 44.07 359 ALA A N 1
ATOM 2861 C CA . ALA A 1 359 ? 19.175 42.155 11.078 1.00 40.10 359 ALA A CA 1
ATOM 2862 C C . ALA A 1 359 ? 20.128 43.010 11.906 1.00 36.06 359 ALA A C 1
ATOM 2863 O O . ALA A 1 359 ? 20.081 42.989 13.136 1.00 42.25 359 ALA A O 1
ATOM 2865 N N . GLU A 1 360 ? 20.994 43.757 11.230 1.00 44.34 360 GLU A N 1
ATOM 2866 C CA . GLU A 1 360 ? 22.013 44.547 11.912 1.00 46.42 360 GLU A CA 1
ATOM 2867 C C . GLU A 1 360 ? 21.420 45.421 13.013 1.00 40.93 360 GLU A C 1
ATOM 2868 O O . GLU A 1 360 ? 22.026 45.593 14.070 1.00 44.48 360 GLU A O 1
ATOM 2874 N N . GLU A 1 361 ? 20.235 45.968 12.762 1.00 41.74 361 GLU A N 1
ATOM 2875 C CA . GLU A 1 361 ? 19.580 46.848 13.725 1.00 43.36 361 GLU A CA 1
ATOM 2876 C C . GLU A 1 361 ? 19.231 46.118 15.019 1.00 39.89 361 GLU A C 1
ATOM 2877 O O . GLU A 1 361 ? 19.455 46.635 16.112 1.00 36.10 361 GLU A O 1
ATOM 2883 N N . PHE A 1 362 ? 18.678 44.917 14.892 1.00 32.81 362 PHE A N 1
ATOM 2884 C CA . PHE A 1 362 ? 18.270 44.151 16.066 1.00 39.35 362 PHE A CA 1
ATOM 2885 C C . PHE A 1 362 ? 19.477 43.582 16.803 1.00 37.41 362 PHE A C 1
ATOM 2886 O O . PHE A 1 362 ? 19.494 43.530 18.032 1.00 36.12 362 PHE A O 1
ATOM 2894 N N . ILE A 1 363 ? 20.483 43.158 16.045 1.00 37.47 363 ILE A N 1
ATOM 2895 C CA . ILE A 1 363 ? 21.724 42.668 16.631 1.00 39.74 363 ILE A CA 1
ATOM 2896 C C . ILE A 1 363 ? 22.305 43.703 17.591 1.00 41.48 363 ILE A C 1
ATOM 2897 O O . ILE A 1 363 ? 22.711 43.373 18.705 1.00 38.57 363 ILE A O 1
ATOM 2902 N N . SER A 1 364 ? 22.337 44.958 17.154 1.00 41.89 364 SER A N 1
ATOM 2903 C CA . SER A 1 364 ? 22.857 46.046 17.977 1.00 45.66 364 SER A CA 1
ATOM 2904 C C . SER A 1 364 ? 22.064 46.216 19.268 1.00 47.01 364 SER A C 1
ATOM 2905 O O . SER A 1 364 ? 22.615 46.601 20.298 1.00 56.02 364 SER A O 1
ATOM 2908 N N . LEU A 1 365 ? 20.768 45.928 19.205 1.00 34.17 365 LEU A N 1
ATOM 2909 C CA . LEU A 1 365 ? 19.891 46.098 20.358 1.00 42.95 365 LEU A CA 1
ATOM 2910 C C . LEU A 1 365 ? 20.139 45.052 21.442 1.00 46.94 365 LEU A C 1
ATOM 2911 O O . LEU A 1 365 ? 19.766 45.248 22.599 1.00 45.49 365 LEU A O 1
ATOM 2916 N N . LEU A 1 366 ? 20.768 43.943 21.066 1.00 37.82 366 LEU A N 1
ATOM 2917 C CA . LEU A 1 366 ? 21.051 42.876 22.020 1.00 38.71 366 LEU A CA 1
ATOM 2918 C C . LEU A 1 366 ? 21.957 43.371 23.147 1.00 37.35 366 LEU A C 1
ATOM 2919 O O . LEU A 1 366 ? 22.808 44.232 22.931 1.00 36.33 366 LEU A O 1
ATOM 2924 N N . PRO A 1 367 ? 21.769 42.824 24.357 1.00 39.65 367 PRO A N 1
ATOM 2925 C CA . PRO A 1 367 ? 22.364 43.335 25.596 1.00 35.59 367 PRO A CA 1
ATOM 2926 C C . PRO A 1 367 ? 23.840 42.990 25.793 1.00 44.44 367 PRO A C 1
ATOM 2927 O O . PRO A 1 367 ? 24.191 42.384 26.804 1.00 45.86 367 PRO A O 1
ATOM 2931 N N . TRP A 1 368 ? 24.693 43.383 24.853 1.00 41.00 368 TRP A N 1
ATOM 2932 C CA . TRP A 1 368 ? 26.130 43.210 25.029 1.00 44.71 368 TRP A CA 1
ATOM 2933 C C . TRP A 1 368 ? 26.941 44.142 24.143 1.00 42.09 368 TRP A C 1
ATOM 2934 O O . TRP A 1 368 ? 26.416 44.733 23.200 1.00 39.89 368 TRP A O 1
ATOM 2945 N N . SER A 1 369 ? 28.224 44.265 24.462 1.00 46.34 369 SER A N 1
ATOM 2946 C CA . SER A 1 369 ? 29.137 45.129 23.725 1.00 50.90 369 SER A CA 1
ATOM 2947 C C . SER A 1 369 ? 29.405 44.596 22.322 1.00 44.27 369 SER A C 1
ATOM 2948 O O . SER A 1 369 ? 29.312 43.395 22.078 1.00 37.88 369 SER A O 1
ATOM 2951 N N . LYS A 1 370 ? 29.741 45.497 21.405 1.00 45.84 370 LYS A N 1
ATOM 2952 C CA . LYS A 1 370 ? 30.099 45.105 20.048 1.00 49.02 370 LYS A CA 1
ATOM 2953 C C . LYS A 1 370 ? 31.339 44.213 20.043 1.00 42.97 370 LYS A C 1
ATOM 2954 O O . LYS A 1 370 ? 31.639 43.559 19.045 1.00 40.35 370 LYS A O 1
ATOM 2960 N N . ASP A 1 371 ? 32.053 44.192 21.164 1.00 40.44 371 ASP A N 1
ATOM 2961 C CA . ASP A 1 371 ? 33.252 43.370 21.296 1.00 40.48 371 ASP A CA 1
ATOM 2962 C C . ASP A 1 371 ? 32.917 41.889 21.190 1.00 37.70 371 ASP A C 1
ATOM 2963 O O . ASP A 1 371 ? 33.769 41.078 20.838 1.00 42.79 371 ASP A O 1
ATOM 2968 N N . TYR A 1 372 ? 31.671 41.543 21.500 1.00 36.06 372 TYR A N 1
ATOM 2969 C CA . TYR A 1 372 ? 31.233 40.152 21.444 1.00 38.96 372 TYR A CA 1
ATOM 2970 C C . TYR A 1 372 ? 30.285 39.912 20.275 1.00 37.14 372 TYR A C 1
ATOM 2971 O O . TYR A 1 372 ? 29.427 39.031 20.332 1.00 36.81 372 TYR A O 1
ATOM 2980 N N . GLU A 1 373 ? 30.441 40.698 19.217 1.00 36.67 373 GLU A N 1
ATOM 2981 C CA . GLU A 1 373 ? 29.586 40.565 18.046 1.00 36.06 373 GLU A CA 1
ATOM 2982 C C . GLU A 1 373 ? 30.403 40.631 16.760 1.00 30.75 373 GLU A C 1
ATOM 2983 O O . GLU A 1 373 ? 31.427 41.311 16.705 1.00 41.12 373 GLU A O 1
ATOM 2989 N N . LYS A 1 374 ? 29.952 39.920 15.730 1.00 31.04 374 LYS A N 1
ATOM 2990 C CA . LYS A 1 374 ? 30.613 39.975 14.431 1.00 31.74 374 LYS A CA 1
ATOM 2991 C C . LYS A 1 374 ? 30.444 41.364 13.829 1.00 38.69 374 LYS A C 1
ATOM 2992 O O . LYS A 1 374 ? 29.377 41.969 13.939 1.00 36.73 374 LYS A O 1
ATOM 2998 N N . PRO A 1 375 ? 31.501 41.874 13.186 1.00 37.42 375 PRO A N 1
ATOM 2999 C CA . PRO A 1 375 ? 31.441 43.200 12.564 1.00 44.83 375 PRO A CA 1
ATOM 3000 C C . PRO A 1 375 ? 30.366 43.238 11.485 1.00 41.88 375 PRO A C 1
ATOM 3001 O O . PRO A 1 375 ? 29.727 44.270 11.278 1.00 48.01 375 PRO A O 1
ATOM 3005 N N . ILE A 1 376 ? 30.174 42.110 10.809 1.00 41.60 376 ILE A N 1
ATOM 3006 C CA . ILE A 1 376 ? 29.168 41.995 9.763 1.00 34.73 376 ILE A CA 1
ATOM 3007 C C . ILE A 1 376 ? 28.312 40.752 9.991 1.00 34.38 376 ILE A C 1
ATOM 3008 O O . ILE A 1 376 ? 28.831 39.671 10.247 1.00 33.32 376 ILE A O 1
ATOM 3013 N N . PHE A 1 377 ? 26.997 40.912 9.896 1.00 37.62 377 PHE A N 1
ATOM 3014 C CA . PHE A 1 377 ? 26.072 39.813 10.151 1.00 33.40 377 PHE A CA 1
ATOM 3015 C C . PHE A 1 377 ? 26.068 38.772 9.035 1.00 43.49 377 PHE A C 1
ATOM 3016 O O . PHE A 1 377 ? 25.870 39.102 7.864 1.00 45.23 377 PHE A O 1
ATOM 3024 N N . ASN A 1 378 ? 26.298 37.516 9.410 1.00 38.55 378 ASN A N 1
ATOM 3025 C CA . ASN A 1 378 ? 26.196 36.397 8.483 1.00 43.17 378 ASN A CA 1
ATOM 3026 C C . ASN A 1 378 ? 24.937 35.602 8.806 1.00 43.19 378 ASN A C 1
ATOM 3027 O O . ASN A 1 378 ? 24.901 34.878 9.799 1.00 43.05 378 ASN A O 1
ATOM 3032 N N . PRO A 1 379 ? 23.895 35.739 7.976 1.00 46.70 379 PRO A N 1
ATOM 3033 C CA . PRO A 1 379 ? 22.629 35.037 8.216 1.00 52.11 379 PRO A CA 1
ATOM 3034 C C . PRO A 1 379 ? 22.784 33.523 8.116 1.00 50.59 379 PRO A C 1
ATOM 3035 O O . PRO A 1 379 ? 23.234 33.022 7.087 1.00 52.91 379 PRO A O 1
ATOM 3039 N N . PRO A 1 380 ? 22.414 32.798 9.180 1.00 46.41 380 PRO A N 1
ATOM 3040 C CA . PRO A 1 380 ? 22.455 31.333 9.153 1.00 37.19 380 PRO A CA 1
ATOM 3041 C C . PRO A 1 380 ? 21.477 30.775 8.127 1.00 46.45 380 PRO A C 1
ATOM 3042 O O . PRO A 1 380 ? 20.513 31.448 7.769 1.00 48.30 380 PRO A O 1
ATOM 3046 N N . ASP A 1 381 ? 21.726 29.556 7.661 1.00 52.70 381 ASP A N 1
ATOM 3047 C CA . ASP A 1 381 ? 20.794 28.879 6.769 1.00 66.61 381 ASP A CA 1
ATOM 3048 C C . ASP A 1 381 ? 19.703 28.192 7.581 1.00 59.79 381 ASP A C 1
ATOM 3049 O O . ASP A 1 381 ? 19.989 27.392 8.472 1.00 53.34 381 ASP A O 1
ATOM 3054 N N . PHE A 1 382 ? 18.451 28.511 7.277 1.00 53.34 382 PHE A N 1
ATOM 3055 C CA . PHE A 1 382 ? 17.331 27.914 7.989 1.00 48.35 382 PHE A CA 1
ATOM 3056 C C . PHE A 1 382 ? 16.095 27.805 7.104 1.00 44.96 382 PHE A C 1
ATOM 3057 O O . PHE A 1 382 ? 15.654 28.790 6.512 1.00 46.77 382 PHE A O 1
ATOM 3065 N N . THR A 1 383 ? 15.541 26.599 7.025 1.00 48.31 383 THR A N 1
ATOM 3066 C CA . THR A 1 383 ? 14.373 26.337 6.193 1.00 47.69 383 THR A CA 1
ATOM 3067 C C . THR A 1 383 ? 13.212 25.791 7.018 1.00 46.05 383 THR A C 1
ATOM 3068 O O . THR A 1 383 ? 13.357 24.796 7.727 1.00 51.23 383 THR A O 1
ATOM 3072 N N . SER A 1 384 ? 12.061 26.448 6.923 1.00 48.61 384 SER A N 1
ATOM 3073 C CA . SER A 1 384 ? 10.850 25.966 7.575 1.00 47.12 384 SER A CA 1
ATOM 3074 C C . SER A 1 384 ? 9.735 25.809 6.550 1.00 46.81 384 SER A C 1
ATOM 3075 O O . SER A 1 384 ? 9.433 26.738 5.803 1.00 45.99 384 SER A O 1
ATOM 3078 N N . LEU A 1 385 ? 9.125 24.628 6.514 1.00 39.61 385 LEU A N 1
ATOM 3079 C CA . LEU A 1 385 ? 8.079 24.344 5.541 1.00 33.89 385 LEU A CA 1
ATOM 3080 C C . LEU A 1 385 ? 6.840 23.752 6.201 1.00 40.97 385 LEU A C 1
ATOM 3081 O O . LEU A 1 385 ? 6.904 23.230 7.314 1.00 44.49 385 LEU A O 1
ATOM 3086 N N . GLU A 1 386 ? 5.713 23.836 5.501 1.00 33.83 386 GLU A N 1
ATOM 3087 C CA . GLU A 1 386 ? 4.458 23.279 5.989 1.00 40.93 386 GLU A CA 1
ATOM 3088 C C . GLU A 1 386 ? 4.167 21.950 5.302 1.00 40.42 386 GLU A C 1
ATOM 3089 O O . GLU A 1 386 ? 4.034 21.888 4.080 1.00 38.63 386 GLU A O 1
ATOM 3095 N N . VAL A 1 387 ? 4.068 20.888 6.093 1.00 45.46 387 VAL A N 1
ATOM 3096 C CA . VAL A 1 387 ? 3.775 19.571 5.547 1.00 36.07 387 VAL A CA 1
ATOM 3097 C C . VAL A 1 387 ? 2.372 19.536 4.953 1.00 35.41 387 VAL A C 1
ATOM 3098 O O . VAL A 1 387 ? 1.386 19.792 5.645 1.00 37.25 387 VAL A O 1
ATOM 3102 N N . LEU A 1 388 ? 2.296 19.235 3.661 1.00 32.34 388 LEU A N 1
ATOM 3103 C CA . LEU A 1 388 ? 1.023 19.006 2.992 1.00 31.83 388 LEU A CA 1
ATOM 3104 C C . LEU A 1 388 ? 0.734 17.511 2.974 1.00 34.06 388 LEU A C 1
ATOM 3105 O O . LEU A 1 388 ? -0.382 17.071 3.247 1.00 31.16 388 LEU A O 1
ATOM 3110 N N . THR A 1 389 ? 1.760 16.734 2.651 1.00 35.27 389 THR A N 1
ATOM 3111 C CA . THR A 1 389 ? 1.646 15.286 2.599 1.00 28.88 389 THR A CA 1
ATOM 3112 C C . THR A 1 389 ? 2.917 14.661 3.139 1.00 32.91 389 THR A C 1
ATOM 3113 O O . THR A 1 389 ? 4.018 15.113 2.828 1.00 30.87 389 THR A O 1
ATOM 3117 N N . PHE A 1 390 ? 2.765 13.631 3.961 1.00 31.95 390 PHE A N 1
ATOM 3118 C CA . PHE A 1 390 ? 3.901 12.794 4.320 1.00 36.42 390 PHE A CA 1
ATOM 3119 C C . PHE A 1 390 ? 3.481 11.339 4.441 1.00 33.18 390 PHE A C 1
ATOM 3120 O O . PHE A 1 390 ? 2.944 10.917 5.463 1.00 39.99 390 PHE A O 1
ATOM 3128 N N . THR A 1 391 ? 3.721 10.581 3.378 1.00 32.37 391 THR A N 1
ATOM 3129 C CA . THR A 1 391 ? 3.430 9.157 3.370 1.00 24.76 391 THR A CA 1
ATOM 3130 C C . THR A 1 391 ? 4.596 8.410 3.997 1.00 30.93 391 THR A C 1
ATOM 3131 O O . THR A 1 391 ? 5.720 8.463 3.498 1.00 34.29 391 THR A O 1
ATOM 3135 N N . GLY A 1 392 ? 4.329 7.726 5.104 1.00 26.51 392 GLY A N 1
ATOM 3136 C CA . GLY A 1 392 ? 5.368 7.000 5.808 1.00 29.21 392 GLY A CA 1
ATOM 3137 C C . GLY A 1 392 ? 4.909 6.496 7.160 1.00 30.04 392 GLY A C 1
ATOM 3138 O O . GLY A 1 392 ? 3.781 6.752 7.582 1.00 27.47 392 GLY A O 1
ATOM 3139 N N . SER A 1 393 ? 5.792 5.778 7.843 1.00 28.47 393 SER A N 1
ATOM 3140 C CA . SER A 1 393 ? 5.453 5.163 9.122 1.00 36.30 393 SER A CA 1
ATOM 3141 C C . SER A 1 393 ? 5.314 6.203 10.228 1.00 38.18 393 SER A C 1
ATOM 3142 O O . SER A 1 393 ? 4.685 5.949 11.256 1.00 37.30 393 SER A O 1
ATOM 3145 N N . GLY A 1 394 ? 5.907 7.372 10.016 1.00 39.63 394 GLY A N 1
ATOM 3146 C CA . GLY A 1 394 ? 5.859 8.436 11.001 1.00 46.14 394 GLY A CA 1
ATOM 3147 C C . GLY A 1 394 ? 6.362 9.750 10.441 1.00 50.34 394 GLY A C 1
ATOM 3148 O O . GLY A 1 394 ? 7.343 9.782 9.700 1.00 56.54 394 GLY A O 1
ATOM 3149 N N . ILE A 1 395 ? 5.689 10.839 10.797 1.00 39.14 395 ILE A N 1
ATOM 3150 C CA . ILE A 1 395 ? 6.060 12.160 10.304 1.00 37.88 395 ILE A CA 1
ATOM 3151 C C . ILE A 1 395 ? 7.057 12.840 11.239 1.00 48.07 395 ILE A C 1
ATOM 3152 O O . ILE A 1 395 ? 6.724 13.165 12.378 1.00 48.58 395 ILE A O 1
ATOM 3157 N N . PRO A 1 396 ? 8.291 13.050 10.756 1.00 50.10 396 PRO A N 1
ATOM 3158 C CA . PRO A 1 396 ? 9.365 13.689 11.523 1.00 49.95 396 PRO A CA 1
ATOM 3159 C C . PRO A 1 396 ? 9.132 15.187 11.674 1.00 49.55 396 PRO A C 1
ATOM 3160 O O . PRO A 1 396 ? 8.352 15.764 10.917 1.00 39.98 396 PRO A O 1
ATOM 3164 N N . ALA A 1 397 ? 9.809 15.805 12.638 1.00 45.71 397 ALA A N 1
ATOM 3165 C CA . ALA A 1 397 ? 9.709 17.245 12.844 1.00 48.85 397 ALA A CA 1
ATOM 3166 C C . ALA A 1 397 ? 10.640 17.985 11.889 1.00 50.84 397 ALA A C 1
ATOM 3167 O O . ALA A 1 397 ? 10.568 19.205 11.750 1.00 44.23 397 ALA A O 1
ATOM 3169 N N . GLY A 1 398 ? 11.516 17.233 11.233 1.00 46.51 398 GLY A N 1
ATOM 3170 C CA . GLY A 1 398 ? 12.435 17.795 10.262 1.00 46.71 398 GLY A CA 1
ATOM 3171 C C . GLY A 1 398 ? 13.045 16.706 9.402 1.00 50.57 398 GLY A C 1
ATOM 3172 O O . GLY A 1 398 ? 12.851 15.519 9.663 1.00 45.43 398 GLY A O 1
ATOM 3173 N N . ILE A 1 399 ? 13.778 17.106 8.368 1.00 47.21 399 ILE A N 1
ATOM 3174 C CA . ILE A 1 399 ? 14.476 16.148 7.519 1.00 49.76 399 ILE A CA 1
ATOM 3175 C C . ILE A 1 399 ? 15.912 16.581 7.247 1.00 48.56 399 ILE A C 1
ATOM 3176 O O . ILE A 1 399 ? 16.196 17.765 7.066 1.00 51.73 399 ILE A O 1
ATOM 3181 N N . ASN A 1 400 ? 16.814 15.607 7.229 1.00 41.31 400 ASN A N 1
ATOM 3182 C CA . ASN A 1 400 ? 18.209 15.853 6.899 1.00 46.65 400 ASN A CA 1
ATOM 3183 C C . ASN A 1 400 ? 18.692 14.768 5.947 1.00 42.39 400 ASN A C 1
ATOM 3184 O O . ASN A 1 400 ? 19.134 13.703 6.377 1.00 43.26 400 ASN A O 1
ATOM 3189 N N . ILE A 1 401 ? 18.586 15.045 4.651 1.00 42.29 401 ILE A N 1
ATOM 3190 C CA . ILE A 1 401 ? 18.882 14.063 3.612 1.00 46.14 401 ILE A CA 1
ATOM 3191 C C . ILE A 1 401 ? 19.581 14.738 2.430 1.00 44.70 401 ILE A C 1
ATOM 3192 O O . ILE A 1 401 ? 19.628 15.966 2.363 1.00 41.81 401 ILE A O 1
ATOM 3197 N N . PRO A 1 402 ? 20.118 13.947 1.485 1.00 39.73 402 PRO A N 1
ATOM 3198 C CA . PRO A 1 402 ? 20.054 12.485 1.359 1.00 33.33 402 PRO A CA 1
ATOM 3199 C C . PRO A 1 402 ? 20.885 11.764 2.411 1.00 45.95 402 PRO A C 1
ATOM 3200 O O . PRO A 1 402 ? 21.595 12.400 3.191 1.00 42.60 402 PRO A O 1
ATOM 3204 N N . ASN A 1 403 ? 20.794 10.439 2.420 1.00 45.59 403 ASN A N 1
ATOM 3205 C CA . ASN A 1 403 ? 21.565 9.623 3.348 1.00 46.76 403 ASN A CA 1
ATOM 3206 C C . ASN A 1 403 ? 22.807 9.033 2.693 1.00 42.25 403 ASN A C 1
ATOM 3207 O O . ASN A 1 403 ? 23.609 8.368 3.349 1.00 53.77 403 ASN A O 1
ATOM 3212 N N . TYR A 1 404 ? 22.961 9.278 1.395 1.00 40.88 404 TYR A N 1
ATOM 3213 C CA . TYR A 1 404 ? 24.155 8.846 0.679 1.00 42.45 404 TYR A CA 1
ATOM 3214 C C . TYR A 1 404 ? 25.339 9.715 1.086 1.00 47.07 404 TYR A C 1
ATOM 3215 O O . TYR A 1 404 ? 25.394 10.898 0.750 1.00 46.28 404 TYR A O 1
ATOM 3224 N N . ASP A 1 405 ? 26.286 9.123 1.807 1.00 51.10 405 ASP A N 1
ATOM 3225 C CA . ASP A 1 405 ? 27.437 9.862 2.316 1.00 57.12 405 ASP A CA 1
ATOM 3226 C C . ASP A 1 405 ? 28.251 10.527 1.209 1.00 55.55 405 ASP A C 1
ATOM 3227 O O . ASP A 1 405 ? 28.759 11.634 1.387 1.00 52.88 405 ASP A O 1
ATOM 3232 N N . ASP A 1 406 ? 28.370 9.853 0.068 1.00 48.93 406 ASP A N 1
ATOM 3233 C CA . ASP A 1 406 ? 29.134 10.395 -1.052 1.00 45.72 406 ASP A CA 1
ATOM 3234 C C . ASP A 1 406 ? 28.475 11.641 -1.644 1.00 41.95 406 ASP A C 1
ATOM 3235 O O . ASP A 1 406 ? 29.158 12.584 -2.039 1.00 44.20 406 ASP A O 1
ATOM 3240 N N . VAL A 1 407 ? 27.149 11.645 -1.696 1.00 37.92 407 VAL A N 1
ATOM 3241 C CA . VAL A 1 407 ? 26.413 12.793 -2.210 1.00 46.72 407 VAL A CA 1
ATOM 3242 C C . VAL A 1 407 ? 26.435 13.947 -1.213 1.00 49.67 407 VAL A C 1
ATOM 3243 O O . VAL A 1 407 ? 26.591 15.105 -1.596 1.00 56.26 407 VAL A O 1
ATOM 3247 N N . ARG A 1 408 ? 26.277 13.623 0.067 1.00 44.32 408 ARG A N 1
ATOM 3248 C CA . ARG A 1 408 ? 26.321 14.631 1.120 1.00 45.36 408 ARG A CA 1
ATOM 3249 C C . ARG A 1 408 ? 27.652 15.376 1.096 1.00 51.26 408 ARG A C 1
ATOM 3250 O O . ARG A 1 408 ? 27.691 16.606 1.119 1.00 47.46 408 ARG A O 1
ATOM 3258 N N . LEU A 1 409 ? 28.742 14.617 1.044 1.00 50.96 409 LEU A N 1
ATOM 3259 C CA . LEU A 1 409 ? 30.085 15.184 1.057 1.00 55.93 409 LEU A CA 1
ATOM 3260 C C . LEU A 1 409 ? 30.406 15.976 -0.208 1.00 55.46 409 LEU A C 1
ATOM 3261 O O . LEU A 1 409 ? 30.917 17.094 -0.139 1.00 67.83 409 LEU A O 1
ATOM 3266 N N . LYS A 1 410 ? 30.101 15.393 -1.362 1.00 56.76 410 LYS A N 1
ATOM 3267 C CA . LYS A 1 410 ? 30.496 15.975 -2.641 1.00 65.21 410 LYS A CA 1
ATOM 3268 C C . LYS A 1 410 ? 29.544 17.061 -3.141 1.00 62.32 410 LYS A C 1
ATOM 3269 O O . LYS A 1 410 ? 29.983 18.075 -3.685 1.00 58.64 410 LYS A O 1
ATOM 3275 N N . ILE A 1 411 ? 28.246 16.850 -2.954 1.00 55.21 411 ILE A N 1
ATOM 3276 C CA . ILE A 1 411 ? 27.243 17.772 -3.482 1.00 64.41 411 ILE A CA 1
ATOM 3277 C C . ILE A 1 411 ? 26.544 18.578 -2.387 1.00 64.86 411 ILE A C 1
ATOM 3278 O O . ILE A 1 411 ? 26.164 19.731 -2.599 1.00 65.83 411 ILE A O 1
ATOM 3283 N N . GLY A 1 412 ? 26.380 17.972 -1.217 1.00 58.95 412 GLY A N 1
ATOM 3284 C CA . GLY A 1 412 ? 25.725 18.637 -0.106 1.00 52.76 412 GLY A CA 1
ATOM 3285 C C . GLY A 1 412 ? 24.474 17.913 0.352 1.00 50.82 412 GLY A C 1
ATOM 3286 O O . GLY A 1 412 ? 24.124 16.858 -0.179 1.00 44.07 412 GLY A O 1
ATOM 3287 N N . PHE A 1 413 ? 23.797 18.487 1.342 1.00 43.75 413 PHE A N 1
ATOM 3288 C CA . PHE A 1 413 ? 22.580 17.897 1.887 1.00 41.67 413 PHE A CA 1
ATOM 3289 C C . PHE A 1 413 ? 21.574 18.983 2.245 1.00 42.20 413 PHE A C 1
ATOM 3290 O O . PHE A 1 413 ? 21.923 20.160 2.334 1.00 42.13 413 PHE A O 1
ATOM 3298 N N . LYS A 1 414 ? 20.324 18.585 2.443 1.00 38.70 414 LYS A N 1
ATOM 3299 C CA . LYS A 1 414 ? 19.282 19.528 2.824 1.00 47.68 414 LYS A CA 1
ATOM 3300 C C . LYS A 1 414 ? 18.819 19.298 4.255 1.00 55.85 414 LYS A C 1
ATOM 3301 O O . LYS A 1 414 ? 18.543 18.168 4.658 1.00 58.48 414 LYS A O 1
ATOM 3307 N N . ASN A 1 415 ? 18.745 20.381 5.021 1.00 52.50 415 ASN A N 1
ATOM 3308 C CA . ASN A 1 415 ? 18.223 20.327 6.376 1.00 46.83 415 ASN A CA 1
ATOM 3309 C C . ASN A 1 415 ? 16.984 21.209 6.487 1.00 55.25 415 ASN A C 1
ATOM 3310 O O . ASN A 1 415 ? 17.077 22.438 6.471 1.00 47.87 415 ASN A O 1
ATOM 3315 N N . VAL A 1 416 ? 15.823 20.573 6.590 1.00 53.27 416 VAL A N 1
ATOM 3316 C CA . VAL A 1 416 ? 14.559 21.294 6.567 1.00 53.91 416 VAL A CA 1
ATOM 3317 C C . VAL A 1 416 ? 13.725 21.023 7.810 1.00 51.36 416 VAL A C 1
ATOM 3318 O O . VAL A 1 416 ? 13.545 19.874 8.213 1.00 43.29 416 VAL A O 1
ATOM 3322 N N . SER A 1 417 ? 13.219 22.094 8.412 1.00 51.66 417 SER A N 1
ATOM 3323 C CA . SER A 1 417 ? 12.342 21.991 9.569 1.00 45.50 417 SER A CA 1
ATOM 3324 C C . SER A 1 417 ? 10.885 21.958 9.123 1.00 45.82 417 SER A C 1
ATOM 3325 O O . SER A 1 417 ? 10.468 22.744 8.272 1.00 48.70 417 SER A O 1
ATOM 3328 N N . LEU A 1 418 ? 10.111 21.046 9.701 1.00 38.80 418 LEU A N 1
ATOM 3329 C CA . LEU A 1 418 ? 8.706 20.906 9.342 1.00 46.06 418 LEU A CA 1
ATOM 3330 C C . LEU A 1 418 ? 7.819 21.654 10.336 1.00 50.42 418 LEU A C 1
ATOM 3331 O O . LEU A 1 418 ? 7.455 21.125 11.387 1.00 44.12 418 LEU A O 1
ATOM 3336 N N . GLY A 1 419 ? 7.482 22.891 9.982 1.00 57.71 419 GLY A N 1
ATOM 3337 C CA . GLY A 1 419 ? 6.778 23.804 10.864 1.00 55.26 419 GLY A CA 1
ATOM 3338 C C . GLY A 1 419 ? 5.529 23.268 11.536 1.00 57.88 419 GLY A C 1
ATOM 3339 O O . GLY A 1 419 ? 5.457 23.217 12.763 1.00 58.82 419 GLY A O 1
ATOM 3340 N N . ASN A 1 420 ? 4.538 22.878 10.740 1.00 51.41 420 ASN A N 1
ATOM 3341 C CA . ASN A 1 420 ? 3.261 22.432 11.291 1.00 47.56 420 ASN A CA 1
ATOM 3342 C C . ASN A 1 420 ? 3.350 21.114 12.056 1.00 53.54 420 ASN A C 1
ATOM 3343 O O . ASN A 1 420 ? 2.360 20.645 12.616 1.00 60.60 420 ASN A O 1
ATOM 3348 N N . ILE A 1 421 ? 4.539 20.519 12.076 1.00 54.26 421 ILE A N 1
ATOM 3349 C CA . ILE A 1 421 ? 4.775 19.326 12.878 1.00 50.38 421 ILE A CA 1
ATOM 3350 C C . ILE A 1 421 ? 5.371 19.725 14.223 1.00 53.05 421 ILE A C 1
ATOM 3351 O O . ILE A 1 421 ? 4.927 19.258 15.273 1.00 53.66 421 ILE A O 1
ATOM 3356 N N . LEU A 1 422 ? 6.378 20.594 14.183 1.00 47.54 422 LEU A N 1
ATOM 3357 C CA . LEU A 1 422 ? 6.973 21.143 15.398 1.00 54.98 422 LEU A CA 1
ATOM 3358 C C . LEU A 1 422 ? 5.942 21.933 16.194 1.00 49.84 422 LEU A C 1
ATOM 3359 O O . LEU A 1 422 ? 5.895 21.852 17.421 1.00 55.31 422 LEU A O 1
ATOM 3364 N N . SER A 1 423 ? 5.119 22.696 15.482 1.00 49.26 423 SER A N 1
ATOM 3365 C CA . SER A 1 423 ? 4.078 23.506 16.103 1.00 58.80 423 SER A CA 1
ATOM 3366 C C . SER A 1 423 ? 3.103 22.646 16.899 1.00 64.39 423 SER A C 1
ATOM 3367 O O . SER A 1 423 ? 2.616 23.058 17.953 1.00 58.67 423 SER A O 1
ATOM 3370 N N . ALA A 1 424 ? 2.819 21.453 16.388 1.00 73.81 424 ALA A N 1
ATOM 3371 C CA . ALA A 1 424 ? 1.884 20.544 17.040 1.00 82.16 424 ALA A CA 1
ATOM 3372 C C . ALA A 1 424 ? 2.413 20.068 18.390 1.00 78.98 424 ALA A C 1
ATOM 3373 O O . ALA A 1 424 ? 1.655 19.936 19.353 1.00 71.22 424 ALA A O 1
ATOM 3375 N N . ALA A 1 425 ? 3.716 19.812 18.454 1.00 76.66 425 ALA A N 1
ATOM 3376 C CA . ALA A 1 425 ? 4.348 19.327 19.676 1.00 74.62 425 ALA A CA 1
ATOM 3377 C C . ALA A 1 425 ? 4.256 20.350 20.805 1.00 76.10 425 ALA A C 1
ATOM 3378 O O . ALA A 1 425 ? 4.184 19.988 21.980 1.00 80.96 425 ALA A O 1
ATOM 3380 N N . ALA A 1 426 ? 4.259 21.629 20.442 1.00 68.53 426 ALA A N 1
ATOM 3381 C CA . ALA A 1 426 ? 4.166 22.702 21.424 1.00 69.36 426 ALA A CA 1
ATOM 3382 C C . ALA A 1 426 ? 2.710 23.070 21.698 1.00 75.45 426 ALA A C 1
ATOM 3383 O O . ALA A 1 426 ? 2.342 23.384 22.831 1.00 76.25 426 ALA A O 1
ATOM 3385 N N . LYS A 1 427 ? 1.889 23.025 20.654 1.00 79.64 427 LYS A N 1
ATOM 3386 C CA . LYS A 1 427 ? 0.475 23.363 20.770 1.00 87.11 427 LYS A CA 1
ATOM 3387 C C . LYS A 1 427 ? -0.227 22.442 21.763 1.00 96.75 427 LYS A C 1
ATOM 3388 O O . LYS A 1 427 ? -1.131 22.866 22.484 1.00 93.33 427 LYS A O 1
ATOM 3394 N N . SER A 1 428 ? 0.199 21.182 21.792 1.00 104.65 428 SER A N 1
ATOM 3395 C CA . SER A 1 428 ? -0.386 20.184 22.682 1.00 104.40 428 SER A CA 1
ATOM 3396 C C . SER A 1 428 ? -1.902 20.121 22.522 1.00 106.42 428 SER A C 1
ATOM 3397 O O . SER A 1 428 ? -2.645 20.197 23.501 1.00 107.51 428 SER A O 1
ATOM 3400 N N . SER A 1 429 ? -2.352 19.983 21.280 1.00 102.99 429 SER A N 1
ATOM 3401 C CA . SER A 1 429 ? -3.777 19.932 20.982 1.00 102.42 429 SER A CA 1
ATOM 3402 C C . SER A 1 429 ? -4.367 18.565 21.311 1.00 104.30 429 SER A C 1
ATOM 3403 O O . SER A 1 429 ? -3.804 17.530 20.956 1.00 103.23 429 SER A O 1
ATOM 3406 N N . SER A 1 430 ? -5.505 18.572 21.995 1.00 105.18 430 SER A N 1
ATOM 3407 C CA . SER A 1 430 ? -6.201 17.340 22.339 1.00 105.65 430 SER A CA 1
ATOM 3408 C C . SER A 1 430 ? -7.694 17.605 22.461 1.00 104.91 430 SER A C 1
ATOM 3409 O O . SER A 1 430 ? -8.184 18.653 22.041 1.00 105.28 430 SER A O 1
ATOM 3412 N N . LYS A 1 431 ? -8.414 16.654 23.044 1.00 101.97 431 LYS A N 1
ATOM 3413 C CA . LYS A 1 431 ? -9.852 16.798 23.216 1.00 99.47 431 LYS A CA 1
ATOM 3414 C C . LYS A 1 431 ? -10.195 17.642 24.439 1.00 101.02 431 LYS A C 1
ATOM 3415 O O . LYS A 1 431 ? -11.109 17.299 25.186 1.00 103.58 431 LYS A O 1
ATOM 3421 N N . HIS A 1 432 ? -9.443 18.729 24.630 1.00 102.61 432 HIS A N 1
ATOM 3422 C CA . HIS A 1 432 ? -9.706 19.740 25.667 1.00 103.99 432 HIS A CA 1
ATOM 3423 C C . HIS A 1 432 ? -8.426 20.373 26.261 1.00 81.79 432 HIS A C 1
ATOM 3424 O O . HIS A 1 432 ? -7.320 19.937 25.943 1.00 68.83 432 HIS A O 1
ATOM 3431 N N . PRO A 1 433 ? -8.584 21.401 27.123 1.00 69.18 433 PRO A N 1
ATOM 3432 C CA . PRO A 1 433 ? -7.541 22.374 27.481 1.00 56.73 433 PRO A CA 1
ATOM 3433 C C . PRO A 1 433 ? -6.102 21.871 27.576 1.00 56.46 433 PRO A C 1
ATOM 3434 O O . PRO A 1 433 ? -5.857 20.729 27.966 1.00 53.72 433 PRO A O 1
ATOM 3438 N N . PRO A 1 434 ? -5.149 22.747 27.224 1.00 55.88 434 PRO A N 1
ATOM 3439 C CA . PRO A 1 434 ? -3.707 22.543 27.379 1.00 51.59 434 PRO A CA 1
ATOM 3440 C C . PRO A 1 434 ? -3.342 22.444 28.853 1.00 50.52 434 PRO A C 1
ATOM 3441 O O . PRO A 1 434 ? -3.875 23.195 29.669 1.00 50.27 434 PRO A O 1
ATOM 3445 N N . SER A 1 435 ? -2.438 21.530 29.183 1.00 40.13 435 SER A N 1
ATOM 3446 C CA . SER A 1 435 ? -2.045 21.300 30.568 1.00 40.59 435 SER A CA 1
ATOM 3447 C C . SER A 1 435 ? -1.471 22.543 31.248 1.00 35.39 435 SER A C 1
ATOM 3448 O O . SER A 1 435 ? -0.689 23.288 30.655 1.00 34.36 435 SER A O 1
ATOM 3451 N N . PHE A 1 436 ? -1.878 22.757 32.496 1.00 36.27 436 PHE A N 1
ATOM 3452 C CA . PHE A 1 436 ? -1.285 23.774 33.365 1.00 39.84 436 PHE A CA 1
ATOM 3453 C C . PHE A 1 436 ? -1.606 25.217 32.977 1.00 36.30 436 PHE A C 1
ATOM 3454 O O . PHE A 1 436 ? -1.078 26.156 33.572 1.00 36.86 436 PHE A O 1
ATOM 3462 N N . ILE A 1 437 ? -2.466 25.393 31.982 1.00 40.11 437 ILE A N 1
ATOM 3463 C CA . ILE A 1 437 ? -2.930 26.727 31.622 1.00 42.07 437 ILE A CA 1
ATOM 3464 C C . ILE A 1 437 ? -4.241 27.017 32.344 1.00 37.21 437 ILE A C 1
ATOM 3465 O O . ILE A 1 437 ? -5.208 26.266 32.211 1.00 43.86 437 ILE A O 1
ATOM 3470 N N . SER A 1 438 ? -4.270 28.100 33.113 1.00 41.58 438 SER A N 1
ATOM 3471 C CA . SER A 1 438 ? -5.464 28.462 33.872 1.00 51.93 438 SER A CA 1
ATOM 3472 C C . SER A 1 438 ? -6.632 28.769 32.942 1.00 55.37 438 SER A C 1
ATOM 3473 O O . SER A 1 438 ? -6.429 29.202 31.809 1.00 52.18 438 SER A O 1
ATOM 3476 N N . GLN A 1 439 ? -7.854 28.543 33.420 1.00 49.27 439 GLN A N 1
ATOM 3477 C CA . GLN A 1 439 ? -9.044 28.873 32.642 1.00 48.10 439 GLN A CA 1
ATOM 3478 C C . GLN A 1 439 ? -8.983 30.320 32.174 1.00 46.59 439 GLN A C 1
ATOM 3479 O O . GLN A 1 439 ? -9.368 30.642 31.052 1.00 54.12 439 GLN A O 1
ATOM 3485 N N . GLU A 1 440 ? -8.491 31.186 33.052 1.00 46.47 440 GLU A N 1
ATOM 3486 C CA . GLU A 1 440 ? -8.378 32.609 32.775 1.00 54.28 440 GLU A CA 1
ATOM 3487 C C . GLU A 1 440 ? -7.562 32.859 31.510 1.00 60.12 440 GLU A C 1
ATOM 3488 O O . GLU A 1 440 ? -7.846 33.786 30.749 1.00 64.52 440 GLU A O 1
ATOM 3494 N N . ASP A 1 441 ? -6.558 32.016 31.284 1.00 45.52 441 ASP A N 1
ATOM 3495 C CA . ASP A 1 441 ? -5.609 32.219 30.194 1.00 47.29 441 ASP A CA 1
ATOM 3496 C C . ASP A 1 441 ? -5.912 31.398 28.941 1.00 42.11 441 ASP A C 1
ATOM 3497 O O . ASP A 1 441 ? -5.333 31.642 27.884 1.00 51.69 441 ASP A O 1
ATOM 3502 N N . ARG A 1 442 ? -6.810 30.426 29.059 1.00 39.34 442 ARG A N 1
ATOM 3503 C CA . ARG A 1 442 ? -7.116 29.533 27.941 1.00 40.48 442 ARG A CA 1
ATOM 3504 C C . ARG A 1 442 ? -7.468 30.258 26.636 1.00 52.82 442 ARG A C 1
ATOM 3505 O O . ARG A 1 442 ? -6.993 29.869 25.567 1.00 52.16 442 ARG A O 1
ATOM 3513 N N . PRO A 1 443 ? -8.303 31.307 26.715 1.00 56.42 443 PRO A N 1
ATOM 3514 C CA . PRO A 1 443 ? -8.658 32.057 25.504 1.00 61.88 443 PRO A CA 1
ATOM 3515 C C . PRO A 1 443 ? -7.436 32.621 24.782 1.00 57.94 443 PRO A C 1
ATOM 3516 O O . PRO A 1 443 ? -7.147 32.215 23.656 1.00 52.68 443 PRO A O 1
ATOM 3520 N N . ILE A 1 444 ? -6.731 33.545 25.427 1.00 59.14 444 ILE A N 1
ATOM 3521 C CA . ILE A 1 444 ? -5.583 34.199 24.807 1.00 56.03 444 ILE A CA 1
ATOM 3522 C C . ILE A 1 444 ? -4.500 33.205 24.386 1.00 54.85 444 ILE A C 1
ATOM 3523 O O . ILE A 1 444 ? -3.901 33.343 23.321 1.00 56.20 444 ILE A O 1
ATOM 3528 N N . PHE A 1 445 ? -4.258 32.200 25.222 1.00 53.57 445 PHE A N 1
ATOM 3529 C CA . PHE A 1 445 ? -3.250 31.190 24.924 1.00 53.95 445 PHE A CA 1
ATOM 3530 C C . PHE A 1 445 ? -3.606 30.410 23.660 1.00 57.01 445 PHE A C 1
ATOM 3531 O O . PHE A 1 445 ? -2.781 30.256 22.760 1.00 45.48 445 PHE A O 1
ATOM 3539 N N . GLU A 1 446 ? -4.841 29.927 23.594 1.00 48.60 446 GLU A N 1
ATOM 3540 C CA . GLU A 1 446 ? -5.285 29.129 22.457 1.00 57.85 446 GLU A CA 1
ATOM 3541 C C . GLU A 1 446 ? -5.276 29.951 21.168 1.00 50.71 446 GLU A C 1
ATOM 3542 O O . GLU A 1 446 ? -5.147 29.405 20.072 1.00 48.07 446 GLU A O 1
ATOM 3548 N N . LYS A 1 447 ? -5.401 31.266 21.305 1.00 38.17 447 LYS A N 1
ATOM 3549 C CA . LYS A 1 447 ? -5.504 32.143 20.145 1.00 41.08 447 LYS A CA 1
ATOM 3550 C C . LYS A 1 447 ? -4.151 32.622 19.621 1.00 44.40 447 LYS A C 1
ATOM 3551 O O . LYS A 1 447 ? -3.980 32.818 18.418 1.00 49.93 447 LYS A O 1
ATOM 3557 N N . TYR A 1 448 ? -3.190 32.808 20.520 1.00 38.65 448 TYR A N 1
ATOM 3558 C CA . TYR A 1 448 ? -1.918 33.421 20.143 1.00 40.90 448 TYR A CA 1
ATOM 3559 C C . TYR A 1 448 ? -0.699 32.510 20.304 1.00 39.14 448 TYR A C 1
ATOM 3560 O O . TYR A 1 448 ? 0.409 32.884 19.922 1.00 40.92 448 TYR A O 1
ATOM 3569 N N . GLN A 1 449 ? -0.900 31.320 20.860 1.00 45.29 449 GLN A N 1
ATOM 3570 C CA . GLN A 1 449 ? 0.211 30.401 21.103 1.00 43.53 449 GLN A CA 1
ATOM 3571 C C . GLN A 1 449 ? 0.987 30.086 19.828 1.00 36.78 449 GLN A C 1
ATOM 3572 O O . GLN A 1 449 ? 2.218 30.145 19.807 1.00 34.61 449 GLN A O 1
ATOM 3578 N N . SER A 1 450 ? 0.264 29.747 18.767 1.00 32.05 450 SER A N 1
ATOM 3579 C CA . SER A 1 450 ? 0.889 29.410 17.494 1.00 43.42 450 SER A CA 1
ATOM 3580 C C . SER A 1 450 ? 1.707 30.573 16.938 1.00 37.13 450 SER A C 1
ATOM 3581 O O . SER A 1 450 ? 2.859 30.399 16.542 1.00 40.46 450 SER A O 1
ATOM 3584 N N . ASP A 1 451 ? 1.104 31.757 16.909 1.00 37.25 451 ASP A N 1
ATOM 3585 C CA . ASP A 1 451 ? 1.766 32.944 16.374 1.00 32.09 451 ASP A CA 1
ATOM 3586 C C . ASP A 1 451 ? 3.046 33.279 17.136 1.00 35.57 451 ASP A C 1
ATOM 3587 O O . ASP A 1 451 ? 4.082 33.562 16.533 1.00 37.65 451 ASP A O 1
ATOM 3592 N N . SER A 1 452 ? 2.969 33.248 18.462 1.00 34.56 452 SER A N 1
ATOM 3593 C CA . SER A 1 452 ? 4.133 33.527 19.294 1.00 34.72 452 SER A CA 1
ATOM 3594 C C . SER A 1 452 ? 5.222 32.485 19.063 1.00 37.78 452 SER A C 1
ATOM 3595 O O . SER A 1 452 ? 6.408 32.809 19.041 1.00 40.58 452 SER A O 1
ATOM 3598 N N . PHE A 1 453 ? 4.812 31.233 18.884 1.00 37.29 453 PHE A N 1
ATOM 3599 C CA . PHE A 1 453 ? 5.759 30.149 18.650 1.00 30.49 453 PHE A CA 1
ATOM 3600 C C . PHE A 1 453 ? 6.569 30.386 17.377 1.00 31.04 453 PHE A C 1
ATOM 3601 O O . PHE A 1 453 ? 7.794 30.255 17.376 1.00 31.66 453 PHE A O 1
ATOM 3609 N N . GLU A 1 454 ? 5.876 30.738 16.299 1.00 28.40 454 GLU A N 1
ATOM 3610 C CA . GLU A 1 454 ? 6.522 30.995 15.015 1.00 40.52 454 GLU A CA 1
ATOM 3611 C C . GLU A 1 454 ? 7.477 32.183 15.091 1.00 37.65 454 GLU A C 1
ATOM 3612 O O . GLU A 1 454 ? 8.598 32.121 14.590 1.00 37.64 454 GLU A O 1
ATOM 3618 N N . VAL A 1 455 ? 7.023 33.266 15.715 1.00 32.03 455 VAL A N 1
ATOM 3619 C CA . VAL A 1 455 ? 7.862 34.444 15.911 1.00 31.09 455 VAL A CA 1
ATOM 3620 C C . VAL A 1 455 ? 9.159 34.071 16.620 1.00 37.61 455 VAL A C 1
ATOM 3621 O O . VAL A 1 455 ? 10.247 34.478 16.210 1.00 31.41 455 VAL A O 1
ATOM 3625 N N . GLN A 1 456 ? 9.033 33.286 17.683 1.00 36.25 456 GLN A N 1
ATOM 3626 C CA . GLN A 1 456 ? 10.184 32.881 18.480 1.00 39.48 456 GLN A CA 1
ATOM 3627 C C . GLN A 1 456 ? 11.118 31.940 17.724 1.00 38.35 456 GLN A C 1
ATOM 3628 O O . GLN A 1 456 ? 12.336 32.023 17.870 1.00 28.80 456 GLN A O 1
ATOM 3634 N N . VAL A 1 457 ? 10.549 31.048 16.920 1.00 36.65 457 VAL A N 1
ATOM 3635 C CA . VAL A 1 457 ? 11.355 30.129 16.126 1.00 32.47 457 VAL A CA 1
ATOM 3636 C C . VAL A 1 457 ? 12.218 30.897 15.131 1.00 30.54 457 VAL A C 1
ATOM 3637 O O . VAL A 1 457 ? 13.422 30.667 15.032 1.00 27.96 457 VAL A O 1
ATOM 3641 N N . ASP A 1 458 ? 11.596 31.813 14.398 1.00 30.64 458 ASP A N 1
ATOM 3642 C CA . ASP A 1 458 ? 12.314 32.597 13.400 1.00 29.12 458 ASP A CA 1
ATOM 3643 C C . ASP A 1 458 ? 13.444 33.430 14.008 1.00 29.00 458 ASP A C 1
ATOM 3644 O O . ASP A 1 458 ? 14.565 33.418 13.507 1.00 31.16 458 ASP A O 1
ATOM 3649 N N . ILE A 1 459 ? 13.151 34.152 15.085 1.00 28.12 459 ILE A N 1
ATOM 3650 C CA . ILE A 1 459 ? 14.175 34.951 15.750 1.00 27.81 459 ILE A CA 1
ATOM 3651 C C . ILE A 1 459 ? 15.286 34.058 16.294 1.00 28.68 459 ILE A C 1
ATOM 3652 O O . ILE A 1 459 ? 16.474 34.332 16.104 1.00 26.27 459 ILE A O 1
ATOM 3657 N N . HIS A 1 460 ? 14.880 32.993 16.979 1.00 28.28 460 HIS A N 1
ATOM 3658 C CA . HIS A 1 460 ? 15.791 31.989 17.514 1.00 23.82 460 HIS A CA 1
ATOM 3659 C C . HIS A 1 460 ? 16.806 31.533 16.468 1.00 28.79 460 HIS A C 1
ATOM 3660 O O . HIS A 1 460 ? 18.005 31.474 16.736 1.00 26.47 460 HIS A O 1
ATOM 3667 N N . GLU A 1 461 ? 16.323 31.210 15.275 1.00 27.94 461 GLU A N 1
ATOM 3668 C CA . GLU A 1 461 ? 17.177 30.607 14.258 1.00 31.12 461 GLU A CA 1
ATOM 3669 C C . GLU A 1 461 ? 18.032 31.625 13.509 1.00 30.85 461 GLU A C 1
ATOM 3670 O O . GLU A 1 461 ? 19.149 31.319 13.100 1.00 34.42 461 GLU A O 1
ATOM 3676 N N . LEU A 1 462 ? 17.509 32.832 13.328 1.00 26.76 462 LEU A N 1
ATOM 3677 C CA . LEU A 1 462 ? 18.220 33.845 12.559 1.00 28.64 462 LEU A CA 1
ATOM 3678 C C . LEU A 1 462 ? 19.120 34.700 13.446 1.00 30.54 462 LEU A C 1
ATOM 3679 O O . LEU A 1 462 ? 20.339 34.712 13.282 1.00 32.07 462 LEU A O 1
ATOM 3684 N N . LEU A 1 463 ? 18.511 35.412 14.387 1.00 23.62 463 LEU A N 1
ATOM 3685 C CA . LEU A 1 463 ? 19.248 36.327 15.251 1.00 29.07 463 LEU A CA 1
ATOM 3686 C C . LEU A 1 463 ? 19.827 35.614 16.467 1.00 30.71 463 LEU A C 1
ATOM 3687 O O . LEU A 1 463 ? 20.846 36.034 17.018 1.00 35.70 463 LEU A O 1
ATOM 3692 N N . GLY A 1 464 ? 19.168 34.542 16.891 1.00 28.38 464 GLY A N 1
ATOM 3693 C CA . GLY A 1 464 ? 19.642 33.764 18.020 1.00 27.17 464 GLY A CA 1
ATOM 3694 C C . GLY A 1 464 ? 20.983 33.129 17.711 1.00 31.60 464 GLY A C 1
ATOM 3695 O O . GLY A 1 464 ? 22.027 33.607 18.156 1.00 25.86 464 GLY A O 1
ATOM 3696 N N . HIS A 1 465 ? 20.958 32.054 16.932 1.00 27.54 465 HIS A N 1
ATOM 3697 C CA . HIS A 1 465 ? 22.182 31.343 16.584 1.00 28.11 465 HIS A CA 1
ATOM 3698 C C . HIS A 1 465 ? 23.126 32.192 15.737 1.00 34.20 465 HIS A C 1
ATOM 3699 O O . HIS A 1 465 ? 24.343 32.010 15.781 1.00 35.89 465 HIS A O 1
ATOM 3706 N N . GLY A 1 466 ? 22.564 33.121 14.970 1.00 31.99 466 GLY A N 1
ATOM 3707 C CA . GLY A 1 466 ? 23.354 33.927 14.055 1.00 28.97 466 GLY A CA 1
ATOM 3708 C C . GLY A 1 466 ? 24.255 34.955 14.716 1.00 40.26 466 GLY A C 1
ATOM 3709 O O . GLY A 1 466 ? 25.214 35.429 14.111 1.00 45.24 466 GLY A O 1
ATOM 3710 N N . SER A 1 467 ? 23.955 35.300 15.962 1.00 29.63 467 SER A N 1
ATOM 3711 C CA . SER A 1 467 ? 24.680 36.365 16.644 1.00 29.93 467 SER A CA 1
ATOM 3712 C C . SER A 1 467 ? 25.872 35.833 17.432 1.00 35.04 467 SER A C 1
ATOM 3713 O O . SER A 1 467 ? 25.924 34.652 17.776 1.00 30.61 467 SER A O 1
ATOM 3716 N N . GLY A 1 468 ? 26.825 36.717 17.715 1.00 30.03 468 GLY A N 1
ATOM 3717 C CA . GLY A 1 468 ? 27.941 36.390 18.583 1.00 27.78 468 GLY A CA 1
ATOM 3718 C C . GLY A 1 468 ? 29.281 36.244 17.886 1.00 31.12 468 GLY A C 1
ATOM 3719 O O . GLY A 1 468 ? 29.357 35.797 16.743 1.00 32.18 468 GLY A O 1
ATOM 3720 N N . LYS A 1 469 ? 30.344 36.633 18.584 1.00 27.87 469 LYS A N 1
ATOM 3721 C CA . LYS A 1 469 ? 31.704 36.409 18.109 1.00 24.22 469 LYS A CA 1
ATOM 3722 C C . LYS A 1 469 ? 32.550 35.854 19.245 1.00 22.62 469 LYS A C 1
ATOM 3723 O O . LYS A 1 469 ? 32.632 36.459 20.313 1.00 28.72 469 LYS A O 1
ATOM 3729 N N . LEU A 1 470 ? 33.166 34.700 19.014 1.00 31.00 470 LEU A N 1
ATOM 3730 C CA . LEU A 1 470 ? 34.040 34.089 20.008 1.00 28.29 470 LEU A CA 1
ATOM 3731 C C . LEU A 1 470 ? 35.404 34.761 19.998 1.00 27.84 470 LEU A C 1
ATOM 3732 O O . LEU A 1 470 ? 36.029 34.890 18.946 1.00 38.91 470 LEU A O 1
ATOM 3737 N N . LEU A 1 471 ? 35.868 35.186 21.169 1.00 31.25 471 LEU A N 1
ATOM 3738 C CA . LEU A 1 471 ? 37.223 35.701 21.291 1.00 27.71 471 LEU A CA 1
ATOM 3739 C C . LEU A 1 471 ? 38.179 34.563 20.968 1.00 35.77 471 LEU A C 1
ATOM 3740 O O . LEU A 1 471 ? 38.328 33.628 21.754 1.00 35.59 471 LEU A O 1
ATOM 3745 N N . THR A 1 472 ? 38.825 34.643 19.809 1.00 36.98 472 THR A N 1
ATOM 3746 C CA . THR A 1 472 ? 39.563 33.504 19.274 1.00 33.38 472 THR A CA 1
ATOM 3747 C C . THR A 1 472 ? 41.002 33.831 18.883 1.00 42.12 472 THR A C 1
ATOM 3748 O O . THR A 1 472 ? 41.300 34.929 18.408 1.00 33.52 472 THR A O 1
ATOM 3752 N N . GLU A 1 473 ? 41.886 32.860 19.088 1.00 27.68 473 GLU A N 1
ATOM 3753 C CA . GLU A 1 473 ? 43.272 32.960 18.654 1.00 31.37 473 GLU A CA 1
ATOM 3754 C C . GLU A 1 473 ? 43.472 32.181 17.362 1.00 47.92 473 GLU A C 1
ATOM 3755 O O . GLU A 1 473 ? 43.015 31.046 17.236 1.00 49.56 473 GLU A O 1
ATOM 3761 N N . PHE A 1 474 ? 44.155 32.797 16.404 1.00 47.35 474 PHE A N 1
ATOM 3762 C CA . PHE A 1 474 ? 44.489 32.132 15.153 1.00 45.87 474 PHE A CA 1
ATOM 3763 C C . PHE A 1 474 ? 46.001 31.951 15.070 1.00 53.44 474 PHE A C 1
ATOM 3764 O O . PHE A 1 474 ? 46.740 32.507 15.881 1.00 48.29 474 PHE A O 1
ATOM 3772 N N . THR A 1 475 ? 46.459 31.173 14.093 1.00 65.03 475 THR A N 1
ATOM 3773 C CA . THR A 1 475 ? 47.881 30.857 13.975 1.00 63.59 475 THR A CA 1
ATOM 3774 C C . THR A 1 475 ? 48.764 32.104 14.005 1.00 56.34 475 THR A C 1
ATOM 3775 O O . THR A 1 475 ? 49.932 32.034 14.385 1.00 64.60 475 THR A O 1
ATOM 3779 N N . ASP A 1 476 ? 48.204 33.242 13.608 1.00 51.85 476 ASP A N 1
ATOM 3780 C CA . ASP A 1 476 ? 48.961 34.488 13.596 1.00 68.21 476 ASP A CA 1
ATOM 3781 C C . ASP A 1 476 ? 48.096 35.695 13.957 1.00 69.47 476 ASP A C 1
ATOM 3782 O O . ASP A 1 476 ? 47.878 36.581 13.129 1.00 73.08 476 ASP A O 1
ATOM 3787 N N . GLY A 1 477 ? 47.607 35.727 15.193 1.00 53.35 477 GLY A N 1
ATOM 3788 C CA . GLY A 1 477 ? 46.842 36.863 15.678 1.00 50.78 477 GLY A CA 1
ATOM 3789 C C . GLY A 1 477 ? 45.506 36.500 16.303 1.00 50.40 477 GLY A C 1
ATOM 3790 O O . GLY A 1 477 ? 45.046 35.364 16.198 1.00 42.55 477 GLY A O 1
ATOM 3791 N N . PHE A 1 478 ? 44.882 37.479 16.952 1.00 46.46 478 PHE A N 1
ATOM 3792 C CA . PHE A 1 478 ? 43.580 37.293 17.581 1.00 43.70 478 PHE A CA 1
ATOM 3793 C C . PHE A 1 478 ? 42.523 38.138 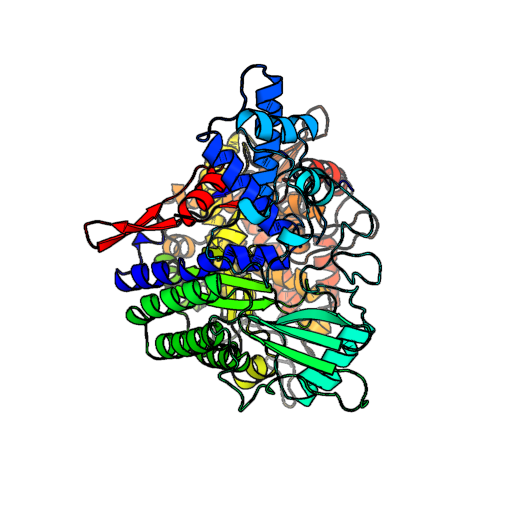16.877 1.00 44.82 478 PHE A C 1
ATOM 3794 O O . PHE A 1 478 ? 42.849 39.110 16.196 1.00 43.93 478 PHE A O 1
ATOM 3802 N N . ASN A 1 479 ? 41.257 37.771 17.046 1.00 36.33 479 ASN A N 1
ATOM 3803 C CA . ASN A 1 479 ? 40.164 38.569 16.505 1.00 34.66 479 ASN A CA 1
ATOM 3804 C C . ASN A 1 479 ? 39.653 39.571 17.532 1.00 42.99 479 ASN A C 1
ATOM 3805 O O . ASN A 1 479 ? 38.531 40.065 17.431 1.00 47.62 479 ASN A O 1
ATOM 3810 N N . PHE A 1 480 ? 40.487 39.857 18.526 1.00 43.45 480 PHE A N 1
ATOM 3811 C CA . PHE A 1 480 ? 40.151 40.824 19.561 1.00 41.45 480 PHE A CA 1
ATOM 3812 C C . PHE A 1 480 ? 41.426 41.481 20.070 1.00 46.77 480 PHE A C 1
ATOM 3813 O O . PHE A 1 480 ? 42.527 41.033 19.758 1.00 40.60 480 PHE A O 1
ATOM 3821 N N . ASP A 1 481 ? 41.277 42.548 20.847 1.00 42.63 481 ASP A N 1
ATOM 3822 C CA . ASP A 1 481 ? 42.429 43.243 21.405 1.00 42.75 481 ASP A CA 1
ATOM 3823 C C . ASP A 1 481 ? 43.031 42.430 22.545 1.00 43.61 481 ASP A C 1
ATOM 3824 O O . ASP A 1 481 ? 42.575 42.512 23.685 1.00 43.81 481 ASP A O 1
ATOM 3829 N N . LYS A 1 482 ? 44.055 41.643 22.231 1.00 42.95 482 LYS A N 1
ATOM 3830 C CA . LYS A 1 482 ? 44.694 40.784 23.222 1.00 44.18 482 LYS A CA 1
ATOM 3831 C C . LYS A 1 482 ? 45.294 41.592 24.370 1.00 48.03 482 LYS A C 1
ATOM 3832 O O . LYS A 1 482 ? 45.257 41.167 25.524 1.00 51.82 482 LYS A O 1
ATOM 3838 N N . GLU A 1 483 ? 45.847 42.757 24.044 1.00 43.22 483 GLU A N 1
ATOM 3839 C CA . GLU A 1 483 ? 46.480 43.615 25.041 1.00 49.88 483 GLU A CA 1
ATOM 3840 C C . GLU A 1 483 ? 45.457 44.153 26.038 1.00 49.90 483 GLU A C 1
ATOM 3841 O O . GLU A 1 483 ? 45.692 44.150 27.246 1.00 45.86 483 GLU A O 1
ATOM 3847 N N . ASN A 1 484 ? 44.326 44.619 25.520 1.00 44.91 484 ASN A N 1
ATOM 3848 C CA . ASN A 1 484 ? 43.236 45.108 26.357 1.00 49.04 484 ASN A CA 1
ATOM 3849 C C . ASN A 1 484 ? 41.926 44.418 25.996 1.00 42.54 484 ASN A C 1
ATOM 3850 O O . ASN A 1 484 ? 41.090 44.984 25.291 1.00 44.02 484 ASN A O 1
ATOM 3855 N N . PRO A 1 485 ? 41.751 43.180 26.480 1.00 44.62 485 PRO A N 1
ATOM 3856 C CA . PRO A 1 485 ? 40.603 42.332 26.144 1.00 44.07 485 PRO A CA 1
ATOM 3857 C C . PRO A 1 485 ? 39.286 42.966 26.568 1.00 44.77 485 PRO A C 1
ATOM 3858 O O . PRO A 1 485 ? 39.275 43.805 27.468 1.00 44.35 485 PRO A O 1
ATOM 3862 N N . PRO A 1 486 ? 38.183 42.569 25.920 1.00 39.72 486 PRO A N 1
ATOM 3863 C CA . PRO A 1 486 ? 36.852 43.078 26.258 1.00 44.54 486 PRO A CA 1
ATOM 3864 C C . PRO A 1 486 ? 36.556 42.924 27.746 1.00 48.52 486 PRO A C 1
ATOM 3865 O O . PRO A 1 486 ? 37.138 42.064 28.407 1.00 44.83 486 PRO A O 1
ATOM 3869 N N . LEU A 1 487 ? 35.657 43.755 28.261 1.00 46.41 487 LEU A N 1
ATOM 3870 C CA . LEU A 1 487 ? 35.301 43.715 29.673 1.00 48.31 487 LEU A CA 1
ATOM 3871 C C . LEU A 1 487 ? 34.280 42.618 29.948 1.00 46.61 487 LEU A C 1
ATOM 3872 O O . LEU A 1 487 ? 33.397 42.357 29.131 1.00 46.79 487 LEU A O 1
ATOM 3877 N N . GLY A 1 488 ? 34.411 41.974 31.102 1.00 45.09 488 GLY A N 1
ATOM 3878 C CA . GLY A 1 488 ? 33.473 40.948 31.512 1.00 49.15 488 GLY A CA 1
ATOM 3879 C C . GLY A 1 488 ? 32.240 41.559 32.146 1.00 55.02 488 GLY A C 1
ATOM 3880 O O . GLY A 1 488 ? 32.059 42.777 32.126 1.00 52.40 488 GLY A O 1
ATOM 3881 N N . LEU A 1 489 ? 31.391 40.710 32.714 1.00 62.63 489 LEU A N 1
ATOM 3882 C CA . LEU A 1 489 ? 30.158 41.162 33.346 1.00 64.79 489 LEU A CA 1
ATOM 3883 C C . LEU A 1 489 ? 30.438 42.014 34.580 1.00 71.97 489 LEU A C 1
ATOM 3884 O O . LEU A 1 489 ? 29.582 42.778 35.026 1.00 79.20 489 LEU A O 1
ATOM 3889 N N . ASP A 1 490 ? 31.642 41.880 35.127 1.00 63.78 490 ASP A N 1
ATOM 3890 C CA . ASP A 1 490 ? 32.028 42.623 36.321 1.00 64.29 490 ASP A CA 1
ATOM 3891 C C . ASP A 1 490 ? 32.718 43.944 35.984 1.00 64.16 490 ASP A C 1
ATOM 3892 O O . ASP A 1 490 ? 33.060 44.718 36.876 1.00 70.88 490 ASP A O 1
ATOM 3897 N N . GLY A 1 491 ? 32.919 44.197 34.694 1.00 66.44 491 GLY A N 1
ATOM 3898 C CA . GLY A 1 491 ? 33.530 45.437 34.250 1.00 66.46 491 GLY A CA 1
ATOM 3899 C C . GLY A 1 491 ? 35.038 45.351 34.108 1.00 65.60 491 GLY A C 1
ATOM 3900 O O . GLY A 1 491 ? 35.700 46.345 33.811 1.00 58.89 491 GLY A O 1
ATOM 3901 N N . LYS A 1 492 ? 35.584 44.158 34.322 1.00 59.94 492 LYS A N 1
ATOM 3902 C CA . LYS A 1 492 ? 37.020 43.941 34.205 1.00 57.29 492 LYS A CA 1
ATOM 3903 C C . LYS A 1 492 ? 37.353 43.119 32.962 1.00 51.53 492 LYS A C 1
ATOM 3904 O O . LYS A 1 492 ? 36.574 42.258 32.556 1.00 44.53 492 LYS A O 1
ATOM 3910 N N . PRO A 1 493 ? 38.517 43.386 32.354 1.00 50.56 493 PRO A N 1
ATOM 3911 C CA . PRO A 1 493 ? 38.954 42.674 31.147 1.00 38.22 493 PRO A CA 1
ATOM 3912 C C . PRO A 1 493 ? 38.959 41.159 31.342 1.00 40.15 493 PRO A C 1
ATOM 3913 O O . PRO A 1 493 ? 39.539 40.659 32.307 1.00 44.17 493 PRO A O 1
ATOM 3917 N N . VAL A 1 494 ? 38.313 40.440 30.430 1.00 42.79 494 VAL A N 1
ATOM 3918 C CA . VAL A 1 494 ? 38.309 38.983 30.473 1.00 43.09 494 VAL A CA 1
ATOM 3919 C C . VAL A 1 494 ? 39.718 38.453 30.240 1.00 49.00 494 VAL A C 1
ATOM 3920 O O . VAL A 1 494 ? 40.504 39.058 29.512 1.00 43.71 494 VAL A O 1
ATOM 3924 N N . SER A 1 495 ? 40.036 37.325 30.866 1.00 50.50 495 SER A N 1
ATOM 3925 C CA . SER A 1 495 ? 41.352 36.716 30.716 1.00 46.14 495 SER A CA 1
ATOM 3926 C C . SER A 1 495 ? 41.257 35.429 29.909 1.00 48.68 495 SER A C 1
ATOM 3927 O O . SER A 1 495 ? 42.270 34.805 29.593 1.00 49.79 495 SER A O 1
ATOM 3930 N N . THR A 1 496 ? 40.033 35.037 29.577 1.00 39.72 496 THR A N 1
ATOM 3931 C CA . THR A 1 496 ? 39.804 33.806 28.832 1.00 37.60 496 THR A CA 1
ATOM 3932 C C . THR A 1 496 ? 39.585 34.075 27.349 1.00 43.16 496 THR A C 1
ATOM 3933 O O . THR A 1 496 ? 39.281 35.198 26.947 1.00 40.93 496 THR A O 1
ATOM 3937 N N . TYR A 1 497 ? 39.747 33.030 26.543 1.00 31.70 497 TYR A N 1
ATOM 3938 C CA . TYR A 1 497 ? 39.535 33.109 25.105 1.00 39.00 497 TYR A CA 1
ATOM 3939 C C . TYR A 1 497 ? 39.663 31.717 24.502 1.00 36.54 497 TYR A C 1
ATOM 3940 O O . TYR A 1 497 ? 40.023 30.765 25.195 1.00 35.22 497 TYR A O 1
ATOM 3949 N N . TYR A 1 498 ? 39.358 31.596 23.216 1.00 32.99 498 TYR A N 1
ATOM 3950 C CA . TYR A 1 498 ? 39.501 30.321 22.522 1.00 27.52 498 TYR A CA 1
ATOM 3951 C C . TYR A 1 498 ? 40.869 30.207 21.864 1.00 36.06 498 TYR A C 1
ATOM 3952 O O . TYR A 1 498 ? 41.150 30.880 20.874 1.00 34.93 498 TYR A O 1
ATOM 3961 N N . LYS A 1 499 ? 41.721 29.354 22.425 1.00 37.61 499 LYS A N 1
ATOM 3962 C CA . LYS A 1 499 ? 43.042 29.116 21.860 1.00 41.22 499 LYS A CA 1
ATOM 3963 C C . LYS A 1 499 ? 42.913 28.490 20.478 1.00 39.51 499 LYS A C 1
ATOM 3964 O O . LYS A 1 499 ? 41.839 28.024 20.096 1.00 43.65 499 LYS A O 1
ATOM 3970 N N . VAL A 1 500 ? 44.010 28.484 19.729 1.00 43.81 500 VAL A N 1
ATOM 3971 C CA . VAL A 1 500 ? 44.001 27.929 18.383 1.00 45.78 500 VAL A CA 1
ATOM 3972 C C . VAL A 1 500 ? 43.488 26.490 18.392 1.00 46.80 500 VAL A C 1
ATOM 3973 O O . VAL A 1 500 ? 43.939 25.665 19.186 1.00 47.01 500 VAL A O 1
ATOM 3977 N N . GLY A 1 501 ? 42.533 26.200 17.515 1.00 43.46 501 GLY A N 1
ATOM 3978 C CA . GLY A 1 501 ? 41.974 24.865 17.415 1.00 59.78 501 GLY A CA 1
ATOM 3979 C C . GLY A 1 501 ? 40.779 24.638 18.322 1.00 60.00 501 GLY A C 1
ATOM 3980 O O . GLY A 1 501 ? 39.979 23.733 18.089 1.00 57.23 501 GLY A O 1
ATOM 3981 N N . GLU A 1 502 ? 40.656 25.460 19.361 1.00 58.39 502 GLU A N 1
ATOM 3982 C CA . GLU A 1 502 ? 39.548 25.338 20.304 1.00 54.43 502 GLU A CA 1
ATOM 3983 C C . GLU A 1 502 ? 38.251 25.891 19.723 1.00 47.61 502 GLU A C 1
ATOM 3984 O O . GLU A 1 502 ? 38.246 26.937 19.071 1.00 39.75 502 GLU A O 1
ATOM 3990 N N . THR A 1 503 ? 37.154 25.182 19.966 1.00 46.13 503 THR A N 1
ATOM 3991 C CA . THR A 1 503 ? 35.846 25.600 19.476 1.00 40.13 503 THR A CA 1
ATOM 3992 C C . THR A 1 503 ? 34.826 25.643 20.606 1.00 35.47 503 THR A C 1
ATOM 3993 O O . THR A 1 503 ? 35.089 25.174 21.713 1.00 38.94 503 THR A O 1
ATOM 3997 N N . TRP A 1 504 ? 33.663 26.213 20.314 1.00 30.99 504 TRP A N 1
ATOM 3998 C CA . TRP A 1 504 ? 32.551 26.229 21.254 1.00 30.92 504 TRP A CA 1
ATOM 3999 C C . TRP A 1 504 ? 32.295 24.814 21.765 1.00 37.38 504 TRP A C 1
ATOM 4000 O O . TRP A 1 504 ? 32.246 24.576 22.972 1.00 35.55 504 TRP A O 1
ATOM 4011 N N . GLY A 1 505 ? 32.163 23.874 20.835 1.00 33.32 505 GLY A N 1
ATOM 4012 C CA . GLY A 1 505 ? 31.888 22.491 21.178 1.00 43.47 505 GLY A CA 1
ATOM 4013 C C . GLY A 1 505 ? 32.974 21.814 21.995 1.00 43.25 505 GLY A C 1
ATOM 4014 O O . GLY A 1 505 ? 32.680 21.083 22.940 1.00 50.74 505 GLY A O 1
ATOM 4015 N N . SER A 1 506 ? 34.233 22.050 21.636 1.00 39.97 506 SER A N 1
ATOM 4016 C CA . SER A 1 506 ? 35.344 21.397 22.325 1.00 47.78 506 SER A CA 1
ATOM 4017 C C . SER A 1 506 ? 35.545 21.948 23.734 1.00 46.24 506 SER A C 1
ATOM 4018 O O . SER A 1 506 ? 35.852 21.202 24.664 1.00 37.91 506 SER A O 1
ATOM 4021 N N . LYS A 1 507 ? 35.363 23.255 23.889 1.00 42.34 507 LYS A N 1
ATOM 4022 C CA . LYS A 1 507 ? 35.613 23.910 25.168 1.00 35.65 507 LYS A CA 1
ATOM 4023 C C . LYS A 1 507 ? 34.519 23.619 26.192 1.00 30.38 507 LYS A C 1
ATOM 4024 O O . LYS A 1 507 ? 34.807 23.304 27.346 1.00 37.96 507 LYS A O 1
ATOM 4030 N N . PHE A 1 508 ? 33.266 23.726 25.767 1.00 30.47 508 PHE A N 1
ATOM 4031 C CA . PHE A 1 508 ? 32.140 23.525 26.674 1.00 32.15 508 PHE A CA 1
ATOM 4032 C C . PHE A 1 508 ? 31.603 22.095 26.638 1.00 38.68 508 PHE A C 1
ATOM 4033 O O . PHE A 1 508 ? 30.649 21.767 27.341 1.00 43.51 508 PHE A O 1
ATOM 4041 N N . GLY A 1 509 ? 32.224 21.251 25.822 1.00 36.73 509 GLY A N 1
ATOM 4042 C CA . GLY A 1 509 ? 31.840 19.854 25.734 1.00 40.23 509 GLY A CA 1
ATOM 4043 C C . GLY A 1 509 ? 30.359 19.634 25.486 1.00 41.66 509 GLY A C 1
ATOM 4044 O O . GLY A 1 509 ? 29.746 20.318 24.667 1.00 40.99 509 GLY A O 1
ATOM 4045 N N . GLN A 1 510 ? 29.783 18.677 26.205 1.00 46.83 510 GLN A N 1
ATOM 4046 C CA . GLN A 1 510 ? 28.385 18.304 26.013 1.00 49.22 510 GLN A CA 1
ATOM 4047 C C . GLN A 1 510 ? 27.418 19.403 26.445 1.00 45.37 510 GLN A C 1
ATOM 4048 O O . GLN A 1 510 ? 26.271 19.438 26.004 1.00 44.52 510 GLN A O 1
ATOM 4054 N N . LEU A 1 511 ? 27.885 20.299 27.307 1.00 38.84 511 LEU A N 1
ATOM 4055 C CA . LEU A 1 511 ? 27.049 21.388 27.797 1.00 38.57 511 LEU A CA 1
ATOM 4056 C C . LEU A 1 511 ? 26.794 22.434 26.713 1.00 36.64 511 LEU A C 1
ATOM 4057 O O . LEU A 1 511 ? 25.843 23.208 26.798 1.00 36.83 511 LEU A O 1
ATOM 4062 N N . ALA A 1 512 ? 27.648 22.450 25.695 1.00 31.85 512 ALA A N 1
ATOM 4063 C CA . ALA A 1 512 ? 27.542 23.435 24.623 1.00 35.89 512 ALA A CA 1
ATOM 4064 C C . ALA A 1 512 ? 26.175 23.395 23.944 1.00 38.88 512 ALA A C 1
ATOM 4065 O O . ALA A 1 512 ? 25.590 24.438 23.649 1.00 32.93 512 ALA A O 1
ATOM 4067 N N . GLY A 1 513 ? 25.672 22.188 23.705 1.00 31.28 513 GLY A N 1
ATOM 4068 C CA . GLY A 1 513 ? 24.388 22.002 23.050 1.00 28.24 513 GLY A CA 1
ATOM 4069 C C . GLY A 1 513 ? 23.237 22.752 23.697 1.00 32.04 513 GLY A C 1
ATOM 4070 O O . GLY A 1 513 ? 22.679 23.675 23.099 1.00 27.75 513 GLY A O 1
ATOM 4071 N N . PRO A 1 514 ? 22.864 22.351 24.921 1.00 31.46 514 PRO A N 1
ATOM 4072 C CA . PRO A 1 514 ? 21.777 22.984 25.678 1.00 30.95 514 PRO A CA 1
ATOM 4073 C C . PRO A 1 514 ? 22.058 24.457 25.972 1.00 30.99 514 PRO A C 1
ATOM 4074 O O . PRO A 1 514 ? 21.143 25.280 25.927 1.00 29.75 514 PRO A O 1
ATOM 4078 N N . PHE A 1 515 ? 23.313 24.779 26.272 1.00 34.46 515 PHE A N 1
ATOM 4079 C CA . PHE A 1 515 ? 23.710 26.152 26.569 1.00 28.39 515 PHE A CA 1
ATOM 4080 C C . PHE A 1 515 ? 23.366 27.080 25.404 1.00 26.85 515 PHE A C 1
ATOM 4081 O O . PHE A 1 515 ? 22.725 28.117 25.590 1.00 26.19 515 PHE A O 1
ATOM 4089 N N . GLU A 1 516 ? 23.796 26.704 24.202 1.00 28.11 516 GLU A N 1
ATOM 4090 C CA . GLU A 1 516 ? 23.573 27.533 23.019 1.00 27.71 516 GLU A CA 1
ATOM 4091 C C . GLU A 1 516 ? 22.103 27.581 22.603 1.00 28.08 516 GLU A C 1
ATOM 4092 O O . GLU A 1 516 ? 21.612 28.621 22.168 1.00 26.19 516 GLU A O 1
ATOM 4098 N N . GLU A 1 517 ? 21.403 26.457 22.723 1.00 22.11 517 GLU A N 1
ATOM 4099 C CA . GLU A 1 517 ? 19.968 26.445 22.453 1.00 24.39 517 GLU A CA 1
ATOM 4100 C C . GLU A 1 517 ? 19.264 27.405 23.404 1.00 22.84 517 GLU A C 1
ATOM 4101 O O . GLU A 1 517 ? 18.331 28.110 23.018 1.00 27.96 517 GLU A O 1
ATOM 4107 N N . CYS A 1 518 ? 19.729 27.447 24.647 1.00 29.69 518 CYS A N 1
ATOM 4108 C CA . CYS A 1 518 ? 19.157 28.363 25.622 1.00 29.29 518 CYS A CA 1
ATOM 4109 C C . CYS A 1 518 ? 19.411 29.804 25.196 1.00 31.32 518 CYS A C 1
ATOM 4110 O O . CYS A 1 518 ? 18.489 30.616 25.148 1.00 26.54 518 CYS A O 1
ATOM 4113 N N . ARG A 1 519 ? 20.664 30.112 24.875 1.00 26.58 519 ARG A N 1
ATOM 4114 C CA . ARG A 1 519 ? 21.032 31.458 24.446 1.00 24.27 519 ARG A CA 1
ATOM 4115 C C . ARG A 1 519 ? 20.152 31.923 23.289 1.00 24.83 519 ARG A C 1
ATOM 4116 O O . ARG A 1 519 ? 19.659 33.052 23.284 1.00 26.05 519 ARG A O 1
ATOM 4124 N N . ALA A 1 520 ? 19.955 31.047 22.311 1.00 20.90 520 ALA A N 1
ATOM 4125 C CA . ALA A 1 520 ? 19.133 31.377 21.155 1.00 22.05 520 ALA A CA 1
ATOM 4126 C C . ALA A 1 520 ? 17.685 31.618 21.569 1.00 24.23 520 ALA A C 1
ATOM 4127 O O . ALA A 1 520 ? 17.035 32.542 21.079 1.00 26.96 520 ALA A O 1
ATOM 4129 N N . GLU A 1 521 ? 17.187 30.784 22.477 1.00 24.90 521 GLU A N 1
ATOM 4130 C CA . GLU A 1 521 ? 15.822 30.914 22.977 1.00 25.89 521 GLU A CA 1
ATOM 4131 C C . GLU A 1 521 ? 15.616 32.227 23.725 1.00 29.11 521 GLU A C 1
ATOM 4132 O O . GLU A 1 521 ? 14.584 32.880 23.576 1.00 28.10 521 GLU A O 1
ATOM 4138 N N . VAL A 1 522 ? 16.600 32.604 24.536 1.00 27.48 522 VAL A N 1
ATOM 4139 C CA . VAL A 1 522 ? 16.510 33.823 25.332 1.00 27.39 522 VAL A CA 1
ATOM 4140 C C . VAL A 1 522 ? 16.590 35.061 24.442 1.00 28.82 522 VAL A C 1
ATOM 4141 O O . VAL A 1 522 ? 15.928 36.065 24.702 1.00 36.50 522 VAL A O 1
ATOM 4145 N N . ILE A 1 523 ? 17.407 34.987 23.397 1.00 27.09 523 ILE A N 1
ATOM 4146 C CA . ILE A 1 523 ? 17.473 36.056 22.409 1.00 31.52 523 ILE A CA 1
ATOM 4147 C C . ILE A 1 523 ? 16.100 36.272 21.767 1.00 34.11 523 ILE A C 1
ATOM 4148 O O . ILE A 1 523 ? 15.668 37.407 21.563 1.00 28.91 523 ILE A O 1
ATOM 4153 N N . ALA A 1 524 ? 15.412 35.176 21.463 1.00 33.49 524 ALA A N 1
ATOM 4154 C CA . ALA A 1 524 ? 14.065 35.255 20.906 1.00 27.41 524 ALA A CA 1
ATOM 4155 C C . ALA A 1 524 ? 13.108 35.908 21.903 1.00 37.20 524 ALA A C 1
ATOM 4156 O O . ALA A 1 524 ? 12.343 36.803 21.545 1.00 35.82 524 ALA A O 1
ATOM 4158 N N . MET A 1 525 ? 13.160 35.462 23.156 1.00 26.05 525 MET A N 1
ATOM 4159 C CA . MET A 1 525 ? 12.320 36.039 24.204 1.00 28.52 525 MET A CA 1
ATOM 4160 C C . MET A 1 525 ? 12.636 37.519 24.383 1.00 37.49 525 MET A C 1
ATOM 4161 O O . MET A 1 525 ? 11.747 38.330 24.639 1.00 33.56 525 MET A O 1
ATOM 4166 N N . PHE A 1 526 ? 13.911 37.864 24.251 1.00 34.74 526 PHE A N 1
ATOM 4167 C CA . PHE A 1 526 ? 14.355 39.238 24.438 1.00 29.11 526 PHE A CA 1
ATOM 4168 C C . PHE A 1 526 ? 13.754 40.149 23.377 1.00 30.73 526 PHE A C 1
ATOM 4169 O O . PHE A 1 526 ? 13.227 41.214 23.688 1.00 36.33 526 PHE A O 1
ATOM 4177 N N . LEU A 1 527 ? 13.826 39.716 22.123 1.00 29.21 527 LEU A N 1
ATOM 4178 C CA . LEU A 1 527 ? 13.385 40.539 21.003 1.00 33.13 527 LEU A CA 1
ATOM 4179 C C . LEU A 1 527 ? 11.885 40.434 20.751 1.00 41.38 527 LEU A C 1
ATOM 4180 O O . LEU A 1 527 ? 11.332 41.180 19.945 1.00 36.02 527 LEU A O 1
ATOM 4185 N N . LEU A 1 528 ? 11.231 39.505 21.442 1.00 37.53 528 LEU A N 1
ATOM 4186 C CA . LEU A 1 528 ? 9.797 39.302 21.267 1.00 38.11 528 LEU A CA 1
ATOM 4187 C C . LEU A 1 528 ? 9.023 40.592 21.528 1.00 43.05 528 LEU A C 1
ATOM 4188 O O . LEU A 1 528 ? 8.009 40.858 20.879 1.00 33.97 528 LEU A O 1
ATOM 4193 N N . THR A 1 529 ? 9.517 41.396 22.467 1.00 39.27 529 THR A N 1
ATOM 4194 C CA . THR A 1 529 ? 8.827 42.616 22.881 1.00 43.59 529 THR A CA 1
ATOM 4195 C C . THR A 1 529 ? 9.216 43.850 22.064 1.00 37.27 529 THR A C 1
ATOM 4196 O O . THR A 1 529 ? 8.733 44.951 22.329 1.00 39.47 529 THR A O 1
ATOM 4200 N N . ASN A 1 530 ? 10.085 43.668 21.076 1.00 40.29 530 ASN A N 1
ATOM 4201 C CA . ASN A 1 530 ? 10.515 44.781 20.235 1.00 40.87 530 ASN A CA 1
ATOM 4202 C C . ASN A 1 530 ? 9.439 45.204 19.235 1.00 42.26 530 ASN A C 1
ATOM 4203 O O . ASN A 1 530 ? 8.881 44.370 18.522 1.00 32.27 530 ASN A O 1
ATOM 4208 N N . LYS A 1 531 ? 9.160 46.504 19.187 1.00 47.94 531 LYS A N 1
ATOM 4209 C CA . LYS 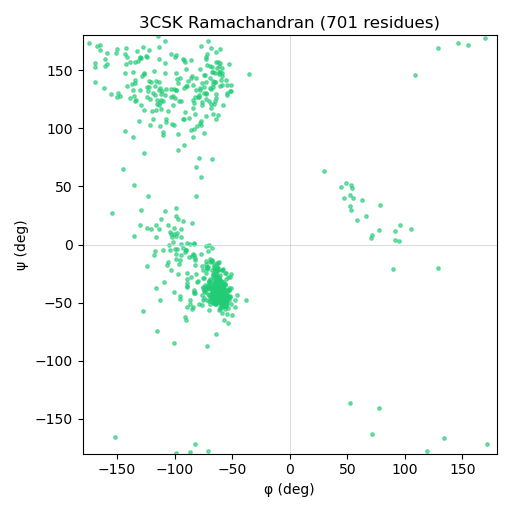A 1 531 ? 8.076 47.044 18.365 1.00 52.90 531 LYS A CA 1
ATOM 4210 C C . LYS A 1 531 ? 8.205 46.724 16.876 1.00 41.94 531 LYS A C 1
ATOM 4211 O O . LYS A 1 531 ? 7.243 46.284 16.245 1.00 32.79 531 LYS A O 1
ATOM 4217 N N . LYS A 1 532 ? 9.385 46.961 16.311 1.00 35.58 532 LYS A N 1
ATOM 4218 C CA . LYS A 1 532 ? 9.597 46.719 14.888 1.00 37.80 532 LYS A CA 1
ATOM 4219 C C . LYS A 1 532 ? 9.565 45.226 14.565 1.00 30.88 532 LYS A C 1
ATOM 4220 O O . LYS A 1 532 ? 9.093 44.826 13.501 1.00 30.56 532 LYS A O 1
ATOM 4226 N N . ILE A 1 533 ? 10.068 44.408 15.484 1.00 32.31 533 ILE A N 1
ATOM 4227 C CA . ILE A 1 533 ? 9.997 42.960 15.326 1.00 29.37 533 ILE A CA 1
ATOM 4228 C C . ILE A 1 533 ? 8.548 42.538 15.109 1.00 27.53 533 ILE A C 1
ATOM 4229 O O . ILE A 1 533 ? 8.227 41.838 14.149 1.00 32.68 533 ILE A O 1
ATOM 4234 N N . LEU A 1 534 ? 7.673 42.978 16.006 1.00 30.78 534 LEU A N 1
ATOM 4235 C CA . LEU A 1 534 ? 6.255 42.651 15.909 1.00 35.44 534 LEU A CA 1
ATOM 4236 C C . LEU A 1 534 ? 5.635 43.153 14.605 1.00 36.86 534 LEU A C 1
ATOM 4237 O O . LEU A 1 534 ? 4.851 42.444 13.975 1.00 34.92 534 LEU A O 1
ATOM 4242 N N . ASP A 1 535 ? 5.989 44.371 14.199 1.00 33.61 535 ASP A N 1
ATOM 4243 C CA . ASP A 1 535 ? 5.532 44.910 12.919 1.00 33.51 535 ASP A CA 1
ATOM 4244 C C . ASP A 1 535 ? 5.914 43.983 11.769 1.00 33.59 535 ASP A C 1
ATOM 4245 O O . ASP A 1 535 ? 5.089 43.657 10.914 1.00 29.01 535 ASP A O 1
ATOM 4250 N N . ILE A 1 536 ? 7.176 43.571 11.752 1.00 29.18 536 ILE A N 1
ATOM 4251 C CA . ILE A 1 536 ? 7.682 42.673 10.721 1.00 32.64 536 ILE A CA 1
ATOM 4252 C C . ILE A 1 536 ? 6.874 41.379 10.670 1.00 35.36 536 ILE A C 1
ATOM 4253 O O . ILE A 1 536 ? 6.605 40.846 9.594 1.00 43.63 536 ILE A O 1
ATOM 4258 N N . PHE A 1 537 ? 6.481 40.884 11.838 1.00 31.50 537 PHE A N 1
ATOM 4259 C CA . PHE A 1 537 ? 5.728 39.637 11.917 1.00 42.90 537 PHE A CA 1
ATOM 4260 C C . PHE A 1 537 ? 4.221 39.836 11.767 1.00 43.85 537 PHE A C 1
ATOM 4261 O O . PHE A 1 537 ? 3.455 38.874 11.819 1.00 43.62 537 PHE A O 1
ATOM 4269 N N . GLY A 1 538 ? 3.800 41.083 11.581 1.00 37.21 538 GLY A N 1
ATOM 4270 C CA . GLY A 1 538 ? 2.418 41.372 11.241 1.00 33.36 538 GLY A CA 1
ATOM 4271 C C . GLY A 1 538 ? 1.515 41.730 12.404 1.00 38.39 538 GLY A C 1
ATOM 4272 O O . GLY A 1 538 ? 0.292 41.693 12.277 1.00 39.37 538 GLY A O 1
ATOM 4273 N N . PHE A 1 539 ? 2.111 42.075 13.540 1.00 36.27 539 PHE A N 1
ATOM 4274 C CA . PHE A 1 539 ? 1.343 42.529 14.692 1.00 34.24 539 PHE A CA 1
ATOM 4275 C C . PHE A 1 539 ? 1.583 44.018 14.910 1.00 32.16 539 PHE A C 1
ATOM 4276 O O . PHE A 1 539 ? 2.546 44.413 15.570 1.00 36.68 539 PHE A O 1
ATOM 4284 N N . HIS A 1 540 ? 0.696 44.834 14.348 1.00 32.71 540 HIS A N 1
ATOM 4285 C CA . HIS A 1 540 ? 0.900 46.278 14.270 1.00 34.81 540 HIS A CA 1
ATOM 4286 C C . HIS A 1 540 ? 0.204 47.074 15.371 1.00 47.12 540 HIS A C 1
ATOM 4287 O O . HIS A 1 540 ? 0.625 48.184 15.695 1.00 47.48 540 HIS A O 1
ATOM 4294 N N . ASP A 1 541 ? -0.867 46.521 15.933 1.00 43.45 541 ASP A N 1
ATOM 4295 C CA . ASP A 1 541 ? -1.590 47.209 16.999 1.00 41.11 541 ASP A CA 1
ATOM 4296 C C . ASP A 1 541 ? -1.128 46.744 18.377 1.00 48.39 541 ASP A C 1
ATOM 4297 O O . ASP A 1 541 ? -0.828 45.567 18.578 1.00 44.63 541 ASP A O 1
ATOM 4302 N N . VAL A 1 542 ? -1.078 47.678 19.322 1.00 49.08 542 VAL A N 1
ATOM 4303 C CA . VAL A 1 542 ? -0.554 47.402 20.658 1.00 47.81 542 VAL A CA 1
ATOM 4304 C C . VAL A 1 542 ? -1.297 46.272 21.374 1.00 52.04 542 VAL A C 1
ATOM 4305 O O . VAL A 1 542 ? -0.696 45.510 22.131 1.00 47.92 542 VAL A O 1
ATOM 4309 N N . GLU A 1 543 ? -2.599 46.162 21.132 1.00 45.15 543 GLU A N 1
ATOM 4310 C CA . GLU A 1 543 ? -3.409 45.141 21.791 1.00 54.79 543 GLU A CA 1
ATOM 4311 C C . GLU A 1 543 ? -2.990 43.724 21.403 1.00 53.20 543 GLU A C 1
ATOM 4312 O O . GLU A 1 543 ? -2.776 42.875 22.268 1.00 48.43 543 GLU A O 1
ATOM 4318 N N . SER A 1 544 ? -2.879 43.472 20.103 1.00 48.91 544 SER A N 1
ATOM 4319 C CA . SER A 1 544 ? -2.500 42.150 19.619 1.00 48.79 544 SER A CA 1
ATOM 4320 C C . SER A 1 544 ? -1.038 41.856 19.939 1.00 50.79 544 SER A C 1
ATOM 4321 O O . SER A 1 544 ? -0.667 40.710 20.194 1.00 50.71 544 SER A O 1
ATOM 4324 N N . GLN A 1 545 ? -0.213 42.898 19.923 1.00 32.58 545 GLN A N 1
ATOM 4325 C CA . GLN A 1 545 ? 1.196 42.762 20.274 1.00 41.26 545 GLN A CA 1
ATOM 4326 C C . GLN A 1 545 ? 1.359 42.219 21.691 1.00 48.21 545 GLN A C 1
ATOM 4327 O O . GLN A 1 545 ? 2.056 41.229 21.912 1.00 50.72 545 GLN A O 1
ATOM 4333 N N . ASP A 1 546 ? 0.713 42.880 22.647 1.00 47.88 546 ASP A N 1
ATOM 4334 C CA . ASP A 1 546 ? 0.805 42.494 24.050 1.00 46.11 546 ASP A CA 1
ATOM 4335 C C . ASP A 1 546 ? 0.282 41.082 24.291 1.00 47.71 546 ASP A C 1
ATOM 4336 O O . ASP A 1 546 ? 0.739 40.390 25.199 1.00 47.89 546 ASP A O 1
ATOM 4341 N N . LYS A 1 547 ? -0.679 40.661 23.475 1.00 38.17 547 LYS A N 1
ATOM 4342 C CA . LYS A 1 547 ? -1.215 39.309 23.565 1.00 43.02 547 LYS A CA 1
ATOM 4343 C C . LYS A 1 547 ? -0.198 38.281 23.071 1.00 49.12 547 LYS A C 1
ATOM 4344 O O . LYS A 1 547 ? -0.023 37.229 23.685 1.00 46.21 547 LYS A O 1
ATOM 4350 N N . VAL A 1 548 ? 0.468 38.590 21.962 1.00 38.44 548 VAL A N 1
ATOM 4351 C CA . VAL A 1 548 ? 1.511 37.716 21.436 1.00 39.15 548 VAL A CA 1
ATOM 4352 C C . VAL A 1 548 ? 2.634 37.577 22.455 1.00 38.96 548 VAL A C 1
ATOM 4353 O O . VAL A 1 548 ? 3.129 36.479 22.710 1.00 38.65 548 VAL A O 1
ATOM 4357 N N . ILE A 1 549 ? 3.027 38.702 23.041 1.00 33.67 549 ILE A N 1
ATOM 4358 C CA . ILE A 1 549 ? 4.050 38.712 24.075 1.00 40.75 549 ILE A CA 1
ATOM 4359 C C . ILE A 1 549 ? 3.639 37.838 25.256 1.00 43.78 549 ILE A C 1
ATOM 4360 O O . ILE A 1 549 ? 4.389 36.959 25.681 1.00 39.50 549 ILE A O 1
ATOM 4365 N N . TYR A 1 550 ? 2.442 38.084 25.777 1.00 38.07 550 TYR A N 1
ATOM 4366 C CA . TYR A 1 550 ? 1.930 37.329 26.914 1.00 36.65 550 TYR A CA 1
ATOM 4367 C C . TYR A 1 550 ? 1.917 35.833 26.625 1.00 41.60 550 TYR A C 1
ATOM 4368 O O . TYR A 1 550 ? 2.358 35.030 27.447 1.00 38.51 550 TYR A O 1
ATOM 4377 N N . ALA A 1 551 ? 1.411 35.465 25.452 1.00 33.01 551 ALA A N 1
ATOM 4378 C CA . ALA A 1 551 ? 1.363 34.066 25.044 1.00 41.47 551 ALA A CA 1
ATOM 4379 C C . ALA A 1 551 ? 2.763 33.474 24.942 1.00 37.13 551 ALA A C 1
ATOM 4380 O O . ALA A 1 551 ? 2.969 32.292 25.219 1.00 42.70 551 ALA A O 1
ATOM 4382 N N . GLY A 1 552 ? 3.722 34.300 24.537 1.00 33.14 552 GLY A N 1
ATOM 4383 C CA . GLY A 1 552 ? 5.094 33.851 24.380 1.00 29.67 552 GLY A CA 1
ATOM 4384 C C . GLY A 1 552 ? 5.719 33.479 25.712 1.00 30.15 552 GLY A C 1
ATOM 4385 O O . GLY A 1 552 ? 6.347 32.427 25.846 1.00 28.15 552 GLY A O 1
ATOM 4386 N N . TYR A 1 553 ? 5.543 34.350 26.701 1.00 32.84 553 TYR A N 1
ATOM 4387 C CA . TYR A 1 553 ? 6.054 34.100 28.045 1.00 32.46 553 TYR A CA 1
ATOM 4388 C C . TYR A 1 553 ? 5.332 32.931 28.706 1.00 36.04 553 TYR A C 1
ATOM 4389 O O . TYR A 1 553 ? 5.951 32.099 29.369 1.00 33.93 553 TYR A O 1
ATOM 4398 N N . LEU A 1 554 ? 4.018 32.874 28.517 1.00 31.82 554 LEU A N 1
ATOM 4399 C CA . LEU A 1 554 ? 3.206 31.810 29.093 1.00 33.86 554 LEU A CA 1
ATOM 4400 C C . LEU A 1 554 ? 3.604 30.457 28.506 1.00 37.16 554 LEU A C 1
ATOM 4401 O O . LEU A 1 554 ? 3.754 29.470 29.229 1.00 40.63 554 LEU A O 1
ATOM 4406 N N . GLN A 1 555 ? 3.777 30.424 27.190 1.00 35.56 555 GLN A N 1
ATOM 4407 C CA . GLN A 1 555 ? 4.157 29.204 26.489 1.00 44.17 555 GLN A CA 1
ATOM 4408 C C . GLN A 1 555 ? 5.541 28.725 26.913 1.00 37.09 555 GLN A C 1
ATOM 4409 O O . GLN A 1 555 ? 5.790 27.523 27.007 1.00 30.68 555 GLN A O 1
ATOM 4415 N N . MET A 1 556 ? 6.442 29.669 27.161 1.00 32.39 556 MET A N 1
ATOM 4416 C CA . MET A 1 556 ? 7.795 29.328 27.586 1.00 34.39 556 MET A CA 1
ATOM 4417 C C . MET A 1 556 ? 7.787 28.760 29.001 1.00 34.35 556 MET A C 1
ATOM 4418 O O . MET A 1 556 ? 8.465 27.773 29.287 1.00 42.32 556 MET A O 1
ATOM 4423 N N . ALA A 1 557 ? 7.015 29.386 29.883 1.00 34.79 557 ALA A N 1
ATOM 4424 C CA . ALA A 1 557 ? 6.852 28.884 31.240 1.00 32.68 557 ALA A CA 1
ATOM 4425 C C . ALA A 1 557 ? 6.356 27.444 31.200 1.00 34.50 557 ALA A C 1
ATOM 4426 O O . ALA A 1 557 ? 6.912 26.564 31.853 1.00 38.63 557 ALA A O 1
ATOM 4428 N N . ARG A 1 558 ? 5.308 27.215 30.418 1.00 31.79 558 ARG A N 1
ATOM 4429 C CA . ARG A 1 558 ? 4.722 25.889 30.288 1.00 36.26 558 ARG A CA 1
ATOM 4430 C C . ARG A 1 558 ? 5.726 24.889 29.715 1.00 38.38 558 ARG A C 1
ATOM 4431 O O . ARG A 1 558 ? 5.849 23.769 30.207 1.00 34.25 558 ARG A O 1
ATOM 4439 N N . ALA A 1 559 ? 6.446 25.301 28.676 1.00 32.65 559 ALA A N 1
ATOM 4440 C CA . ALA A 1 559 ? 7.432 24.433 28.042 1.00 28.72 559 ALA A CA 1
ATOM 4441 C C . ALA A 1 559 ? 8.512 23.995 29.025 1.00 30.43 559 ALA A C 1
ATOM 4442 O O . ALA A 1 559 ? 8.955 22.846 29.004 1.00 34.82 559 ALA A O 1
ATOM 4444 N N . GLY A 1 560 ? 8.933 24.916 29.887 1.00 25.66 560 GLY A N 1
ATOM 4445 C CA . GLY A 1 560 ? 9.954 24.621 30.875 1.00 32.02 560 GLY A CA 1
ATOM 4446 C C . GLY A 1 560 ? 9.485 23.613 31.907 1.00 37.27 560 GLY A C 1
ATOM 4447 O O . GLY A 1 560 ? 10.287 22.877 32.483 1.00 32.22 560 GLY A O 1
ATOM 4448 N N . LEU A 1 561 ? 8.179 23.581 32.146 1.00 30.53 561 LEU A N 1
ATOM 4449 C CA . LEU A 1 561 ? 7.611 22.642 33.105 1.00 33.94 561 LEU A CA 1
ATOM 4450 C C . LEU A 1 561 ? 7.381 21.283 32.454 1.00 28.96 561 LEU A C 1
ATOM 4451 O O . LEU A 1 561 ? 7.643 20.245 33.060 1.00 43.71 561 LEU A O 1
ATOM 4456 N N . LEU A 1 562 ? 6.899 21.294 31.216 1.00 32.20 562 LEU A N 1
ATOM 4457 C CA . LEU A 1 562 ? 6.712 20.055 30.470 1.00 46.77 562 LEU A CA 1
ATOM 4458 C C . LEU A 1 562 ? 8.048 19.343 30.279 1.00 40.19 562 LEU A C 1
ATOM 4459 O O . LEU A 1 562 ? 8.101 18.121 30.156 1.00 39.11 562 LEU A O 1
ATOM 4464 N N . ALA A 1 563 ? 9.123 20.123 30.261 1.00 36.03 563 ALA A N 1
ATOM 4465 C CA . ALA A 1 563 ? 10.467 19.592 30.052 1.00 30.86 563 ALA A CA 1
ATOM 4466 C C . ALA A 1 563 ? 10.884 18.618 31.152 1.00 38.14 563 ALA A C 1
ATOM 4467 O O . ALA A 1 563 ? 11.772 17.789 30.953 1.00 36.76 563 ALA A O 1
ATOM 4469 N N . LEU A 1 564 ? 10.242 18.719 32.310 1.00 33.61 564 LEU A N 1
ATOM 4470 C CA . LEU A 1 564 ? 10.591 17.870 33.446 1.00 29.06 564 LEU A CA 1
ATOM 4471 C C . LEU A 1 564 ? 10.501 16.387 33.095 1.00 34.20 564 LEU A C 1
ATOM 4472 O O . LEU A 1 564 ? 11.166 15.555 33.712 1.00 41.14 564 LEU A O 1
ATOM 4477 N N . GLU A 1 565 ? 9.684 16.062 32.099 1.00 37.46 565 GLU A N 1
ATOM 4478 C CA . GLU A 1 565 ? 9.549 14.682 31.648 1.00 42.17 565 GLU A CA 1
ATOM 4479 C C . GLU A 1 565 ? 10.885 14.124 31.170 1.00 45.50 565 GLU A C 1
ATOM 4480 O O . GLU A 1 565 ? 11.166 12.937 31.331 1.00 42.71 565 GLU A O 1
ATOM 4486 N N . TYR A 1 566 ? 11.704 14.988 30.581 1.00 39.68 566 TYR A N 1
ATOM 4487 C CA . TYR A 1 566 ? 12.960 14.562 29.977 1.00 42.15 566 TYR A CA 1
ATOM 4488 C C . TYR A 1 566 ? 14.147 14.812 30.899 1.00 46.39 566 TYR A C 1
ATOM 4489 O O . TYR A 1 566 ? 15.285 14.945 30.451 1.00 52.51 566 TYR A O 1
ATOM 4498 N N . TRP A 1 567 ? 13.862 14.875 32.194 1.00 49.03 567 TRP A N 1
ATOM 4499 C CA . TRP A 1 567 ? 14.898 14.959 33.212 1.00 46.37 567 TRP A CA 1
ATOM 4500 C C . TRP A 1 567 ? 14.823 13.717 34.092 1.00 43.25 567 TRP A C 1
ATOM 4501 O O . TRP A 1 567 ? 13.754 13.364 34.588 1.00 50.53 567 TRP A O 1
ATOM 4512 N N . ASN A 1 568 ? 15.958 13.050 34.272 1.00 45.80 568 ASN A N 1
ATOM 4513 C CA . ASN A 1 568 ? 16.011 11.835 35.076 1.00 46.13 568 ASN A CA 1
ATOM 4514 C C . ASN A 1 568 ? 16.243 12.147 36.549 1.00 54.63 568 ASN A C 1
ATOM 4515 O O . ASN A 1 568 ? 17.334 12.561 36.934 1.00 63.00 568 ASN A O 1
ATOM 4520 N N . PRO A 1 569 ? 15.212 11.946 37.380 1.00 48.69 569 PRO A N 1
ATOM 4521 C CA . PRO A 1 569 ? 15.290 12.275 38.808 1.00 50.57 569 PRO A CA 1
ATOM 4522 C C . PRO A 1 569 ? 16.332 11.434 39.539 1.00 58.75 569 PRO A C 1
ATOM 4523 O O . PRO A 1 569 ? 16.796 11.824 40.611 1.00 56.47 569 PRO A O 1
ATOM 4527 N N . LYS A 1 570 ? 16.695 10.296 38.957 1.00 63.33 570 LYS A N 1
ATOM 4528 C CA . LYS A 1 570 ? 17.640 9.381 39.585 1.00 75.56 570 LYS A CA 1
ATOM 4529 C C . LYS A 1 570 ? 19.084 9.806 39.336 1.00 77.71 570 LYS A C 1
ATOM 4530 O O . LYS A 1 570 ? 19.918 9.756 40.240 1.00 78.91 570 LYS A O 1
ATOM 4536 N N . THR A 1 571 ? 19.374 10.229 38.109 1.00 79.83 571 THR A N 1
ATOM 4537 C CA . THR A 1 571 ? 20.734 10.599 37.730 1.00 77.13 571 THR A CA 1
ATOM 4538 C C . THR A 1 571 ? 20.925 12.113 37.667 1.00 77.13 571 THR A C 1
ATOM 4539 O O . THR A 1 571 ? 22.048 12.609 37.756 1.00 73.69 571 THR A O 1
ATOM 4543 N N . GLY A 1 572 ? 19.824 12.840 37.511 1.00 74.03 572 GLY A N 1
ATOM 4544 C CA . GLY A 1 572 ? 19.867 14.290 37.432 1.00 71.49 572 GLY A CA 1
ATOM 4545 C C . GLY A 1 572 ? 20.328 14.793 36.078 1.00 63.72 572 GLY A C 1
ATOM 4546 O O . GLY A 1 572 ? 20.639 15.973 35.916 1.00 62.52 572 GLY A O 1
ATOM 4547 N N . LYS A 1 573 ? 20.369 13.893 35.100 1.00 56.79 573 LYS A N 1
ATOM 4548 C CA . LYS A 1 573 ? 20.822 14.237 33.757 1.00 59.72 573 LYS A CA 1
ATOM 4549 C C . LYS A 1 573 ? 19.652 14.516 32.816 1.00 53.35 573 LYS A C 1
ATOM 4550 O O . LYS A 1 573 ? 18.615 13.855 32.882 1.00 46.21 573 LYS A O 1
ATOM 4556 N N . TRP A 1 574 ? 19.830 15.499 31.941 1.00 53.79 574 TRP A N 1
ATOM 4557 C CA . TRP A 1 574 ? 18.798 15.870 30.979 1.00 48.50 574 TRP A CA 1
ATOM 4558 C C . TRP A 1 574 ? 18.855 14.995 29.733 1.00 51.82 574 TRP A C 1
ATOM 4559 O O . TRP A 1 574 ? 19.932 14.591 29.295 1.00 57.92 574 TRP A O 1
ATOM 4570 N N . GLY A 1 575 ? 17.689 14.710 29.162 1.00 51.34 575 GLY A N 1
ATOM 4571 C CA . GLY A 1 575 ? 17.596 13.829 28.013 1.00 59.48 575 GLY A CA 1
ATOM 4572 C C . GLY A 1 575 ? 17.555 14.556 26.683 1.00 65.81 575 GLY A C 1
ATOM 4573 O O . GLY A 1 575 ? 17.785 13.952 25.634 1.00 70.98 575 GLY A O 1
ATOM 4574 N N . GLN A 1 576 ? 17.259 15.851 26.722 1.00 60.13 576 GLN A N 1
ATOM 4575 C CA . GLN A 1 576 ? 17.189 16.661 25.509 1.00 53.75 576 GLN A CA 1
ATOM 4576 C C . GLN A 1 576 ? 17.631 18.099 25.771 1.00 50.27 576 GLN A C 1
ATOM 4577 O O . GLN A 1 576 ? 17.133 18.749 26.690 1.00 47.64 576 GLN A O 1
ATOM 4583 N N . PRO A 1 577 ? 18.571 18.597 24.956 1.00 52.81 577 PRO A N 1
ATOM 4584 C CA . PRO A 1 577 ? 19.155 19.936 25.100 1.00 54.32 577 PRO A CA 1
ATOM 4585 C C . PRO A 1 577 ? 18.098 21.033 25.148 1.00 42.64 577 PRO A C 1
ATOM 4586 O O . PRO A 1 577 ? 18.168 21.921 25.998 1.00 35.65 577 PRO A O 1
ATOM 4590 N N . HIS A 1 578 ? 17.133 20.967 24.237 1.00 38.09 578 HIS A N 1
ATOM 4591 C CA A HIS A 1 578 ? 16.078 21.972 24.158 0.50 41.42 578 HIS A CA 1
ATOM 4592 C CA B HIS A 1 578 ? 16.082 21.973 24.161 0.50 41.41 578 HIS A CA 1
ATOM 4593 C C . HIS A 1 578 ? 15.227 21.989 25.423 1.00 38.34 578 HIS A C 1
ATOM 4594 O O . HIS A 1 578 ? 14.772 23.045 25.862 1.00 29.18 578 HIS A O 1
ATOM 4607 N N . MET A 1 579 ? 15.014 20.813 26.006 1.00 31.88 579 MET A N 1
ATOM 4608 C CA . MET A 1 579 ? 14.216 20.702 27.220 1.00 39.02 579 MET A CA 1
ATOM 4609 C C . MET A 1 579 ? 14.940 21.330 28.404 1.00 36.19 579 MET A C 1
ATOM 4610 O O . MET A 1 579 ? 14.346 22.074 29.185 1.00 32.93 579 MET A O 1
ATOM 4615 N N . GLN A 1 580 ? 16.227 21.027 28.530 1.00 36.39 580 GLN A N 1
ATOM 4616 C CA . GLN A 1 580 ? 17.041 21.591 29.599 1.00 32.75 580 GLN A CA 1
ATOM 4617 C C . GLN A 1 580 ? 17.086 23.112 29.491 1.00 30.26 580 GLN A C 1
ATOM 4618 O O . GLN A 1 580 ? 17.035 23.816 30.498 1.00 42.42 580 GLN A O 1
ATOM 4624 N N . ALA A 1 581 ? 17.178 23.612 28.262 1.00 32.74 581 ALA A N 1
ATOM 4625 C CA . ALA A 1 581 ? 17.238 25.050 28.025 1.00 30.08 581 ALA A CA 1
ATOM 4626 C C . ALA A 1 581 ? 15.929 25.723 28.422 1.00 31.23 581 ALA A C 1
ATOM 4627 O O . ALA A 1 581 ? 15.919 26.724 29.141 1.00 33.51 581 ALA A O 1
ATOM 4629 N N . ARG A 1 582 ? 14.821 25.168 27.949 1.00 29.62 582 ARG A N 1
ATOM 4630 C CA . ARG A 1 582 ? 13.509 25.716 28.256 1.00 33.56 582 ARG A CA 1
ATOM 4631 C C . ARG A 1 582 ? 13.246 25.713 29.755 1.00 32.09 582 ARG A C 1
ATOM 4632 O O . ARG A 1 582 ? 12.737 26.690 30.305 1.00 32.38 582 ARG A O 1
ATOM 4640 N N . PHE A 1 583 ? 13.605 24.620 30.419 1.00 36.18 583 PHE A N 1
ATOM 4641 C CA . PHE A 1 583 ? 13.430 24.540 31.862 1.00 38.32 583 PHE A CA 1
ATOM 4642 C C . PHE A 1 583 ? 14.195 25.654 32.562 1.00 34.05 583 PHE A C 1
ATOM 4643 O O . PHE A 1 583 ? 13.666 26.311 33.452 1.00 28.18 583 PHE A O 1
ATOM 4651 N N . SER A 1 584 ? 15.444 25.859 32.157 1.00 30.57 584 SER A N 1
ATOM 4652 C CA . SER A 1 584 ? 16.284 26.869 32.787 1.00 36.39 584 SER A CA 1
ATOM 4653 C C . SER A 1 584 ? 15.661 28.250 32.638 1.00 31.50 584 SER A C 1
ATOM 4654 O O . SER A 1 584 ? 15.834 29.113 33.494 1.00 29.49 584 SER A O 1
ATOM 4657 N N . ILE A 1 585 ? 14.933 28.450 31.545 1.00 31.95 585 ILE A N 1
ATOM 4658 C CA . ILE A 1 585 ? 14.287 29.732 31.287 1.00 30.69 585 ILE A CA 1
ATOM 4659 C C . ILE A 1 585 ? 13.043 29.898 32.158 1.00 37.29 585 ILE A C 1
ATOM 4660 O O . ILE A 1 585 ? 12.819 30.961 32.733 1.00 31.95 585 ILE A O 1
ATOM 4665 N N . MET A 1 586 ? 12.244 28.840 32.262 1.00 28.15 586 MET A N 1
ATOM 4666 C CA . MET A 1 586 ? 11.078 28.853 33.141 1.00 25.07 586 MET A CA 1
ATOM 4667 C C . MET A 1 586 ? 11.520 29.059 34.588 1.00 32.01 586 MET A C 1
ATOM 4668 O O . MET A 1 586 ? 10.877 29.779 35.353 1.00 41.57 586 MET A O 1
ATOM 4673 N N . LYS A 1 587 ? 12.624 28.416 34.956 1.00 28.28 587 LYS A N 1
ATOM 4674 C CA . LYS A 1 587 ? 13.188 28.554 36.294 1.00 32.10 587 LYS A CA 1
ATOM 4675 C C . LYS A 1 587 ? 13.679 29.979 36.518 1.00 35.43 587 LYS A C 1
ATOM 4676 O O . LYS A 1 587 ? 13.606 30.506 37.629 1.00 41.35 587 LYS A O 1
ATOM 4682 N N . THR A 1 588 ? 14.182 30.599 35.455 1.00 38.14 588 THR A N 1
ATOM 4683 C CA . THR A 1 588 ? 14.623 31.988 35.514 1.00 33.91 588 THR A CA 1
ATOM 4684 C C . THR A 1 588 ? 13.452 32.927 35.805 1.00 46.81 588 THR A C 1
ATOM 4685 O O . THR A 1 588 ? 13.566 33.822 36.640 1.00 42.48 588 THR A O 1
ATOM 4689 N N . PHE A 1 589 ? 12.330 32.725 35.117 1.00 45.24 589 PHE A N 1
ATOM 4690 C CA . PHE A 1 589 ? 11.131 33.514 35.386 1.00 47.53 589 PHE A CA 1
ATOM 4691 C C . PHE A 1 589 ? 10.755 33.405 36.857 1.00 43.10 589 PHE A C 1
ATOM 4692 O O . PHE A 1 589 ? 10.488 34.404 37.524 1.00 44.87 589 PHE A O 1
ATOM 4700 N N . MET A 1 590 ? 10.743 32.171 37.351 1.00 45.08 590 MET A N 1
ATOM 4701 C CA . MET A 1 590 ? 10.193 31.855 38.663 1.00 45.58 590 MET A CA 1
ATOM 4702 C C . MET A 1 590 ? 11.076 32.280 39.836 1.00 57.21 590 MET A C 1
ATOM 4703 O O . MET A 1 590 ? 10.574 32.765 40.853 1.00 50.14 590 MET A O 1
ATOM 4708 N N . LYS A 1 591 ? 12.386 32.102 39.698 1.00 53.59 591 LYS A N 1
ATOM 4709 C CA . LYS A 1 591 ? 13.285 32.253 40.839 1.00 53.12 591 LYS A CA 1
ATOM 4710 C C . LYS A 1 591 ? 14.330 33.362 40.704 1.00 47.22 591 LYS A C 1
ATOM 4711 O O . LYS A 1 591 ? 15.020 33.678 41.671 1.00 53.89 591 LYS A O 1
ATOM 4717 N N . HIS A 1 592 ? 14.448 33.952 39.518 1.00 44.82 592 HIS A N 1
ATOM 4718 C CA . HIS A 1 592 ? 15.485 34.956 39.285 1.00 47.36 592 HIS A CA 1
ATOM 4719 C C . HIS A 1 592 ? 14.951 36.297 38.784 1.00 47.96 592 HIS A C 1
ATOM 4720 O O . HIS A 1 592 ? 15.714 37.136 38.305 1.00 48.45 592 HIS A O 1
ATOM 4727 N N . SER A 1 593 ? 13.642 36.497 38.895 1.00 43.57 593 SER A N 1
ATOM 4728 C CA . SER A 1 593 ? 13.043 37.777 38.542 1.00 50.34 593 SER A CA 1
ATOM 4729 C C . SER A 1 593 ? 13.124 38.719 39.736 1.00 60.64 593 SER A C 1
ATOM 4730 O O . SER A 1 593 ? 13.269 38.272 40.873 1.00 50.04 593 SER A O 1
ATOM 4733 N N . THR A 1 594 ? 13.034 40.019 39.478 1.00 68.21 594 THR A N 1
ATOM 4734 C CA . THR A 1 594 ? 13.067 41.011 40.548 1.00 64.76 594 THR A CA 1
ATOM 4735 C C . THR A 1 594 ? 11.799 40.938 41.394 1.00 62.48 594 THR A C 1
ATOM 4736 O O . THR A 1 594 ? 11.745 41.480 42.497 1.00 66.83 594 THR A O 1
ATOM 4740 N N . ASP A 1 595 ? 10.782 40.260 40.871 1.00 59.93 595 ASP A N 1
ATOM 4741 C CA . ASP A 1 595 ? 9.510 40.130 41.571 1.00 67.56 595 ASP A CA 1
ATOM 4742 C C . ASP A 1 595 ? 9.091 38.667 41.694 1.00 69.53 595 ASP A C 1
ATOM 4743 O O . ASP A 1 595 ? 8.826 38.000 40.693 1.00 74.03 595 ASP A O 1
ATOM 4748 N N . LYS A 1 596 ? 9.025 38.178 42.929 1.00 67.54 596 LYS A N 1
ATOM 4749 C CA . LYS A 1 596 ? 8.700 36.779 43.195 1.00 69.73 596 LYS A CA 1
ATOM 4750 C C . LYS A 1 596 ? 7.340 36.374 42.635 1.00 63.67 596 LYS A C 1
ATOM 4751 O O . LYS A 1 596 ? 7.077 35.190 42.418 1.00 65.48 596 LYS A O 1
ATOM 4757 N N . ASN A 1 597 ? 6.475 37.356 42.411 1.00 63.43 597 ASN A N 1
ATOM 4758 C CA . ASN A 1 597 ? 5.116 37.081 41.960 1.00 56.52 597 ASN A CA 1
ATOM 4759 C C . ASN A 1 597 ? 4.950 37.155 40.446 1.00 49.90 597 ASN A C 1
ATOM 4760 O O . ASN A 1 597 ? 3.829 37.191 39.939 1.00 50.22 597 ASN A O 1
ATOM 4765 N N . PHE A 1 598 ? 6.064 37.174 39.723 1.00 42.37 598 PHE A N 1
ATOM 4766 C CA . PHE A 1 598 ? 6.004 37.185 38.268 1.00 36.78 598 PHE A CA 1
ATOM 4767 C C . PHE A 1 598 ? 5.504 35.840 37.753 1.00 46.06 598 PHE A C 1
ATOM 4768 O O . PHE A 1 598 ? 4.597 35.779 36.921 1.00 45.84 598 PHE A O 1
ATOM 4776 N N . LEU A 1 599 ? 6.099 34.762 38.256 1.00 44.78 599 LEU A N 1
ATOM 4777 C CA . LEU A 1 599 ? 5.664 33.413 37.909 1.00 46.03 599 LEU A CA 1
ATOM 4778 C C . LEU A 1 599 ? 5.428 32.571 39.160 1.00 48.67 599 LEU A C 1
ATOM 4779 O O . LEU A 1 599 ? 6.340 32.356 39.961 1.00 42.92 599 LEU A O 1
ATOM 4784 N N . LYS A 1 600 ? 4.194 32.105 39.320 1.00 44.97 600 LYS A N 1
ATOM 4785 C CA . LYS A 1 600 ? 3.820 31.256 40.446 1.00 43.06 600 LYS A CA 1
ATOM 4786 C C . LYS A 1 600 ? 3.037 30.043 39.960 1.00 47.08 600 LYS A C 1
ATOM 4787 O O . LYS A 1 600 ? 2.455 30.065 38.876 1.00 45.67 600 LYS A O 1
ATOM 4793 N N . LEU A 1 601 ? 3.026 28.987 40.765 1.00 51.31 601 LEU A N 1
ATOM 4794 C CA . LEU A 1 601 ? 2.278 27.780 40.433 1.00 51.03 601 LEU A CA 1
ATOM 4795 C C . LEU A 1 601 ? 1.217 27.496 41.490 1.00 52.84 601 LEU A C 1
ATOM 4796 O O . LEU A 1 601 ? 1.541 27.219 42.644 1.00 60.97 601 LEU A O 1
ATOM 4801 N N . GLU A 1 602 ? -0.049 27.564 41.094 1.00 50.69 602 GLU A N 1
ATOM 4802 C CA . GLU A 1 602 ? -1.149 27.308 42.018 1.00 55.17 602 GLU A CA 1
ATOM 4803 C C . GLU A 1 602 ? -1.569 25.843 42.004 1.00 52.51 602 GLU A C 1
ATOM 4804 O O . GLU A 1 602 ? -2.176 25.369 41.044 1.00 46.94 602 GLU A O 1
ATOM 4810 N N . MET A 1 603 ? -1.239 25.131 43.076 1.00 53.77 603 MET A N 1
ATOM 4811 C CA . MET A 1 603 ? -1.598 23.725 43.203 1.00 50.41 603 MET A CA 1
ATOM 4812 C C . MET A 1 603 ? -3.082 23.577 43.508 1.00 50.53 603 MET A C 1
ATOM 4813 O O . MET A 1 603 ? -3.663 24.412 44.202 1.00 49.82 603 MET A O 1
ATOM 4818 N N . ASN A 1 604 ? -3.697 22.518 42.991 1.00 42.56 604 ASN A N 1
ATOM 4819 C CA . ASN A 1 604 ? -5.061 22.191 43.388 1.00 47.49 604 ASN A CA 1
ATOM 4820 C C . ASN A 1 604 ? -5.063 21.539 44.768 1.00 52.66 604 ASN A C 1
ATOM 4821 O O . ASN A 1 604 ? -4.004 21.215 45.308 1.00 52.74 604 ASN A O 1
ATOM 4826 N N . SER A 1 605 ? -6.248 21.353 45.340 1.00 54.93 605 SER A N 1
ATOM 4827 C CA . SER A 1 605 ? -6.361 20.877 46.716 1.00 61.64 605 SER A CA 1
ATOM 4828 C C . SER A 1 605 ? -5.799 19.469 46.924 1.00 61.83 605 SER A C 1
ATOM 4829 O O . SER A 1 605 ? -5.469 19.089 48.049 1.00 60.10 605 SER A O 1
ATOM 4832 N N . THR A 1 606 ? -5.689 18.701 45.845 1.00 61.08 606 THR A N 1
ATOM 4833 C CA . THR A 1 606 ? -5.205 17.326 45.943 1.00 68.53 606 THR A CA 1
ATOM 4834 C C . THR A 1 606 ? -3.758 17.179 45.484 1.00 64.11 606 THR A C 1
ATOM 4835 O O . THR A 1 606 ? -3.250 16.065 45.356 1.00 50.29 606 THR A O 1
ATOM 4839 N N . ASN A 1 607 ? -3.100 18.308 45.241 1.00 64.16 607 ASN A N 1
ATOM 4840 C CA . ASN A 1 607 ? -1.696 18.314 44.840 1.00 65.51 607 ASN A CA 1
ATOM 4841 C C . ASN A 1 607 ? -1.370 17.317 43.730 1.00 55.76 607 ASN A C 1
ATOM 4842 O O . ASN A 1 607 ? -0.331 16.658 43.764 1.00 58.16 607 ASN A O 1
ATOM 4847 N N . ASP A 1 608 ? -2.263 17.206 42.752 1.00 49.06 608 ASP A N 1
ATOM 4848 C CA . ASP A 1 608 ? -2.022 16.352 41.593 1.00 53.40 608 ASP A CA 1
ATOM 4849 C C . ASP A 1 608 ? -2.281 17.113 40.298 1.00 49.84 608 ASP A C 1
ATOM 4850 O O . ASP A 1 608 ? -2.438 16.519 39.230 1.00 42.92 608 ASP A O 1
ATOM 4855 N N . ASP A 1 609 ? -2.329 18.436 40.410 1.00 49.04 609 ASP A N 1
ATOM 4856 C CA . ASP A 1 609 ? -2.471 19.310 39.252 1.00 44.48 609 ASP A CA 1
ATOM 4857 C C . ASP A 1 609 ? -2.223 20.749 39.691 1.00 38.48 609 ASP A C 1
ATOM 4858 O O . ASP A 1 609 ? -2.371 21.078 40.866 1.00 44.21 609 ASP A O 1
ATOM 4863 N N . PHE A 1 610 ? -1.834 21.603 38.751 1.00 41.35 610 PHE A N 1
ATOM 4864 C CA . PHE A 1 610 ? -1.563 23.000 39.072 1.00 42.46 610 PHE A CA 1
ATOM 4865 C C . PHE A 1 610 ? -1.826 23.920 37.887 1.00 45.77 610 PHE A C 1
ATOM 4866 O O . PHE A 1 610 ? -1.952 23.467 36.749 1.00 40.58 610 PHE A O 1
ATOM 4874 N N . ALA A 1 611 ? -1.909 25.215 38.169 1.00 47.18 611 ALA A N 1
ATOM 4875 C CA . ALA A 1 611 ? -2.146 26.213 37.138 1.00 35.48 611 ALA A CA 1
ATOM 4876 C C . ALA A 1 611 ? -1.046 27.264 37.162 1.00 39.20 611 ALA A C 1
ATOM 4877 O O . ALA A 1 611 ? -0.655 27.742 38.227 1.00 44.96 611 ALA A O 1
ATOM 4879 N N . ILE A 1 612 ? -0.548 27.617 35.983 1.00 38.67 612 ILE A N 1
ATOM 4880 C CA . ILE A 1 612 ? 0.511 28.610 35.867 1.00 34.92 612 ILE A CA 1
ATOM 4881 C C . ILE A 1 612 ? -0.037 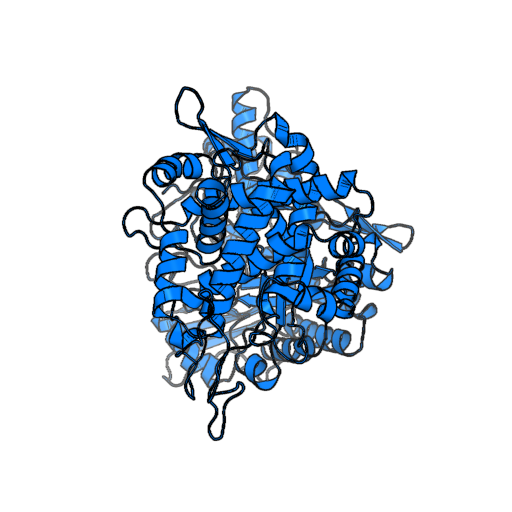30.020 36.048 1.00 36.05 612 ILE A C 1
ATOM 4882 O O . ILE A 1 612 ? -0.935 30.446 35.322 1.00 46.90 612 ILE A O 1
ATOM 4887 N N . LYS A 1 613 ? 0.504 30.738 37.025 1.00 36.10 613 LYS A N 1
ATOM 4888 C CA . LYS A 1 613 ? 0.115 32.121 37.258 1.00 45.21 613 LYS A CA 1
ATOM 4889 C C . LYS A 1 613 ? 1.255 33.054 36.872 1.00 33.72 613 LYS A C 1
ATOM 4890 O O . LYS A 1 613 ? 2.184 33.270 37.651 1.00 47.68 613 LYS A O 1
ATOM 4896 N N . LEU A 1 614 ? 1.185 33.591 35.659 1.00 45.72 614 LEU A N 1
ATOM 4897 C CA . LEU A 1 614 ? 2.195 34.522 35.172 1.00 45.47 614 LEU A CA 1
ATOM 4898 C C . LEU A 1 614 ? 1.595 35.919 35.060 1.00 41.41 614 LEU A C 1
ATOM 4899 O O . LEU A 1 614 ? 0.585 36.116 34.385 1.00 45.21 614 LEU A O 1
ATOM 4904 N N . ASP A 1 615 ? 2.214 36.884 35.731 1.00 46.18 615 ASP A N 1
ATOM 4905 C CA . ASP A 1 615 ? 1.684 38.243 35.774 1.00 46.19 615 ASP A CA 1
ATOM 4906 C C . ASP A 1 615 ? 2.035 39.020 34.509 1.00 45.53 615 ASP A C 1
ATOM 4907 O O . ASP A 1 615 ? 3.159 39.495 34.353 1.00 48.47 615 ASP A O 1
ATOM 4912 N N . LYS A 1 616 ? 1.060 39.147 33.614 1.00 57.97 616 LYS A N 1
ATOM 4913 C CA . LYS A 1 616 ? 1.256 39.845 32.347 1.00 60.59 616 LYS A CA 1
ATOM 4914 C C . LYS A 1 616 ? 1.800 41.259 32.537 1.00 56.34 616 LYS A C 1
ATOM 4915 O O . LYS A 1 616 ? 2.647 41.712 31.767 1.00 50.44 616 LYS A O 1
ATOM 4921 N N . SER A 1 617 ? 1.314 41.948 33.564 1.00 55.33 617 SER A N 1
ATOM 4922 C CA . SER A 1 617 ? 1.680 43.342 33.799 1.00 58.98 617 SER A CA 1
ATOM 4923 C C . SER A 1 617 ? 3.123 43.498 34.273 1.00 59.54 617 SER A C 1
ATOM 4924 O O . SER A 1 617 ? 3.620 44.616 34.413 1.00 56.28 617 SER A O 1
ATOM 4927 N N . LEU A 1 618 ? 3.793 42.378 34.522 1.00 50.44 618 LEU A N 1
ATOM 4928 C CA . LEU A 1 618 ? 5.179 42.410 34.976 1.00 46.98 618 LEU A CA 1
ATOM 4929 C C . LEU A 1 618 ? 6.150 42.042 33.860 1.00 43.47 618 LEU A C 1
ATOM 4930 O O . LEU A 1 618 ? 7.366 42.112 34.038 1.00 46.80 618 LEU A O 1
ATOM 4935 N N . ILE A 1 619 ? 5.606 41.655 32.709 1.00 48.07 619 ILE A N 1
ATOM 4936 C CA . ILE A 1 619 ? 6.424 41.265 31.564 1.00 51.00 619 ILE A CA 1
ATOM 4937 C C . ILE A 1 619 ? 7.365 42.387 31.133 1.00 53.12 619 ILE A C 1
ATOM 4938 O O . ILE A 1 619 ? 8.538 42.150 30.848 1.00 49.82 619 ILE A O 1
ATOM 4943 N N . LYS A 1 620 ? 6.843 43.608 31.090 1.00 54.47 620 LYS A N 1
ATOM 4944 C CA . LYS A 1 620 ? 7.626 44.760 30.664 1.00 49.12 620 LYS A CA 1
ATOM 4945 C C . LYS A 1 620 ? 8.824 44.988 31.577 1.00 51.69 620 LYS A C 1
ATOM 4946 O O . LYS A 1 620 ? 9.903 45.360 31.117 1.00 58.78 620 LYS A O 1
ATOM 4952 N N . THR A 1 621 ? 8.629 44.761 32.872 1.00 42.53 621 THR A N 1
ATOM 4953 C CA . THR A 1 621 ? 9.662 45.054 33.861 1.00 47.14 621 THR A CA 1
ATOM 4954 C C . THR A 1 621 ? 10.433 43.814 34.309 1.00 51.62 621 THR A C 1
ATOM 4955 O O . THR A 1 621 ? 11.503 43.515 33.780 1.00 49.30 621 THR A O 1
ATOM 4959 N N . ALA A 1 622 ? 9.888 43.099 35.288 1.00 47.00 622 ALA A N 1
ATOM 4960 C CA . ALA A 1 622 ? 10.547 41.916 35.829 1.00 51.46 622 ALA A CA 1
ATOM 4961 C C . ALA A 1 622 ? 10.827 40.878 34.744 1.00 52.28 622 ALA A C 1
ATOM 4962 O O . ALA A 1 622 ? 11.939 40.360 34.642 1.00 44.64 622 ALA A O 1
ATOM 4964 N N . GLY A 1 623 ? 9.815 40.580 33.937 1.00 45.04 623 GLY A N 1
ATOM 4965 C CA . GLY A 1 623 ? 9.952 39.597 32.879 1.00 41.77 623 GLY A CA 1
ATOM 4966 C C . GLY A 1 623 ? 11.117 39.889 31.954 1.00 41.04 623 GLY A C 1
ATOM 4967 O O . GLY A 1 623 ? 12.034 39.080 31.818 1.00 35.79 623 GLY A O 1
ATOM 4968 N N . HIS A 1 624 ? 11.085 41.057 31.321 1.00 44.44 624 HIS A N 1
ATOM 4969 C CA . HIS A 1 624 ? 12.112 41.431 30.357 1.00 42.95 624 HIS A CA 1
ATOM 4970 C C . HIS A 1 624 ? 13.493 41.507 30.997 1.00 39.68 624 HIS A C 1
ATOM 4971 O O . HIS A 1 624 ? 14.490 41.129 30.383 1.00 39.90 624 HIS A O 1
ATOM 4978 N N . GLU A 1 625 ? 13.547 41.994 32.232 1.00 43.63 625 GLU A N 1
ATOM 4979 C CA . GLU A 1 625 ? 14.823 42.206 32.908 1.00 50.27 625 GLU A CA 1
ATOM 4980 C C . GLU A 1 625 ? 15.520 40.913 33.325 1.00 43.89 625 GLU A C 1
ATOM 4981 O O . GLU A 1 625 ? 16.746 40.831 33.286 1.00 41.40 625 GLU A O 1
ATOM 4987 N N . CYS A 1 626 ? 14.749 39.905 33.722 1.00 45.99 626 CYS A N 1
ATOM 4988 C CA . CYS A 1 626 ? 15.344 38.622 34.085 1.00 41.75 626 CYS A CA 1
ATOM 4989 C C . CYS A 1 626 ? 15.771 37.852 32.833 1.00 43.31 626 CYS A C 1
ATOM 4990 O O . CYS A 1 626 ? 16.720 37.069 32.871 1.00 50.27 626 CYS A O 1
ATOM 4993 N N . VAL A 1 627 ? 15.074 38.088 31.725 1.00 32.75 627 VAL A N 1
ATOM 4994 C CA . VAL A 1 627 ? 15.459 37.509 30.441 1.00 26.06 627 VAL A CA 1
ATOM 4995 C C . VAL A 1 627 ? 16.725 38.180 29.915 1.00 31.95 627 VAL A C 1
ATOM 4996 O O . VAL A 1 627 ? 17.667 37.511 29.488 1.00 31.93 627 VAL A O 1
ATOM 5000 N N . LYS A 1 628 ? 16.741 39.508 29.950 1.00 36.37 628 LYS A N 1
ATOM 5001 C CA . LYS A 1 628 ? 17.906 40.278 29.528 1.00 35.74 628 LYS A CA 1
ATOM 5002 C C . LYS A 1 628 ? 19.117 39.936 30.390 1.00 38.52 628 LYS A C 1
ATOM 5003 O O . LYS A 1 628 ? 20.243 39.860 29.899 1.00 42.28 628 LYS A O 1
ATOM 5009 N N . ASP A 1 629 ? 18.872 39.730 31.679 1.00 41.61 629 ASP A N 1
ATOM 5010 C CA . ASP A 1 629 ? 19.926 39.393 32.626 1.00 37.72 629 ASP A CA 1
ATOM 5011 C C . ASP A 1 629 ? 20.530 38.035 32.285 1.00 40.33 629 ASP A C 1
ATOM 5012 O O . ASP A 1 629 ? 21.748 37.889 32.182 1.00 43.24 629 ASP A O 1
ATOM 5017 N N . TYR A 1 630 ? 19.664 37.043 32.115 1.00 33.71 630 TYR A N 1
ATOM 5018 C CA . TYR A 1 630 ? 20.090 35.691 31.780 1.00 35.04 630 TYR A CA 1
ATOM 5019 C C . TYR A 1 630 ? 20.885 35.700 30.481 1.00 31.37 630 TYR A C 1
ATOM 5020 O O . TYR A 1 630 ? 21.932 35.060 30.376 1.00 34.96 630 TYR A O 1
ATOM 5029 N N . LEU A 1 631 ? 20.383 36.444 29.500 1.00 33.01 631 LEU A N 1
ATOM 5030 C CA . LEU A 1 631 ? 21.011 36.535 28.186 1.00 35.27 631 LEU A CA 1
ATOM 5031 C C . LEU A 1 631 ? 22.418 37.130 28.242 1.00 42.49 631 LEU A C 1
ATOM 5032 O O . LEU A 1 631 ? 23.335 36.623 27.598 1.00 37.11 631 LEU A O 1
ATOM 5037 N N . LYS A 1 632 ? 22.582 38.209 29.003 1.00 40.36 632 LYS A N 1
ATOM 5038 C CA . LYS A 1 632 ? 23.879 38.871 29.115 1.00 41.09 632 LYS A CA 1
ATOM 5039 C C . LYS A 1 632 ? 24.952 37.913 29.617 1.00 31.40 632 LYS A C 1
ATOM 5040 O O . LYS A 1 632 ? 26.052 37.852 29.069 1.00 32.39 632 LYS A O 1
ATOM 5046 N N . HIS A 1 633 ? 24.627 37.167 30.665 1.00 32.73 633 HIS A N 1
ATOM 5047 C CA . HIS A 1 633 ? 25.569 36.217 31.238 1.00 36.22 633 HIS A CA 1
ATOM 5048 C C . HIS A 1 633 ? 25.909 35.104 30.252 1.00 40.14 633 HIS A C 1
ATOM 5049 O O . HIS A 1 633 ? 27.081 34.822 30.004 1.00 42.10 633 HIS A O 1
ATOM 5056 N N . LEU A 1 634 ? 24.883 34.481 29.683 1.00 32.61 634 LEU A N 1
ATOM 5057 C CA . LEU A 1 634 ? 25.091 33.393 28.735 1.00 27.02 634 LEU A CA 1
ATOM 5058 C C . LEU A 1 634 ? 25.997 33.832 27.585 1.00 32.60 634 LEU A C 1
ATOM 5059 O O . LEU A 1 634 ? 26.955 33.144 27.241 1.00 35.01 634 LEU A O 1
ATOM 5064 N N . HIS A 1 635 ? 25.697 34.986 26.999 1.00 29.25 635 HIS A N 1
ATOM 5065 C CA . HIS A 1 635 ? 26.433 35.449 25.831 1.00 34.75 635 HIS A CA 1
ATOM 5066 C C . HIS A 1 635 ? 27.887 35.794 26.141 1.00 37.40 635 HIS A C 1
ATOM 5067 O O . HIS A 1 635 ? 28.797 35.349 25.444 1.00 34.21 635 HIS A O 1
ATOM 5074 N N . VAL A 1 636 ? 28.105 36.596 27.176 1.00 30.85 636 VAL A N 1
ATOM 5075 C CA . VAL A 1 636 ? 29.460 36.987 27.538 1.00 35.41 636 VAL A CA 1
ATOM 5076 C C . VAL A 1 636 ? 30.286 35.766 27.925 1.00 37.45 636 VAL A C 1
ATOM 5077 O O . VAL A 1 636 ? 31.436 35.627 27.505 1.00 37.79 636 VAL A O 1
ATOM 5081 N N . TYR A 1 637 ? 29.695 34.879 28.719 1.00 39.11 637 TYR A N 1
ATOM 5082 C CA . TYR A 1 637 ? 30.376 33.649 29.110 1.00 37.32 637 TYR A CA 1
ATOM 5083 C C . TYR A 1 637 ? 30.810 32.846 27.885 1.00 32.19 637 TYR A C 1
ATOM 5084 O O . TYR A 1 637 ? 31.968 32.446 27.776 1.00 33.94 637 TYR A O 1
ATOM 5093 N N . LYS A 1 638 ? 29.881 32.615 26.962 1.00 32.38 638 LYS A N 1
ATOM 5094 C CA . LYS A 1 638 ? 30.195 31.859 25.754 1.00 28.88 638 LYS A CA 1
ATOM 5095 C C . LYS A 1 638 ? 31.295 32.519 24.926 1.00 30.48 638 LYS A C 1
ATOM 5096 O O . LYS A 1 638 ? 32.279 31.879 24.558 1.00 28.62 638 LYS A O 1
ATOM 5102 N N . CYS A 1 639 ? 31.120 33.802 24.629 1.00 34.09 639 CYS A N 1
ATOM 5103 C CA . CYS A 1 639 ? 32.022 34.500 23.718 1.00 34.81 639 CYS A CA 1
ATOM 5104 C C . CYS A 1 639 ? 33.413 34.729 24.301 1.00 31.90 639 CYS A C 1
ATOM 5105 O O . CYS A 1 639 ? 34.406 34.718 23.574 1.00 29.83 639 CYS A O 1
ATOM 5108 N N . SER A 1 640 ? 33.487 34.935 25.610 1.00 33.83 640 SER A N 1
ATOM 5109 C CA . SER A 1 640 ? 34.777 35.129 26.263 1.00 44.97 640 SER A CA 1
ATOM 5110 C C . SER A 1 640 ? 35.438 33.792 26.578 1.00 33.23 640 SER A C 1
ATOM 5111 O O . SER A 1 640 ? 36.528 33.749 27.143 1.00 38.12 640 SER A O 1
ATOM 5114 N N . GLY A 1 641 ? 34.774 32.702 26.208 1.00 32.91 641 GLY A N 1
ATOM 5115 C CA . GLY A 1 641 ? 35.317 31.371 26.414 1.00 31.54 641 GLY A CA 1
ATOM 5116 C C . GLY A 1 641 ? 35.443 31.004 27.879 1.00 42.85 641 GLY A C 1
ATOM 5117 O O . GLY A 1 641 ? 36.254 30.157 28.250 1.00 39.69 641 GLY A O 1
ATOM 5118 N N . ASP A 1 642 ? 34.633 31.644 28.715 1.00 41.78 642 ASP A N 1
ATOM 5119 C CA . ASP A 1 642 ? 34.685 31.421 30.156 1.00 38.21 642 ASP A CA 1
ATOM 5120 C C . ASP A 1 642 ? 33.961 30.134 30.537 1.00 40.78 642 ASP A C 1
ATOM 5121 O O . ASP A 1 642 ? 32.861 30.169 31.089 1.00 37.56 642 ASP A O 1
ATOM 5126 N N . VAL A 1 643 ? 34.590 29.001 30.247 1.00 38.84 643 VAL A N 1
ATOM 5127 C CA . VAL A 1 643 ? 33.968 27.702 30.468 1.00 42.98 643 VAL A CA 1
ATOM 5128 C C . VAL A 1 643 ? 33.704 27.430 31.949 1.00 48.79 643 VAL A C 1
ATOM 5129 O O . VAL A 1 643 ? 32.727 26.769 32.301 1.00 43.98 643 VAL A O 1
ATOM 5133 N N . GLU A 1 644 ? 34.567 27.953 32.815 1.00 54.17 644 GLU A N 1
ATOM 5134 C CA . GLU A 1 644 ? 34.457 27.690 34.247 1.00 49.77 644 GLU A CA 1
ATOM 5135 C C . GLU A 1 644 ? 33.241 28.368 34.875 1.00 49.71 644 GLU A C 1
ATOM 5136 O O . GLU A 1 644 ? 32.404 27.705 35.489 1.00 47.89 644 GLU A O 1
ATOM 5142 N N . GLN A 1 645 ? 33.147 29.686 34.729 1.00 51.51 645 GLN A N 1
ATOM 5143 C CA . GLN A 1 645 ? 31.981 30.421 35.209 1.00 51.09 645 GLN A CA 1
ATOM 5144 C C . GLN A 1 645 ? 30.731 30.041 34.420 1.00 48.64 645 GLN A C 1
ATOM 5145 O O . GLN A 1 645 ? 29.667 29.812 34.995 1.00 49.17 645 GLN A O 1
ATOM 5151 N N . GLY A 1 646 ? 30.869 29.974 33.100 1.00 40.85 646 GLY A N 1
ATOM 5152 C CA . GLY A 1 646 ? 29.751 29.662 32.230 1.00 36.85 646 GLY A CA 1
ATOM 5153 C C . GLY A 1 646 ? 29.067 28.353 32.570 1.00 38.79 646 GLY A C 1
ATOM 5154 O O . GLY A 1 646 ? 27.838 28.283 32.630 1.00 42.36 646 GLY A O 1
ATOM 5155 N N . SER A 1 647 ? 29.858 27.308 32.792 1.00 34.55 647 SER A N 1
ATOM 5156 C CA . SER A 1 647 ? 29.297 25.991 33.071 1.00 41.65 647 SER A CA 1
ATOM 5157 C C . SER A 1 647 ? 28.517 25.970 34.378 1.00 40.31 647 SER A C 1
ATOM 5158 O O . SER A 1 647 ? 27.377 25.512 34.419 1.00 41.54 647 SER A O 1
ATOM 5161 N N . LYS A 1 648 ? 29.134 26.466 35.445 1.00 47.63 648 LYS A N 1
ATOM 5162 C CA . LYS A 1 648 ? 28.478 26.518 36.745 1.00 49.01 648 LYS A CA 1
ATOM 5163 C C . LYS A 1 648 ? 27.188 27.325 36.661 1.00 43.47 648 LYS A C 1
ATOM 5164 O O . LYS A 1 648 ? 26.156 26.927 37.202 1.00 44.12 648 LYS A O 1
ATOM 5170 N N . TYR A 1 649 ? 27.257 28.460 35.973 1.00 40.44 649 TYR A N 1
ATOM 5171 C CA . TYR A 1 649 ? 26.113 29.352 35.824 1.00 42.11 649 TYR A CA 1
ATOM 5172 C C . TYR A 1 649 ? 24.928 28.657 35.159 1.00 38.80 649 TYR A C 1
ATOM 5173 O O . TYR A 1 649 ? 23.805 28.712 35.660 1.00 38.78 649 TYR A O 1
ATOM 5182 N N . PHE A 1 650 ? 25.180 28.004 34.030 1.00 38.86 650 PHE A N 1
ATOM 5183 C CA . PHE A 1 650 ? 24.109 27.355 33.283 1.00 38.07 650 PHE A CA 1
ATOM 5184 C C . PHE A 1 650 ? 23.647 26.053 33.936 1.00 36.32 650 PHE A C 1
ATOM 5185 O O . PHE A 1 650 ? 22.460 25.726 33.915 1.00 31.34 650 PHE A O 1
ATOM 5193 N N . ILE A 1 651 ? 24.586 25.309 34.508 1.00 36.15 651 ILE A N 1
ATOM 5194 C CA . ILE A 1 651 ? 24.247 24.070 35.198 1.00 41.15 651 ILE A CA 1
ATOM 5195 C C . ILE A 1 651 ? 23.321 24.362 36.373 1.00 40.02 651 ILE A C 1
ATOM 5196 O O . ILE A 1 651 ? 22.327 23.667 36.580 1.00 40.64 651 ILE A O 1
ATOM 5201 N N . ASP A 1 652 ? 23.645 25.405 37.131 1.00 39.77 652 ASP A N 1
ATOM 5202 C CA . ASP A 1 652 ? 22.813 25.815 38.256 1.00 41.42 652 ASP A CA 1
ATOM 5203 C C . ASP A 1 652 ? 21.422 26.213 37.789 1.00 45.60 652 ASP A C 1
ATOM 5204 O O . ASP A 1 652 ? 20.418 25.766 38.343 1.00 45.62 652 ASP A O 1
ATOM 5209 N N . ARG A 1 653 ? 21.369 27.061 36.768 1.00 36.98 653 ARG A N 1
ATOM 5210 C CA . ARG A 1 653 ? 20.101 27.579 36.274 1.00 37.43 653 ARG A CA 1
ATOM 5211 C C . ARG A 1 653 ? 19.243 26.462 35.686 1.00 42.22 653 ARG A C 1
ATOM 5212 O O . ARG A 1 653 ? 18.025 26.597 35.575 1.00 42.54 653 ARG A O 1
ATOM 5220 N N . SER A 1 654 ? 19.881 25.359 35.311 1.00 31.23 654 SER A N 1
ATOM 5221 C CA . SER A 1 654 ? 19.161 24.221 34.750 1.00 38.07 654 SER A CA 1
ATOM 5222 C C . SER A 1 654 ? 19.017 23.087 35.762 1.00 38.27 654 SER A C 1
ATOM 5223 O O . SER A 1 654 ? 18.620 21.976 35.409 1.00 42.00 654 SER A O 1
ATOM 5226 N N . THR A 1 655 ? 19.344 23.370 37.019 1.00 37.04 655 THR A N 1
ATOM 5227 C CA . THR A 1 655 ? 19.228 22.379 38.082 1.00 37.04 655 THR A CA 1
ATOM 5228 C C . THR A 1 655 ? 17.799 22.311 38.607 1.00 43.20 655 THR A C 1
ATOM 5229 O O . THR A 1 655 ? 17.218 23.328 38.985 1.00 40.19 655 THR A O 1
ATOM 5233 N N . VAL A 1 656 ? 17.236 21.109 38.632 1.00 50.68 656 VAL A N 1
ATOM 5234 C CA . VAL A 1 656 ? 15.874 20.922 39.118 1.00 44.38 656 VAL A CA 1
ATOM 5235 C C . VAL A 1 656 ? 15.828 20.970 40.641 1.00 47.82 656 VAL A C 1
ATOM 5236 O O . VAL A 1 656 ? 16.249 20.031 41.315 1.00 45.51 656 VAL A O 1
ATOM 5240 N N . THR A 1 657 ? 15.317 22.073 41.177 1.00 49.02 657 THR A N 1
ATOM 5241 C CA . THR A 1 657 ? 15.213 22.252 42.621 1.00 54.63 657 THR A CA 1
ATOM 5242 C C . THR A 1 657 ? 14.123 21.356 43.213 1.00 56.11 657 THR A C 1
ATOM 5243 O O . THR A 1 657 ? 13.184 20.973 42.515 1.00 50.04 657 THR A O 1
ATOM 5247 N N . PRO A 1 658 ? 14.250 21.016 44.506 1.00 63.73 658 PRO A N 1
ATOM 5248 C CA . PRO A 1 658 ? 13.322 20.112 45.195 1.00 60.99 658 PRO A CA 1
ATOM 5249 C C . PRO A 1 658 ? 11.851 20.422 44.913 1.00 59.96 658 PRO A C 1
ATOM 5250 O O . PRO A 1 658 ? 11.070 19.499 44.679 1.00 57.74 658 PRO A O 1
ATOM 5254 N N . ASP A 1 659 ? 11.481 21.698 44.931 1.00 52.48 659 ASP A N 1
ATOM 5255 C CA . ASP A 1 659 ? 10.092 22.088 44.704 1.00 61.52 659 ASP A CA 1
ATOM 5256 C C . ASP A 1 659 ? 9.615 21.736 43.294 1.00 48.34 659 ASP A C 1
ATOM 5257 O O . ASP A 1 659 ? 8.509 21.226 43.114 1.00 47.67 659 ASP A O 1
ATOM 5262 N N . LEU A 1 660 ? 10.453 22.007 42.298 1.00 50.85 660 LEU A N 1
ATOM 5263 C CA . LEU A 1 660 ? 10.108 21.714 40.912 1.00 43.05 660 LEU A CA 1
ATOM 5264 C C . LEU A 1 660 ? 10.149 20.213 40.642 1.00 47.69 660 LEU A C 1
ATOM 5265 O O . LEU A 1 660 ? 9.325 19.685 39.895 1.00 45.55 660 LEU A O 1
ATOM 5270 N N . ALA A 1 661 ? 11.108 19.530 41.259 1.00 44.50 661 ALA A N 1
ATOM 5271 C CA . ALA A 1 661 ? 11.221 18.082 41.128 1.00 38.11 661 ALA A CA 1
ATOM 5272 C C . ALA A 1 661 ? 9.932 17.402 41.580 1.00 47.29 661 ALA A C 1
ATOM 5273 O O . ALA A 1 661 ? 9.552 16.353 41.059 1.00 46.93 661 ALA A O 1
ATOM 5275 N N . SER A 1 662 ? 9.260 18.012 42.550 1.00 49.74 662 SER A N 1
ATOM 5276 C CA . SER A 1 662 ? 8.039 17.450 43.115 1.00 52.70 662 SER A CA 1
ATOM 5277 C C . SER A 1 662 ? 6.891 17.461 42.115 1.00 49.58 662 SER A C 1
ATOM 5278 O O . SER A 1 662 ? 5.875 16.799 42.319 1.00 52.54 662 SER A O 1
ATOM 5281 N N . LEU A 1 663 ? 7.059 18.218 41.035 1.00 43.35 663 LEU A N 1
ATOM 5282 C CA . LEU A 1 663 ? 6.000 18.388 40.048 1.00 36.44 663 LEU A CA 1
ATOM 5283 C C . LEU A 1 663 ? 6.123 17.414 38.884 1.00 39.58 663 LEU A C 1
ATOM 5284 O O . LEU A 1 663 ? 5.223 17.320 38.054 1.00 36.34 663 LEU A O 1
ATOM 5289 N N . ARG A 1 664 ? 7.239 16.696 38.816 1.00 43.73 664 ARG A N 1
ATOM 5290 C CA . ARG A 1 664 ? 7.503 15.836 37.667 1.00 42.74 664 ARG A CA 1
ATOM 5291 C C . ARG A 1 664 ? 6.416 14.783 37.453 1.00 41.60 664 ARG A C 1
ATOM 5292 O O . ARG A 1 664 ? 5.939 14.594 36.334 1.00 43.34 664 ARG A O 1
ATOM 5300 N N . ASP A 1 665 ? 6.030 14.098 38.524 1.00 49.34 665 ASP A N 1
ATOM 5301 C CA . ASP A 1 665 ? 4.974 13.095 38.439 1.00 47.20 665 ASP A CA 1
ATOM 5302 C C . ASP A 1 665 ? 3.699 13.699 37.857 1.00 51.86 665 ASP A C 1
ATOM 5303 O O . ASP A 1 665 ? 3.041 13.091 37.012 1.00 53.07 665 ASP A O 1
ATOM 5308 N N . ILE A 1 666 ? 3.360 14.903 38.305 1.00 43.06 666 ILE A N 1
ATOM 5309 C CA . ILE A 1 666 ? 2.201 15.608 37.774 1.00 40.07 666 ILE A CA 1
ATOM 5310 C C . ILE A 1 666 ? 2.359 15.841 36.272 1.00 36.33 666 ILE A C 1
ATOM 5311 O O . ILE A 1 666 ? 1.444 15.577 35.490 1.00 39.13 666 ILE A O 1
ATOM 5316 N N . VAL A 1 667 ? 3.527 16.329 35.871 1.00 33.52 667 VAL A N 1
ATOM 5317 C CA . VAL A 1 667 ? 3.813 16.529 34.455 1.00 31.69 667 VAL A CA 1
ATOM 5318 C C . VAL A 1 667 ? 3.652 15.224 33.677 1.00 40.41 667 VAL A C 1
ATOM 5319 O O . VAL A 1 667 ? 3.054 15.202 32.604 1.00 35.35 667 VAL A O 1
ATOM 5323 N N . LEU A 1 668 ? 4.176 14.135 34.228 1.00 41.32 668 LEU A N 1
ATOM 5324 C CA . LEU A 1 668 ? 4.106 12.840 33.557 1.00 51.02 668 LEU A CA 1
ATOM 5325 C C . LEU A 1 668 ? 2.667 12.362 33.384 1.00 49.83 668 LEU A C 1
ATOM 5326 O O . LEU A 1 668 ? 2.331 11.723 32.386 1.00 50.32 668 LEU A O 1
ATOM 5331 N N . SER A 1 669 ? 1.820 12.676 34.359 1.00 45.74 669 SER A N 1
ATOM 5332 C CA . SER A 1 669 ? 0.431 12.231 34.343 1.00 43.52 669 SER A CA 1
ATOM 5333 C C . SER A 1 669 ? -0.399 12.977 33.302 1.00 48.72 669 SER A C 1
ATOM 5334 O O . SER A 1 669 ? -1.422 12.473 32.836 1.00 48.17 669 SER A O 1
ATOM 5337 N N . LYS A 1 670 ? 0.044 14.177 32.942 1.00 46.84 670 LYS A N 1
ATOM 5338 C CA . LYS A 1 670 ? -0.682 14.998 31.978 1.00 44.68 670 LYS A CA 1
ATOM 5339 C C . LYS A 1 670 ? -0.151 14.820 30.558 1.00 42.71 670 LYS A C 1
ATOM 5340 O O . LYS A 1 670 ? -0.568 15.524 29.640 1.00 46.24 670 LYS A O 1
ATOM 5346 N N . ARG A 1 671 ? 0.769 13.875 30.385 1.00 42.91 671 ARG A N 1
ATOM 5347 C CA . ARG A 1 671 ? 1.328 13.579 29.070 1.00 51.37 671 ARG A CA 1
ATOM 5348 C C . ARG A 1 671 ? 0.270 13.047 28.110 1.00 53.56 671 ARG A C 1
ATOM 5349 O O . ARG A 1 671 ? -0.464 12.111 28.434 1.00 49.85 671 ARG A O 1
ATOM 5357 N N . LEU A 1 672 ? 0.202 13.644 26.925 1.00 50.49 672 LEU A N 1
ATOM 5358 C CA . LEU A 1 672 ? -0.691 13.170 25.877 1.00 52.77 672 LEU A CA 1
ATOM 5359 C C . LEU A 1 672 ? -0.016 12.059 25.080 1.00 57.96 672 LEU A C 1
ATOM 5360 O O . LEU A 1 672 ? 1.192 12.104 24.848 1.00 55.20 672 LEU A O 1
ATOM 5365 N N . PRO A 1 673 ? -0.797 11.053 24.662 1.00 57.91 673 PRO A N 1
ATOM 5366 C CA . PRO A 1 673 ? -0.269 9.941 23.866 1.00 43.53 673 PRO A CA 1
ATOM 5367 C C . PRO A 1 673 ? 0.320 10.434 22.549 1.00 47.11 673 PRO A C 1
ATOM 5368 O O . PRO A 1 673 ? 0.119 11.592 22.182 1.00 53.14 673 PRO A O 1
ATOM 5372 N N . ARG A 1 674 ? 1.038 9.560 21.850 1.00 43.51 674 ARG A N 1
ATOM 5373 C CA . ARG A 1 674 ? 1.642 9.914 20.572 1.00 47.88 674 ARG A CA 1
ATOM 5374 C C . ARG A 1 674 ? 0.607 10.544 19.643 1.00 52.89 674 ARG A C 1
ATOM 5375 O O . ARG A 1 674 ? -0.493 10.016 19.474 1.00 45.25 674 ARG A O 1
ATOM 5383 N N . ARG A 1 675 ? 0.967 11.674 19.044 1.00 43.45 675 ARG A N 1
ATOM 5384 C CA . ARG A 1 675 ? 0.055 12.394 18.165 1.00 42.70 675 ARG A CA 1
ATOM 5385 C C . ARG A 1 675 ? -0.128 11.677 16.832 1.00 43.50 675 ARG A C 1
ATOM 5386 O O . ARG A 1 675 ? 0.827 11.147 16.266 1.00 42.52 675 ARG A O 1
ATOM 5394 N N . GLN A 1 676 ? -1.362 11.661 16.339 1.00 43.20 676 GLN A N 1
ATOM 5395 C CA . GLN A 1 676 ? -1.669 11.050 15.051 1.00 38.11 676 GLN A CA 1
ATOM 5396 C C . GLN A 1 676 ? -2.071 12.126 14.050 1.00 37.51 676 GLN A C 1
ATOM 5397 O O . GLN A 1 676 ? -2.992 12.901 14.300 1.00 43.64 676 GLN A O 1
ATOM 5403 N N . PHE A 1 677 ? -1.378 12.171 12.917 1.00 32.43 677 PHE A N 1
ATOM 5404 C CA . PHE A 1 677 ? -1.618 13.209 11.920 1.00 29.40 677 PHE A CA 1
ATOM 5405 C C . PHE A 1 677 ? -2.510 12.749 10.772 1.00 39.48 677 PHE A C 1
ATOM 5406 O O . PHE A 1 677 ? -2.310 11.676 10.203 1.00 42.38 677 PHE A O 1
ATOM 5414 N N . ILE A 1 678 ? -3.495 13.578 10.438 1.00 41.43 678 ILE A N 1
ATOM 5415 C CA . ILE A 1 678 ? -4.370 13.325 9.302 1.00 41.42 678 ILE A CA 1
ATOM 5416 C C . ILE A 1 678 ? -3.959 14.219 8.140 1.00 36.84 678 ILE A C 1
ATOM 5417 O O . ILE A 1 678 ? -3.724 15.414 8.320 1.00 41.29 678 ILE A O 1
ATOM 5422 N N . GLN A 1 679 ? -3.869 13.639 6.948 1.00 36.27 679 GLN A N 1
ATOM 5423 C CA . GLN A 1 679 ? -3.403 14.377 5.782 1.00 36.06 679 GLN A CA 1
ATOM 5424 C C . GLN A 1 679 ? -4.543 14.695 4.827 1.00 42.78 679 GLN A C 1
ATOM 5425 O O . GLN A 1 679 ? -5.447 13.881 4.626 1.00 38.63 679 GLN A O 1
ATOM 5431 N N A SER A 1 680 ? -4.486 15.883 4.234 0.50 38.24 680 SER A N 1
ATOM 5432 N N B SER A 1 680 ? -4.497 15.884 4.237 0.50 38.22 680 SER A N 1
ATOM 5433 C CA A SER A 1 680 ? -5.499 16.324 3.286 0.50 36.20 680 SER A CA 1
ATOM 5434 C CA B SER A 1 680 ? -5.532 16.315 3.309 0.50 36.36 680 SER A CA 1
ATOM 5435 C C A SER A 1 680 ? -5.488 15.458 2.035 0.50 39.82 680 SER A C 1
ATOM 5436 C C B SER A 1 680 ? -5.468 15.525 2.008 0.50 39.93 680 SER A C 1
ATOM 5437 O O A SER A 1 680 ? -4.516 14.752 1.761 0.50 36.50 680 SER A O 1
ATOM 5438 O O B SER A 1 680 ? -4.440 14.932 1.675 0.50 38.21 680 SER A O 1
ATOM 5443 N N . ASN A 1 681 ? -6.578 15.516 1.279 1.00 38.89 681 ASN A N 1
ATOM 5444 C CA . ASN A 1 681 ? -6.634 14.875 -0.024 1.00 33.21 681 ASN A CA 1
ATOM 5445 C C . ASN A 1 681 ? -6.938 15.925 -1.075 1.00 35.25 681 ASN A C 1
ATOM 5446 O O . ASN A 1 681 ? -7.813 16.765 -0.886 1.00 50.99 681 ASN A O 1
ATOM 5451 N N . SER A 1 682 ? -6.198 15.889 -2.175 1.00 41.88 682 SER A N 1
ATOM 5452 C CA . SER A 1 682 ? -6.374 16.876 -3.227 1.00 48.55 682 SER A CA 1
ATOM 5453 C C . SER A 1 682 ? -7.027 16.260 -4.458 1.00 46.18 682 SER A C 1
ATOM 5454 O O . SER A 1 682 ? -6.956 15.050 -4.677 1.00 39.90 682 SER A O 1
ATOM 5457 N N . TYR A 1 683 ? -7.674 17.104 -5.250 1.00 41.99 683 TYR A N 1
ATOM 5458 C CA . TYR A 1 683 ? -8.287 16.670 -6.494 1.00 50.36 683 TYR A CA 1
ATOM 5459 C C . TYR A 1 683 ? -8.515 17.885 -7.375 1.00 47.62 683 TYR A C 1
ATOM 5460 O O . TYR A 1 683 ? -8.541 19.015 -6.888 1.00 52.05 683 TYR A O 1
ATOM 5469 N N . ILE A 1 684 ? -8.666 17.655 -8.672 1.00 48.59 684 ILE A N 1
ATOM 5470 C CA . ILE A 1 684 ? -8.930 18.740 -9.606 1.00 54.20 684 ILE A CA 1
ATOM 5471 C C . ILE A 1 684 ? -10.421 18.794 -9.922 1.00 52.03 684 ILE A C 1
ATOM 5472 O O . ILE A 1 684 ? -11.012 17.791 -10.323 1.00 53.65 684 ILE A O 1
ATOM 5477 N N . ASP A 1 685 ? -11.027 19.962 -9.732 1.00 54.10 685 ASP A N 1
ATOM 5478 C CA . ASP A 1 685 ? -12.470 20.110 -9.912 1.00 61.30 685 ASP A CA 1
ATOM 5479 C C . ASP A 1 685 ? -12.864 20.418 -11.358 1.00 75.99 685 ASP A C 1
ATOM 5480 O O . ASP A 1 685 ? -12.013 20.488 -12.244 1.00 76.79 685 ASP A O 1
ATOM 5485 N N . ASP A 1 686 ? -14.163 20.600 -11.581 1.00 85.51 686 ASP A N 1
ATOM 5486 C CA . ASP A 1 686 ? -14.701 20.875 -12.912 1.00 89.29 686 ASP A CA 1
ATOM 5487 C C . ASP A 1 686 ? -14.043 22.087 -13.562 1.00 86.68 686 ASP A C 1
ATOM 5488 O O . ASP A 1 686 ? -14.026 22.212 -14.786 1.00 85.64 686 ASP A O 1
ATOM 5493 N N . ASN A 1 687 ? -13.507 22.978 -12.735 1.00 87.68 687 ASN A N 1
ATOM 5494 C CA . ASN A 1 687 ? -12.875 24.196 -13.225 1.00 88.39 687 ASN A CA 1
ATOM 5495 C C . ASN A 1 687 ? -11.357 24.058 -13.326 1.00 79.09 687 ASN A C 1
ATOM 5496 O O . ASN A 1 687 ? -10.633 25.054 -13.332 1.00 72.30 687 ASN A O 1
ATOM 5501 N N . ASN A 1 688 ? -10.882 22.818 -13.407 1.00 75.61 688 ASN A N 1
ATOM 5502 C CA . ASN A 1 688 ? -9.450 22.540 -13.445 1.00 73.87 688 ASN A CA 1
ATOM 5503 C C . ASN A 1 688 ? -8.709 23.217 -12.295 1.00 68.89 688 ASN A C 1
ATOM 5504 O O . ASN A 1 688 ? -7.631 23.784 -12.476 1.00 72.08 688 ASN A O 1
ATOM 5509 N N . LYS A 1 689 ? -9.299 23.148 -11.109 1.00 66.04 689 LYS A N 1
ATOM 5510 C CA . LYS A 1 689 ? -8.753 23.816 -9.939 1.00 63.78 689 LYS A CA 1
ATOM 5511 C C . LYS A 1 689 ? -8.415 22.774 -8.878 1.00 61.65 689 LYS A C 1
ATOM 5512 O O . LYS A 1 689 ? -9.236 21.911 -8.567 1.00 66.65 689 LYS A O 1
ATOM 5518 N N . VAL A 1 690 ? -7.202 22.841 -8.337 1.00 48.72 690 VAL A N 1
ATOM 5519 C CA . VAL A 1 690 ? -6.808 21.936 -7.262 1.00 45.22 690 VAL A CA 1
ATOM 5520 C C . VAL A 1 690 ? -7.559 22.287 -5.982 1.00 50.10 690 VAL A C 1
ATOM 5521 O O . VAL A 1 690 ? -7.501 23.421 -5.509 1.00 48.67 690 VAL A O 1
ATOM 5525 N N . THR A 1 691 ? -8.268 21.308 -5.431 1.00 52.36 691 THR A N 1
ATOM 5526 C CA . THR A 1 691 ? -9.050 21.517 -4.219 1.00 52.91 691 THR A CA 1
ATOM 5527 C C . THR A 1 691 ? -8.620 20.548 -3.124 1.00 52.13 691 THR A C 1
ATOM 5528 O O . THR A 1 691 ? -8.420 19.361 -3.379 1.00 47.45 691 THR A O 1
ATOM 5532 N N . LEU A 1 692 ? -8.476 21.059 -1.905 1.00 47.37 692 LEU A N 1
ATOM 5533 C CA . LEU A 1 692 ? -8.075 20.230 -0.774 1.00 37.86 692 LEU A CA 1
ATOM 5534 C C . LEU A 1 692 ? -9.273 19.814 0.072 1.00 45.99 692 LEU A C 1
ATOM 5535 O O . LEU A 1 692 ? -10.123 20.637 0.411 1.00 47.05 692 LEU A O 1
ATOM 5540 N N . LYS A 1 693 ? -9.338 18.530 0.405 1.00 41.19 693 LYS A N 1
ATOM 5541 C CA . LYS A 1 693 ? -10.378 18.028 1.291 1.00 51.42 693 LYS A CA 1
ATOM 5542 C C . LYS A 1 693 ? -9.778 17.677 2.645 1.00 53.95 693 LYS A C 1
ATOM 5543 O O . LYS A 1 693 ? -8.784 16.954 2.724 1.00 50.54 693 LYS A O 1
ATOM 5549 N N . GLU A 1 694 ? -10.381 18.198 3.708 1.00 46.53 694 GLU A N 1
ATOM 5550 C CA . GLU A 1 694 ? -9.900 17.942 5.059 1.00 40.51 694 GLU A CA 1
ATOM 5551 C C . GLU A 1 694 ? -10.856 17.020 5.802 1.00 47.08 694 GLU A C 1
ATOM 5552 O O . GLU A 1 694 ? -11.914 16.664 5.284 1.00 48.83 694 GLU A O 1
ATOM 5558 N N . TYR A 1 695 ? -10.481 16.635 7.017 1.00 41.89 695 TYR A N 1
ATOM 5559 C CA . TYR A 1 695 ? -11.270 15.678 7.781 1.00 45.51 695 TYR A CA 1
ATOM 5560 C C . TYR A 1 695 ? -11.308 16.019 9.266 1.00 47.76 695 TYR A C 1
ATOM 5561 O O . TYR A 1 695 ? -10.414 16.690 9.783 1.00 52.33 695 TYR A O 1
ATOM 5570 N N . ASP A 1 696 ? -12.353 15.557 9.944 1.00 52.48 696 ASP A N 1
ATOM 5571 C CA . ASP A 1 696 ? -12.473 15.754 11.382 1.00 50.03 696 ASP A CA 1
ATOM 5572 C C . ASP A 1 696 ? -11.280 15.126 12.084 1.00 52.62 696 ASP A C 1
ATOM 5573 O O . ASP A 1 696 ? -10.739 14.122 11.625 1.00 47.98 696 ASP A O 1
ATOM 5578 N N . GLU A 1 697 ? -10.869 15.725 13.195 1.00 47.19 697 GLU A N 1
ATOM 5579 C CA . GLU A 1 697 ? -9.778 15.174 13.984 1.00 53.51 697 GLU A CA 1
ATOM 5580 C C . GLU A 1 697 ? -10.310 14.059 14.876 1.00 56.83 697 GLU A C 1
ATOM 5581 O O . GLU A 1 697 ? -10.336 14.173 16.101 1.00 55.03 697 GLU A O 1
ATOM 5587 N N . THR A 1 698 ? -10.742 12.982 14.230 1.00 52.43 698 THR A N 1
ATOM 5588 C CA . THR A 1 698 ? -11.342 11.843 14.906 1.00 49.99 698 THR A CA 1
ATOM 5589 C C . THR A 1 698 ? -10.877 10.560 14.231 1.00 48.24 698 THR A C 1
ATOM 5590 O O . THR A 1 698 ? -10.393 10.595 13.099 1.00 45.18 698 THR A O 1
ATOM 5594 N N . PRO A 1 699 ? -11.012 9.419 14.924 1.00 48.51 699 PRO A N 1
ATOM 5595 C CA . PRO A 1 699 ? -10.687 8.129 14.308 1.00 45.95 699 PRO A CA 1
ATOM 5596 C C . PRO A 1 699 ? -11.443 7.928 12.996 1.00 42.78 699 PRO A C 1
ATOM 5597 O O . PRO A 1 699 ? -10.875 7.407 12.035 1.00 44.39 699 PRO A O 1
ATOM 5601 N N . GLN A 1 700 ? -12.705 8.345 12.959 1.00 36.02 700 GLN A N 1
ATOM 5602 C CA . GLN A 1 700 ? -13.502 8.244 11.741 1.00 42.91 700 GLN A CA 1
ATOM 5603 C C . GLN A 1 700 ? -12.942 9.160 10.658 1.00 44.82 700 GLN A C 1
ATOM 5604 O O . GLN A 1 700 ? -13.006 8.846 9.468 1.00 43.98 700 GLN A O 1
ATOM 5610 N N . GLY A 1 701 ? -12.395 10.295 11.079 1.00 37.01 701 GLY A N 1
ATOM 5611 C CA . GLY A 1 701 ? -11.801 11.244 10.157 1.00 38.84 701 GLY A CA 1
ATOM 5612 C C . GLY A 1 701 ? -10.539 10.685 9.532 1.00 43.07 701 GLY A C 1
ATOM 5613 O O . GLY A 1 701 ? -10.329 10.796 8.324 1.00 39.61 701 GLY A O 1
ATOM 5614 N N . MET A 1 702 ? -9.696 10.079 10.362 1.00 34.43 702 MET A N 1
ATOM 5615 C CA . MET A 1 702 ? -8.484 9.439 9.873 1.00 38.62 702 MET A CA 1
ATOM 5616 C C . MET A 1 702 ? -8.844 8.351 8.871 1.00 38.96 702 MET A C 1
ATOM 5617 O O . MET A 1 702 ? -8.256 8.264 7.796 1.00 32.93 702 MET A O 1
ATOM 5622 N N . LEU A 1 703 ? -9.820 7.524 9.230 1.00 33.78 703 LEU A N 1
ATOM 5623 C CA . LEU A 1 703 ? -10.243 6.434 8.361 1.00 36.81 703 LEU A CA 1
ATOM 5624 C C . LEU A 1 703 ? -10.722 6.977 7.021 1.00 39.15 703 LEU A C 1
ATOM 5625 O O . LEU A 1 703 ? -10.333 6.481 5.964 1.00 35.81 703 LEU A O 1
ATOM 5630 N N . GLN A 1 704 ? -11.555 8.010 7.072 1.00 35.62 704 GLN A N 1
ATOM 5631 C CA . GLN A 1 704 ? -12.099 8.604 5.859 1.00 35.00 704 GLN A CA 1
ATOM 5632 C C . GLN A 1 704 ? -10.990 9.119 4.943 1.00 35.38 704 GLN A C 1
ATOM 5633 O O . GLN A 1 704 ? -11.080 9.001 3.722 1.00 36.82 704 GLN A O 1
ATOM 5639 N N . SER A 1 705 ? -9.943 9.685 5.537 1.00 36.59 705 SER A N 1
ATOM 5640 C CA . SER A 1 705 ? -8.843 10.246 4.758 1.00 34.53 705 SER A CA 1
ATOM 5641 C C . SER A 1 705 ? -8.149 9.178 3.915 1.00 37.58 705 SER A C 1
ATOM 5642 O O . SER A 1 705 ? -7.598 9.476 2.855 1.00 32.44 705 SER A O 1
ATOM 5645 N N . PHE A 1 706 ? -8.181 7.935 4.389 1.00 32.17 706 PHE A N 1
ATOM 5646 C CA . PHE A 1 706 ? -7.597 6.822 3.646 1.00 29.10 706 PHE A CA 1
ATOM 5647 C C . PHE A 1 706 ? -8.597 6.173 2.695 1.00 38.21 706 PHE A C 1
ATOM 5648 O O . PHE A 1 706 ? -8.231 5.738 1.604 1.00 41.42 706 PHE A O 1
ATOM 5656 N N . LEU A 1 707 ? -9.858 6.113 3.111 1.00 33.30 707 LEU A N 1
ATOM 5657 C CA . LEU A 1 707 ? -10.914 5.603 2.246 1.00 34.02 707 LEU A CA 1
ATOM 5658 C C . LEU A 1 707 ? -10.957 6.405 0.954 1.00 36.34 707 LEU A C 1
ATOM 5659 O O . LEU A 1 707 ? -11.141 5.848 -0.130 1.00 46.20 707 LEU A O 1
ATOM 5664 N N . ASP A 1 708 ? -10.782 7.717 1.077 1.00 35.06 708 ASP A N 1
ATOM 5665 C CA . ASP A 1 708 ? -10.867 8.614 -0.070 1.00 41.60 708 ASP A CA 1
ATOM 5666 C C . ASP A 1 708 ? -9.659 8.493 -0.992 1.00 45.26 708 ASP A C 1
ATOM 5667 O O . ASP A 1 708 ? -9.592 9.167 -2.019 1.00 43.66 708 ASP A O 1
ATOM 5672 N N . ARG A 1 709 ? -8.711 7.634 -0.626 1.00 47.90 709 ARG A N 1
ATOM 5673 C CA . ARG A 1 709 ? -7.497 7.445 -1.418 1.00 50.39 709 ARG A CA 1
ATOM 5674 C C . ARG A 1 709 ? -7.500 6.135 -2.202 1.00 52.22 709 ARG A C 1
ATOM 5675 O O . ARG A 1 709 ? -6.693 5.950 -3.112 1.00 52.66 709 ARG A O 1
ATOM 5683 N N . GLU A 1 710 ? -8.403 5.228 -1.845 1.00 50.64 710 GLU A N 1
ATOM 5684 C CA . GLU A 1 710 ? -8.478 3.931 -2.510 1.00 63.42 710 GLU A CA 1
ATOM 5685 C C . GLU A 1 710 ? -9.126 4.014 -3.891 1.00 76.31 710 GLU A C 1
ATOM 5686 O O . GLU A 1 710 ? -8.559 3.542 -4.877 1.00 83.86 710 GLU A O 1
ATOM 5692 N N . LEU A 1 711 ? -10.310 4.612 -3.959 1.00 85.75 711 LEU A N 1
ATOM 5693 C CA . LEU A 1 711 ? -11.011 4.768 -5.229 1.00 99.59 711 LEU A CA 1
ATOM 5694 C C . LEU A 1 711 ? -12.093 5.839 -5.129 1.00 110.37 711 LEU A C 1
ATOM 5695 O O . LEU A 1 711 ? -12.428 6.498 -6.114 1.00 114.22 711 LEU A O 1
#